Protein AF-A0A812HR55-F1 (afdb_monomer)

Nearest PDB structures (foldseek):
  5le2-assembly2_B  TM=4.412E-01  e=4.323E-10  synthetic construct
  5le8-assembly2_B  TM=3.992E-01  e=1.310E-09  synthetic construct
  6len-assembly2_B  TM=6.993E-01  e=4.000E-06  Homo sapiens
  6lbg-assembly2_A  TM=6.638E-01  e=3.661E-06  Homo sapiens
  6le6-assembly2_B  TM=6.316E-01  e=5.962E-06  Homo sapiens

Mean predicted aligned error: 5.6 Å

Structure (mmCIF, N/CA/C/O backbone):
data_AF-A0A812HR55-F1
#
_entry.id   AF-A0A812HR55-F1
#
loop_
_atom_site.group_PDB
_atom_site.id
_atom_site.type_symbol
_atom_site.label_atom_id
_atom_site.label_alt_id
_atom_site.label_comp_id
_atom_site.label_asym_id
_atom_site.label_entity_id
_atom_site.label_seq_id
_atom_site.pdbx_PDB_ins_code
_atom_site.Cartn_x
_atom_site.Cartn_y
_atom_site.Cartn_z
_atom_site.occupancy
_atom_site.B_iso_or_equiv
_atom_site.auth_seq_id
_atom_site.auth_comp_id
_atom_site.auth_asym_id
_atom_site.auth_atom_id
_atom_site.pdbx_PDB_model_num
ATOM 1 N N . MET A 1 1 ? -0.997 21.802 10.483 1.00 92.00 1 MET A N 1
ATOM 2 C CA . MET A 1 1 ? -1.650 20.502 10.245 1.00 92.00 1 MET A CA 1
ATOM 3 C C . MET A 1 1 ? -2.468 20.637 8.982 1.00 92.00 1 MET A C 1
ATOM 5 O O . MET A 1 1 ? -3.105 21.670 8.818 1.00 92.00 1 MET A O 1
ATOM 9 N N . PHE A 1 2 ? -2.415 19.650 8.101 1.00 94.62 2 PHE A N 1
ATOM 10 C CA . PHE A 1 2 ? -3.331 19.546 6.968 1.00 94.62 2 PHE A CA 1
ATOM 11 C C . PHE A 1 2 ? -4.326 18.432 7.275 1.00 94.62 2 PHE A C 1
ATOM 13 O O . PHE A 1 2 ? -3.880 17.369 7.698 1.00 94.62 2 PHE A O 1
ATOM 20 N N . VAL A 1 3 ? -5.624 18.667 7.108 1.00 94.75 3 VAL A N 1
ATOM 21 C CA . VAL A 1 3 ? -6.670 17.670 7.363 1.00 94.75 3 VAL A CA 1
ATOM 22 C C . VAL A 1 3 ? -7.246 17.203 6.034 1.00 94.75 3 VAL A C 1
ATOM 24 O O . VAL A 1 3 ? -7.941 17.957 5.364 1.00 94.75 3 VAL A O 1
ATOM 27 N N . SER A 1 4 ? -6.941 15.958 5.679 1.00 93.38 4 SER A N 1
ATOM 28 C CA . SER A 1 4 ? -7.562 15.223 4.582 1.00 93.38 4 SER A CA 1
ATOM 29 C C . SER A 1 4 ? -8.756 14.449 5.130 1.00 93.38 4 SER A C 1
ATOM 31 O O . SER A 1 4 ? -8.623 13.725 6.124 1.00 93.38 4 SER A O 1
ATOM 33 N N . HIS A 1 5 ? -9.920 14.608 4.511 1.00 92.38 5 HIS A N 1
ATOM 34 C CA . HIS A 1 5 ? -11.132 13.889 4.883 1.00 92.38 5 HIS A CA 1
ATOM 35 C C . HIS A 1 5 ? -12.009 13.649 3.652 1.00 92.38 5 HIS A C 1
ATOM 37 O O . HIS A 1 5 ? -11.901 14.344 2.642 1.00 92.38 5 HIS A O 1
ATOM 43 N N . GLU A 1 6 ? -12.895 12.664 3.741 1.00 89.75 6 GLU A N 1
ATOM 44 C CA . GLU A 1 6 ? -13.947 12.479 2.748 1.00 89.75 6 GLU A CA 1
ATOM 45 C C . GLU A 1 6 ? -15.176 13.316 3.116 1.00 89.75 6 GLU A C 1
ATOM 47 O O . GLU A 1 6 ? -15.506 13.471 4.293 1.00 89.75 6 GLU A O 1
ATOM 52 N N . TRP A 1 7 ? -15.846 13.871 2.106 1.00 89.38 7 TRP A N 1
ATOM 53 C CA . TRP A 1 7 ? -17.106 14.587 2.282 1.00 89.38 7 TRP A CA 1
ATOM 54 C C . TRP A 1 7 ? -18.230 13.623 2.678 1.00 89.38 7 TRP A C 1
ATOM 56 O O . TRP A 1 7 ? -18.398 12.581 2.055 1.00 89.38 7 TRP A O 1
ATOM 66 N N . LEU A 1 8 ? -19.033 14.004 3.671 1.00 89.25 8 LEU A N 1
ATOM 67 C CA . LEU A 1 8 ? -20.200 13.254 4.144 1.00 89.25 8 LEU A CA 1
ATOM 68 C C . LEU A 1 8 ? -21.442 13.417 3.252 1.00 89.25 8 LEU A C 1
ATOM 70 O O . LEU A 1 8 ? -22.431 12.721 3.465 1.00 89.25 8 LEU A O 1
ATOM 74 N N . SER A 1 9 ? -21.436 14.345 2.295 1.00 87.69 9 SER A N 1
ATOM 75 C CA . SER A 1 9 ? -22.507 14.499 1.304 1.00 87.69 9 SER A CA 1
ATOM 76 C C . SER A 1 9 ? -21.965 15.031 -0.025 1.00 87.69 9 SER A C 1
ATOM 78 O O . SER A 1 9 ? -20.848 15.547 -0.097 1.00 87.69 9 SER A O 1
ATOM 80 N N . ALA A 1 10 ? -22.770 14.960 -1.080 1.00 82.06 10 ALA A N 1
ATOM 81 C CA . ALA A 1 10 ? -22.443 15.440 -2.417 1.00 82.06 10 ALA A CA 1
ATOM 82 C C . ALA A 1 10 ? -22.315 16.970 -2.493 1.00 82.06 10 ALA A C 1
ATOM 84 O O . ALA A 1 10 ? -21.589 17.483 -3.343 1.00 82.06 10 ALA A O 1
ATOM 85 N N . VAL A 1 11 ? -23.021 17.697 -1.621 1.00 83.06 11 VAL A N 1
ATOM 86 C CA . VAL A 1 11 ? -23.127 19.166 -1.675 1.00 83.06 11 VAL A CA 1
ATOM 87 C C . VAL A 1 11 ? -22.385 19.876 -0.548 1.00 83.06 11 VAL A C 1
ATOM 89 O O . VAL A 1 11 ? -22.071 21.057 -0.680 1.00 83.06 11 VAL A O 1
ATOM 92 N N . HIS A 1 12 ? -22.098 19.182 0.553 1.00 87.50 12 HIS A N 1
ATOM 93 C CA . HIS A 1 12 ? -21.419 19.759 1.706 1.00 87.50 12 HIS A CA 1
ATOM 94 C C . HIS A 1 12 ? -20.501 18.730 2.400 1.00 87.50 12 HIS A C 1
ATOM 96 O O . HIS A 1 12 ? -20.922 17.595 2.642 1.00 87.50 12 HIS A O 1
ATOM 102 N N . PRO A 1 13 ? -19.270 19.115 2.782 1.00 87.75 13 PRO A N 1
ATOM 103 C CA . PRO A 1 13 ? -18.291 18.194 3.358 1.00 87.75 13 PRO A CA 1
ATOM 104 C C . PRO A 1 13 ? -18.713 17.594 4.694 1.00 87.75 13 PRO A C 1
ATOM 106 O O . PRO A 1 13 ? -18.462 16.425 4.943 1.00 87.75 13 PRO A O 1
ATOM 109 N N . ASP A 1 14 ? -19.359 18.385 5.546 1.00 91.62 14 ASP A N 1
ATOM 110 C CA . ASP A 1 14 ? -19.787 17.949 6.877 1.00 91.62 14 ASP A CA 1
ATOM 111 C C . ASP A 1 14 ? -21.089 18.661 7.298 1.00 91.62 14 ASP A C 1
ATOM 113 O O . ASP A 1 14 ? -21.045 19.635 8.052 1.00 91.62 14 ASP A O 1
ATOM 117 N N . PRO A 1 15 ? -22.257 18.275 6.739 1.00 90.31 15 PRO A N 1
ATOM 118 C CA . PRO A 1 15 ? -23.509 19.040 6.865 1.00 90.31 15 PRO A CA 1
ATOM 119 C C . PRO A 1 15 ? -23.954 19.294 8.310 1.00 90.31 15 PRO A C 1
ATOM 121 O O . PRO A 1 15 ? -24.614 20.290 8.597 1.00 90.31 15 PRO A O 1
ATOM 124 N N . LYS A 1 16 ? -23.606 18.377 9.218 1.00 91.38 16 LYS A N 1
ATOM 125 C CA . LYS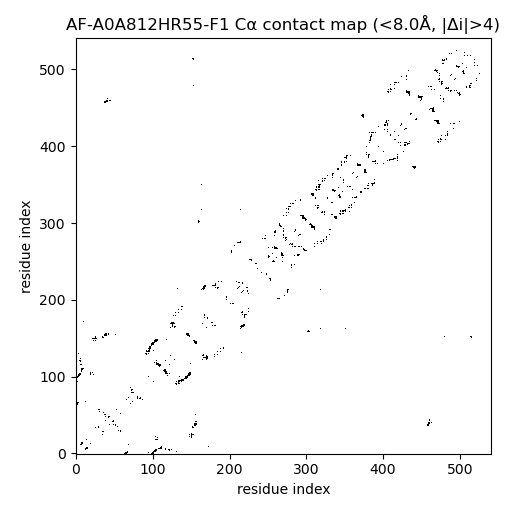 A 1 16 ? -23.985 18.412 10.636 1.00 91.38 16 LYS A CA 1
ATOM 126 C C . LYS A 1 16 ? -22.810 18.756 11.564 1.00 91.38 16 LYS A C 1
ATOM 128 O O . LYS A 1 16 ? -23.000 18.809 12.781 1.00 91.38 16 LYS A O 1
ATOM 133 N N . GLY A 1 17 ? -21.616 19.010 11.021 1.00 91.75 17 GLY A N 1
ATOM 134 C CA . GLY A 1 17 ? -20.413 19.301 11.808 1.00 91.75 17 GLY A CA 1
ATOM 135 C C . GLY A 1 17 ? -19.894 18.102 12.616 1.00 91.75 17 GLY A C 1
ATOM 136 O O . GLY A 1 17 ? -19.288 18.296 13.672 1.00 91.75 17 GLY A O 1
ATOM 137 N N . GLU A 1 18 ? -20.190 16.876 12.186 1.00 92.12 18 GLU A N 1
ATOM 138 C CA . GLU A 1 18 ? -19.862 15.631 12.885 1.00 92.12 18 GLU A CA 1
ATOM 139 C C . GLU A 1 18 ? -18.360 15.325 12.811 1.00 92.12 18 GLU A C 1
ATOM 141 O O . GLU A 1 18 ? -17.728 15.088 13.845 1.00 92.12 18 GLU A O 1
ATOM 146 N N . GLN A 1 19 ? -17.761 15.402 11.617 1.00 92.69 19 GLN A N 1
ATOM 147 C CA . GLN A 1 19 ? -16.315 15.219 11.431 1.00 92.69 19 GLN A CA 1
ATOM 148 C C . GLN A 1 19 ? -15.530 16.313 12.152 1.00 92.69 19 GLN A C 1
ATOM 150 O O . GLN A 1 19 ? -14.570 16.024 12.875 1.00 92.69 19 GLN A O 1
ATOM 155 N N . LEU A 1 20 ? -15.965 17.567 12.007 1.00 93.81 20 LEU A N 1
ATOM 156 C CA . LEU A 1 20 ? -15.319 18.704 12.652 1.00 93.81 20 LEU A CA 1
ATOM 157 C C . LEU A 1 20 ? -15.354 18.575 14.178 1.00 93.81 20 LEU A C 1
ATOM 159 O O . LEU A 1 20 ? -14.352 18.865 14.834 1.00 93.81 20 LEU A O 1
ATOM 163 N N . ARG A 1 21 ? -16.468 18.103 14.752 1.00 94.56 21 ARG A N 1
ATOM 164 C CA . ARG A 1 21 ? -16.572 17.850 16.197 1.00 94.56 21 ARG A CA 1
ATOM 165 C C . ARG A 1 21 ? -15.579 16.783 16.649 1.00 94.56 21 ARG A C 1
ATOM 167 O O . ARG A 1 21 ? -14.840 17.027 17.600 1.00 94.56 21 ARG A O 1
ATOM 174 N N . VAL A 1 22 ? -15.482 15.663 15.926 1.00 93.38 22 VAL A N 1
ATOM 175 C CA . VAL A 1 22 ? -14.488 14.613 16.221 1.00 93.38 22 VAL A CA 1
ATOM 176 C C . VAL A 1 22 ? -13.065 15.169 16.179 1.00 93.38 22 VAL A C 1
ATOM 178 O O . VAL A 1 22 ? -12.276 14.894 17.084 1.00 93.38 22 VAL A O 1
ATOM 181 N N . LEU A 1 23 ? -12.732 15.979 15.169 1.00 95.12 23 LEU A N 1
ATOM 182 C CA . LEU A 1 23 ? -11.418 16.612 15.062 1.00 95.12 23 LEU A CA 1
ATOM 183 C C . LEU A 1 23 ? -11.142 17.547 16.246 1.00 95.12 23 LEU A C 1
ATOM 185 O O . LEU A 1 23 ? -10.062 17.490 16.835 1.00 95.12 23 LEU A O 1
ATOM 189 N N . GLN A 1 24 ? -12.102 18.401 16.605 1.00 95.25 24 GLN A N 1
ATOM 190 C CA . GLN A 1 24 ? -11.966 19.318 17.735 1.00 95.25 24 GLN A CA 1
ATOM 191 C C . GLN A 1 24 ? -11.742 18.562 19.046 1.00 95.25 24 GLN A C 1
ATOM 193 O O . GLN A 1 24 ? -10.834 18.910 19.802 1.00 95.25 24 GLN A O 1
ATOM 198 N N . ASP A 1 25 ? -12.528 17.519 19.303 1.00 95.38 25 ASP A N 1
ATOM 199 C CA . ASP A 1 25 ? -12.413 16.717 20.520 1.00 95.38 25 ASP A CA 1
ATOM 200 C C . ASP A 1 25 ? -11.096 15.936 20.558 1.00 95.38 25 ASP A C 1
ATOM 202 O O . ASP A 1 25 ? -10.419 15.926 21.587 1.00 95.38 25 ASP A O 1
ATOM 206 N N . ALA A 1 26 ? -10.659 15.374 19.425 1.00 94.69 26 ALA A N 1
ATOM 207 C CA . ALA A 1 26 ? -9.347 14.742 19.310 1.00 94.69 26 ALA A CA 1
ATOM 208 C C . ALA A 1 26 ? -8.216 15.729 19.635 1.00 94.69 26 ALA A C 1
ATOM 210 O O . ALA A 1 26 ? -7.341 15.424 20.446 1.00 94.69 26 ALA A O 1
ATOM 211 N N . LEU A 1 27 ? -8.240 16.936 19.058 1.00 94.38 27 LEU A N 1
ATOM 212 C CA . LEU A 1 27 ? -7.224 17.958 19.320 1.00 94.38 27 LEU A CA 1
ATOM 213 C C . LEU A 1 27 ? -7.240 18.426 20.780 1.00 94.38 27 LEU A C 1
ATOM 215 O O . LEU A 1 27 ? -6.173 18.536 21.384 1.00 94.38 27 LEU A O 1
ATOM 219 N N . ARG A 1 28 ? -8.421 18.645 21.377 1.00 94.81 28 ARG A N 1
ATOM 220 C CA . ARG A 1 28 ? -8.549 18.972 22.810 1.00 94.81 28 ARG A CA 1
ATOM 221 C C . ARG A 1 28 ? -7.935 17.877 23.675 1.00 94.81 28 ARG A C 1
ATOM 223 O O . ARG A 1 28 ? -7.116 18.187 24.537 1.00 94.81 28 ARG A O 1
ATOM 230 N N . ASN A 1 29 ? -8.261 16.615 23.398 1.00 94.00 29 ASN A N 1
ATOM 231 C CA . ASN A 1 29 ? -7.748 15.473 24.150 1.00 94.00 29 ASN A CA 1
ATOM 232 C C . ASN A 1 29 ? -6.231 15.299 23.990 1.00 94.00 29 ASN A C 1
ATOM 234 O O . ASN A 1 29 ? -5.554 14.903 24.938 1.00 94.00 29 ASN A O 1
ATOM 238 N N . LEU A 1 30 ? -5.682 15.562 22.801 1.00 93.12 30 LEU A N 1
ATOM 239 C CA . LEU A 1 30 ? -4.238 15.514 22.560 1.00 93.12 30 LEU A CA 1
ATOM 240 C C . LEU A 1 30 ? -3.511 16.643 23.298 1.00 93.12 30 LEU A C 1
ATOM 242 O O . LEU A 1 30 ? -2.477 16.405 23.921 1.00 93.12 30 LEU A O 1
ATOM 246 N N . LEU A 1 31 ? -4.060 17.860 23.267 1.00 91.94 31 LEU A N 1
ATOM 247 C CA . LEU A 1 31 ? -3.474 19.029 23.927 1.00 91.94 31 LEU A CA 1
ATOM 248 C C . LEU A 1 31 ? -3.596 18.968 25.453 1.00 91.94 31 LEU A C 1
ATOM 250 O O . LEU A 1 31 ? -2.682 19.429 26.135 1.00 91.94 31 LEU A O 1
ATOM 254 N N . SER A 1 32 ? -4.664 18.384 26.003 1.00 93.19 32 SER A N 1
ATOM 255 C CA . SER A 1 32 ? -4.800 18.141 27.448 1.00 93.19 32 SER A CA 1
ATOM 256 C C . SER A 1 32 ? -3.937 16.969 27.931 1.00 93.19 32 SER A C 1
ATOM 258 O O . SER A 1 32 ? -3.603 16.889 29.111 1.00 93.19 32 SER A O 1
ATOM 260 N N . GLY A 1 33 ? -3.558 16.062 27.025 1.00 90.19 33 GLY A N 1
ATOM 261 C CA . GLY A 1 33 ? -2.909 14.794 27.355 1.00 90.19 33 GLY A CA 1
ATOM 262 C C . GLY A 1 33 ? -3.879 13.692 27.799 1.00 90.19 33 GLY A C 1
ATOM 263 O O . GLY A 1 33 ? -3.412 12.627 28.211 1.00 90.19 33 GLY A O 1
ATOM 264 N N . SER A 1 34 ? -5.195 13.922 27.694 1.00 89.56 34 SER A N 1
ATOM 265 C CA . SER A 1 34 ? -6.246 12.916 27.918 1.00 89.56 34 SER A CA 1
ATOM 266 C C . SER A 1 34 ? -6.174 11.771 26.903 1.00 89.56 34 SER A C 1
ATOM 268 O O . SER A 1 34 ? -6.508 10.636 27.231 1.00 89.56 34 SER A O 1
ATOM 270 N N . SER A 1 35 ? -5.697 12.050 25.687 1.00 90.19 35 SER A N 1
ATOM 271 C CA . SER A 1 35 ? -5.365 11.044 24.673 1.00 90.19 35 SER A CA 1
ATOM 272 C C . SER A 1 35 ? -3.933 11.235 24.169 1.00 90.19 35 SER A C 1
ATOM 274 O O . SER A 1 35 ? -3.270 12.232 24.468 1.00 90.19 35 SER A O 1
ATOM 276 N N . ARG A 1 36 ? -3.420 10.244 23.433 1.00 90.81 36 ARG A N 1
ATOM 277 C CA . ARG A 1 36 ? -2.076 10.275 22.842 1.00 90.81 36 ARG A CA 1
ATOM 278 C C . ARG A 1 36 ? -2.098 9.580 21.491 1.00 90.81 36 ARG A C 1
ATOM 280 O O . ARG A 1 36 ? -2.720 8.528 21.357 1.00 90.81 36 ARG A O 1
ATOM 287 N N . ILE A 1 37 ? -1.333 10.109 20.541 1.00 92.06 37 ILE A N 1
ATOM 288 C CA . ILE A 1 37 ? -1.069 9.429 19.272 1.00 92.06 37 ILE A CA 1
ATOM 289 C C . ILE A 1 37 ? -0.271 8.159 19.577 1.00 92.06 37 ILE A C 1
ATOM 291 O O . ILE A 1 37 ? 0.776 8.222 20.223 1.00 92.06 37 ILE A O 1
ATOM 295 N N . ARG A 1 38 ? -0.766 7.003 19.130 1.00 91.12 38 ARG A N 1
ATOM 296 C CA . ARG A 1 38 ? -0.087 5.707 19.285 1.00 91.12 38 ARG A CA 1
ATOM 297 C C . ARG A 1 38 ? 0.322 5.171 17.921 1.00 91.12 38 ARG A C 1
ATOM 299 O O . ARG A 1 38 ? -0.377 5.380 16.940 1.00 91.12 38 ARG A O 1
ATOM 306 N N . THR A 1 39 ? 1.431 4.450 17.844 1.00 91.44 39 THR A N 1
ATOM 307 C CA . THR A 1 39 ? 1.819 3.759 16.608 1.00 91.44 39 THR A CA 1
ATOM 308 C C . THR A 1 39 ? 0.819 2.644 16.307 1.00 91.44 39 THR A C 1
ATOM 310 O O . THR A 1 39 ? 0.454 1.879 17.206 1.00 91.44 39 THR A O 1
ATOM 313 N N . SER A 1 40 ? 0.344 2.566 15.061 1.00 88.62 40 SER A N 1
ATOM 314 C CA . SER A 1 40 ? -0.517 1.454 14.637 1.00 88.62 40 SER A CA 1
ATOM 315 C C . SER A 1 40 ? 0.227 0.111 14.749 1.00 88.62 40 SER A C 1
ATOM 317 O O . SER A 1 40 ? 1.447 0.088 14.542 1.00 88.62 40 SER A O 1
ATOM 319 N N . PRO A 1 41 ? -0.462 -1.011 15.050 1.00 89.25 41 PRO A N 1
ATOM 320 C CA . PRO A 1 41 ? 0.185 -2.317 15.178 1.00 89.25 41 PRO A CA 1
ATOM 321 C C . PRO A 1 41 ? 1.049 -2.695 13.972 1.00 89.25 41 PRO A C 1
ATOM 323 O O . PRO A 1 41 ? 2.192 -3.106 14.152 1.00 89.25 41 PRO A O 1
ATOM 326 N N . ILE A 1 42 ? 0.551 -2.463 12.753 1.00 84.56 42 ILE A N 1
ATOM 327 C CA . ILE A 1 42 ? 1.277 -2.762 11.514 1.00 84.56 42 ILE A CA 1
ATOM 328 C C . ILE A 1 42 ? 2.515 -1.878 11.321 1.00 84.56 42 ILE A C 1
ATOM 330 O O . ILE A 1 42 ? 3.570 -2.367 10.924 1.00 84.56 42 ILE A O 1
ATOM 334 N N . THR A 1 43 ? 2.432 -0.586 11.663 1.00 87.00 43 THR A N 1
ATOM 335 C CA . THR A 1 43 ? 3.602 0.305 11.599 1.00 87.00 43 THR A CA 1
ATOM 336 C C . THR A 1 43 ? 4.657 -0.134 12.613 1.00 87.00 43 THR A C 1
ATOM 338 O O . THR A 1 43 ? 5.837 -0.182 12.276 1.00 87.00 43 THR A O 1
ATOM 341 N N . GLU A 1 44 ? 4.248 -0.513 13.831 1.00 90.88 44 GLU A N 1
ATOM 342 C CA . GLU A 1 44 ? 5.178 -1.030 14.842 1.00 90.88 44 GLU A CA 1
ATOM 343 C C . GLU A 1 44 ? 5.779 -2.386 14.442 1.00 90.88 44 GLU A C 1
ATOM 345 O O . GLU A 1 44 ? 6.939 -2.658 14.756 1.00 90.88 44 GLU A O 1
ATOM 350 N N . PHE A 1 45 ? 5.020 -3.223 13.735 1.00 87.81 45 PHE A N 1
ATOM 351 C CA . PHE A 1 45 ? 5.487 -4.517 13.248 1.00 87.81 45 PHE A CA 1
ATOM 352 C C . PHE A 1 45 ? 6.550 -4.359 12.154 1.00 87.81 45 PHE A C 1
ATOM 354 O O . PHE A 1 45 ? 7.611 -4.972 12.246 1.00 87.81 45 PHE A O 1
ATOM 361 N N . CYS A 1 46 ? 6.304 -3.502 11.157 1.00 83.06 46 CYS A N 1
ATOM 362 C CA . CYS A 1 46 ? 7.207 -3.323 10.016 1.00 83.06 46 CYS A CA 1
ATOM 363 C C . CYS A 1 46 ? 8.424 -2.440 10.329 1.00 83.06 46 CYS A C 1
ATOM 365 O O . CYS A 1 46 ? 9.525 -2.728 9.868 1.00 83.06 46 CYS A O 1
ATOM 367 N N . PHE A 1 47 ? 8.234 -1.365 11.100 1.00 85.12 47 PHE A N 1
ATOM 368 C CA . PHE A 1 47 ? 9.246 -0.315 11.293 1.00 85.12 47 PHE A CA 1
ATOM 369 C C . PHE A 1 47 ? 9.709 -0.174 12.748 1.00 85.12 47 PHE A C 1
ATOM 371 O O . PHE A 1 47 ? 10.549 0.669 13.063 1.00 85.12 47 PHE A O 1
ATOM 378 N N . GLY A 1 48 ? 9.170 -0.985 13.661 1.00 87.94 48 GLY A N 1
ATOM 379 C CA . GLY A 1 48 ? 9.422 -0.835 15.087 1.00 87.94 48 GLY A CA 1
ATOM 380 C C . GLY A 1 48 ? 8.724 0.388 15.685 1.00 87.94 48 GLY A C 1
ATOM 381 O O . GLY A 1 48 ? 7.849 1.022 15.094 1.00 87.94 48 GLY A O 1
ATOM 382 N N . ARG A 1 49 ? 9.092 0.734 16.921 1.00 85.50 49 ARG A N 1
ATOM 383 C CA . ARG A 1 49 ? 8.486 1.876 17.612 1.00 85.50 49 ARG A CA 1
ATOM 384 C C . ARG A 1 49 ? 9.013 3.187 17.064 1.00 85.50 49 ARG A C 1
ATOM 386 O O . ARG A 1 49 ? 10.143 3.578 17.334 1.00 85.50 49 ARG A O 1
ATOM 393 N N . VAL A 1 50 ? 8.135 3.879 16.358 1.00 85.88 50 VAL A N 1
ATOM 394 C CA . VAL A 1 50 ? 8.370 5.226 15.850 1.00 85.88 50 VAL A CA 1
ATOM 395 C C . VAL A 1 50 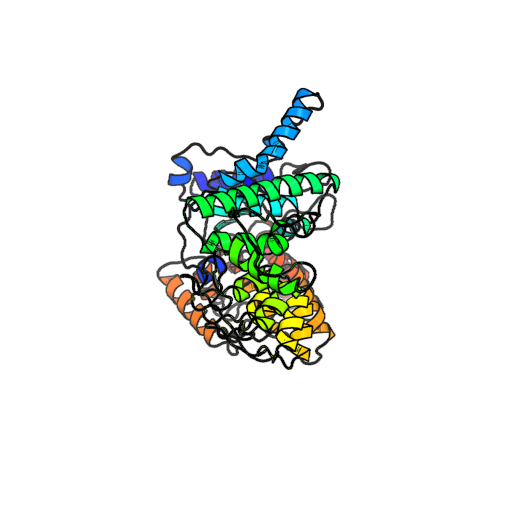? 8.013 6.255 16.924 1.00 85.88 50 VAL A C 1
ATOM 397 O O . VAL A 1 50 ? 7.060 6.066 17.683 1.00 85.88 50 VAL A O 1
ATOM 400 N N . ARG A 1 51 ? 8.765 7.358 16.987 1.00 87.56 51 ARG A N 1
ATOM 401 C CA . ARG A 1 51 ? 8.461 8.490 17.871 1.00 87.56 51 ARG A CA 1
ATOM 402 C C . ARG A 1 51 ? 7.133 9.133 17.467 1.00 87.56 51 ARG A C 1
ATOM 404 O O . ARG A 1 51 ? 6.988 9.621 16.349 1.00 87.56 51 ARG A O 1
ATOM 411 N N . THR A 1 52 ? 6.196 9.188 18.402 1.00 89.44 52 THR A N 1
ATOM 412 C CA . THR A 1 52 ? 4.914 9.885 18.253 1.00 89.44 52 THR A CA 1
ATOM 413 C C . THR A 1 52 ? 4.989 11.291 18.852 1.00 89.44 52 THR A C 1
ATOM 415 O O . THR A 1 52 ? 5.694 11.463 19.851 1.00 89.44 52 THR A O 1
ATOM 418 N N . PRO A 1 53 ? 4.238 12.274 18.322 1.00 88.75 53 PRO A N 1
ATOM 419 C CA . PRO A 1 53 ? 4.168 13.611 18.903 1.00 88.75 53 PRO A CA 1
ATOM 420 C C . PRO A 1 53 ? 3.704 13.575 20.349 1.00 88.75 53 PRO A C 1
ATOM 422 O O . PRO A 1 53 ? 2.746 12.870 20.687 1.00 88.75 53 PRO A O 1
ATOM 425 N N . THR A 1 54 ? 4.354 14.362 21.198 1.00 89.62 54 THR A N 1
ATOM 426 C CA . THR A 1 54 ? 3.910 14.529 22.583 1.00 89.62 54 THR A CA 1
ATOM 427 C C . THR A 1 54 ? 2.934 15.702 22.714 1.00 89.62 54 THR A C 1
ATOM 429 O O . THR A 1 54 ? 3.012 16.664 21.948 1.00 89.62 54 THR A O 1
ATOM 432 N N . PRO A 1 55 ? 2.049 15.697 23.729 1.00 88.44 55 PRO A N 1
ATOM 433 C CA . PRO A 1 55 ? 1.227 16.865 24.046 1.00 88.44 55 PRO A CA 1
ATOM 434 C C . PRO A 1 55 ? 2.045 18.150 24.249 1.00 88.44 55 PRO A C 1
ATOM 436 O O . PRO A 1 55 ? 1.575 19.234 23.929 1.00 88.44 55 PRO A O 1
ATOM 439 N N . GLY A 1 56 ? 3.274 18.040 24.772 1.00 87.19 56 GLY A N 1
ATOM 440 C CA . GLY A 1 56 ? 4.181 19.177 24.942 1.00 87.19 56 GLY A CA 1
ATOM 441 C C . GLY A 1 56 ? 4.622 19.776 23.608 1.00 87.19 56 GLY A C 1
ATOM 442 O O . GLY A 1 56 ? 4.483 20.978 23.415 1.00 87.19 56 GLY A O 1
ATOM 443 N N . GLU A 1 57 ? 5.058 18.937 22.668 1.00 88.25 57 GLU A N 1
ATOM 444 C CA . GLU A 1 57 ? 5.452 19.358 21.313 1.00 88.25 57 GLU A CA 1
ATOM 445 C C . GLU A 1 57 ? 4.287 19.988 20.541 1.00 88.25 57 GLU A C 1
ATOM 447 O O . GLU A 1 57 ? 4.471 20.962 19.814 1.00 88.25 57 GLU A O 1
ATOM 452 N N . LEU A 1 58 ? 3.070 19.461 20.721 1.00 88.19 58 LEU A N 1
ATOM 453 C CA . LEU A 1 58 ? 1.861 20.030 20.119 1.00 88.19 58 LEU A CA 1
ATOM 454 C C . LEU A 1 58 ? 1.492 21.404 20.706 1.00 88.19 58 LEU A C 1
ATOM 456 O O . LEU A 1 58 ? 0.843 22.187 20.021 1.00 88.19 58 LEU A O 1
ATOM 460 N N . ARG A 1 59 ? 1.899 21.705 21.948 1.00 89.31 59 ARG A N 1
ATOM 461 C CA . ARG A 1 59 ? 1.677 23.007 22.607 1.00 89.31 59 ARG A CA 1
ATOM 462 C C . ARG A 1 59 ? 2.808 24.008 22.388 1.00 89.31 59 ARG A C 1
ATOM 464 O O . ARG A 1 59 ? 2.577 25.203 22.527 1.00 89.31 59 ARG A O 1
ATOM 471 N N . GLU A 1 60 ? 4.015 23.535 22.084 1.00 86.38 60 GLU A N 1
ATOM 472 C CA . GLU A 1 60 ? 5.213 24.374 21.956 1.00 86.38 60 GLU A CA 1
ATOM 473 C C . GLU A 1 60 ? 5.068 25.437 20.857 1.00 86.38 60 GLU A C 1
ATOM 475 O O . GLU A 1 60 ? 5.602 26.538 20.973 1.00 86.38 60 GLU A O 1
ATOM 480 N N . LYS A 1 61 ? 4.332 25.119 19.787 1.00 82.75 61 LYS A N 1
ATOM 481 C CA . LYS A 1 61 ? 4.122 26.007 18.642 1.00 82.75 61 LYS A CA 1
ATOM 482 C C . LYS A 1 61 ? 2.642 26.139 18.330 1.00 82.75 61 LYS A C 1
ATOM 484 O O . LYS A 1 61 ? 1.885 25.181 18.455 1.00 82.75 61 LYS A O 1
ATOM 489 N N . SER A 1 62 ? 2.249 27.310 17.834 1.00 87.94 62 SER A N 1
ATOM 490 C CA . SER A 1 62 ? 0.903 27.527 17.306 1.00 87.94 62 SER A CA 1
ATOM 491 C C . SER A 1 62 ? 0.584 26.507 16.209 1.00 87.94 62 SER A C 1
ATOM 493 O O . SER A 1 62 ? 1.260 26.442 15.178 1.00 87.94 62 SER A O 1
ATOM 495 N N . LEU A 1 63 ? -0.464 25.711 16.426 1.00 87.19 63 LEU A N 1
ATOM 496 C CA . LEU A 1 63 ? -0.966 24.757 15.445 1.00 87.19 63 LEU A CA 1
ATOM 497 C C . LEU A 1 63 ? -1.921 25.464 14.481 1.00 87.19 63 LEU A C 1
ATOM 499 O O . LEU A 1 63 ? -3.084 25.696 14.793 1.00 87.19 63 LEU A O 1
ATOM 503 N N . TYR A 1 64 ? -1.440 25.768 13.280 1.00 90.69 64 TYR A N 1
ATOM 504 C CA . TYR A 1 64 ? -2.300 26.209 12.182 1.00 90.69 64 TYR A CA 1
ATOM 505 C C . TYR A 1 64 ? -2.959 24.990 11.540 1.00 90.69 64 TYR A C 1
ATOM 507 O O . TYR A 1 64 ? -2.255 24.087 11.075 1.00 90.69 64 TYR A O 1
ATOM 515 N N . VAL A 1 65 ? -4.290 24.940 11.530 1.00 91.69 65 VAL A N 1
ATOM 516 C CA . VAL A 1 65 ? -5.065 23.841 10.940 1.00 91.69 65 VAL A CA 1
ATOM 517 C C . VAL A 1 65 ? -5.602 24.291 9.590 1.00 91.69 65 VAL A C 1
ATOM 519 O O . VAL A 1 65 ? -6.334 25.271 9.513 1.00 91.69 65 VAL A O 1
ATOM 522 N N . TRP A 1 66 ? -5.224 23.573 8.536 1.00 93.12 66 TRP A N 1
ATOM 523 C CA . TRP A 1 66 ? -5.823 23.708 7.217 1.00 93.12 66 TRP A CA 1
ATOM 524 C C . TRP A 1 66 ? -6.863 22.599 7.052 1.00 93.12 66 TRP A C 1
ATOM 526 O O . TRP A 1 66 ? -6.520 21.417 7.107 1.00 93.12 66 TRP A O 1
ATOM 536 N N . TYR A 1 67 ? -8.118 23.005 6.906 1.00 91.00 67 TYR A N 1
ATOM 537 C CA . TYR A 1 67 ? -9.295 22.160 6.698 1.00 91.00 67 TYR A CA 1
ATOM 538 C C . TYR A 1 67 ? -10.022 22.703 5.466 1.00 91.00 67 TYR A C 1
ATOM 540 O O . TYR A 1 67 ? -10.435 23.865 5.491 1.00 91.00 67 TYR A O 1
ATOM 548 N N . ASP A 1 68 ? -10.127 21.910 4.401 1.00 82.44 68 ASP A N 1
ATOM 549 C CA . ASP A 1 68 ? -10.441 22.350 3.031 1.00 82.44 68 ASP A CA 1
ATOM 550 C C . ASP A 1 68 ? -11.584 23.369 2.924 1.00 82.44 68 ASP A C 1
ATOM 552 O O . ASP A 1 68 ? -11.377 24.500 2.475 1.00 82.44 68 ASP A O 1
ATOM 556 N N . TYR A 1 69 ? -12.761 23.024 3.424 1.00 84.00 69 TYR A N 1
ATOM 557 C CA . TYR A 1 69 ? -13.973 23.815 3.331 1.00 84.00 69 TYR A CA 1
ATOM 558 C C . TYR A 1 69 ? -13.887 25.108 4.137 1.00 84.00 69 TYR A C 1
ATOM 560 O O . TYR A 1 69 ? -14.302 26.167 3.675 1.00 84.00 69 TYR A O 1
ATOM 568 N N . LEU A 1 70 ? -13.289 25.045 5.328 1.00 86.94 70 LEU A N 1
ATOM 569 C CA . LEU A 1 70 ? -13.141 26.194 6.225 1.00 86.94 70 LEU A CA 1
ATOM 570 C C . LEU A 1 70 ? -11.986 27.116 5.811 1.00 86.94 70 LEU A C 1
ATOM 572 O O . LEU A 1 70 ? -11.956 28.282 6.194 1.00 86.94 70 LEU A O 1
ATOM 576 N N . SER A 1 71 ? -11.029 26.590 5.046 1.00 90.12 71 SER A N 1
ATOM 577 C CA . SER A 1 71 ? -9.817 27.306 4.622 1.00 90.12 71 SER A CA 1
ATOM 578 C C . SER A 1 71 ? -9.940 27.892 3.216 1.00 90.12 71 SER A C 1
ATOM 580 O O . SER A 1 71 ? -9.048 28.614 2.770 1.00 90.12 71 SER A O 1
ATOM 582 N N . CYS A 1 72 ? -11.035 27.591 2.515 1.00 89.50 72 CYS A N 1
ATOM 583 C CA . CYS A 1 72 ? -11.352 28.112 1.192 1.00 89.50 72 CYS A CA 1
ATOM 584 C C . CYS A 1 72 ? -12.537 29.094 1.275 1.00 89.50 72 CYS A C 1
ATOM 586 O O . CYS A 1 72 ? -13.529 28.789 1.937 1.00 89.50 72 CYS A O 1
ATOM 588 N N . PRO A 1 73 ? -12.487 30.255 0.593 1.00 90.44 73 PRO A N 1
ATOM 589 C CA . PRO A 1 73 ? -13.623 31.177 0.533 1.00 90.44 73 PRO A CA 1
ATOM 590 C C . PRO A 1 73 ? -14.900 30.508 -0.000 1.00 90.44 73 PRO A C 1
ATOM 592 O O . PRO A 1 73 ? -14.872 29.882 -1.057 1.00 90.44 73 PRO A O 1
ATOM 595 N N . GLN A 1 74 ? -16.026 30.660 0.710 1.00 87.19 74 GLN A N 1
ATOM 596 C CA . GLN A 1 74 ? -17.297 30.007 0.350 1.00 87.19 74 GLN A CA 1
ATOM 597 C C . GLN A 1 74 ? -18.319 30.922 -0.347 1.00 87.19 74 GLN A C 1
ATOM 599 O O . GLN A 1 74 ? -19.255 30.413 -0.964 1.00 87.19 74 GLN A O 1
ATOM 604 N N . GLY A 1 75 ? -18.122 32.246 -0.315 1.00 87.75 75 GLY A N 1
ATOM 605 C CA . GLY A 1 75 ? -19.027 33.236 -0.917 1.00 87.75 75 GLY A CA 1
ATOM 606 C C . GLY A 1 75 ? -19.247 33.055 -2.425 1.00 87.75 75 GLY A C 1
ATOM 607 O O . GLY A 1 75 ? -18.396 32.517 -3.135 1.00 87.75 75 GLY A O 1
ATOM 608 N N . SER A 1 76 ? -20.405 33.488 -2.921 1.00 91.25 76 SER A N 1
ATOM 609 C CA . SER A 1 76 ? -20.777 33.391 -4.341 1.00 91.25 76 SER A CA 1
ATOM 610 C C . SER A 1 76 ? -20.297 34.572 -5.188 1.00 91.25 76 SER A C 1
ATOM 612 O O . SER A 1 76 ? -20.467 34.555 -6.405 1.00 91.25 76 SER A O 1
ATOM 614 N N . ASP A 1 77 ? -19.742 35.612 -4.565 1.00 94.69 77 ASP A N 1
ATOM 615 C CA . ASP A 1 77 ? -19.176 36.751 -5.280 1.00 94.69 77 ASP A CA 1
ATOM 616 C C . ASP A 1 77 ? -17.898 36.365 -6.051 1.00 94.69 77 ASP A C 1
ATOM 618 O O . ASP A 1 77 ? -17.255 35.341 -5.800 1.00 94.69 77 ASP A O 1
ATOM 622 N N . ALA A 1 78 ? -17.533 37.191 -7.034 1.00 92.31 78 ALA A N 1
ATOM 623 C CA . ALA A 1 78 ? -16.409 36.908 -7.924 1.00 92.31 78 ALA A CA 1
ATOM 624 C C . ALA A 1 78 ? -15.063 36.808 -7.182 1.00 92.31 78 ALA A C 1
ATOM 626 O O . ALA A 1 78 ? -14.190 36.035 -7.590 1.00 92.31 78 ALA A O 1
ATOM 627 N N . GLU A 1 79 ? -14.887 37.563 -6.094 1.00 93.12 79 GLU A N 1
ATOM 628 C CA . GLU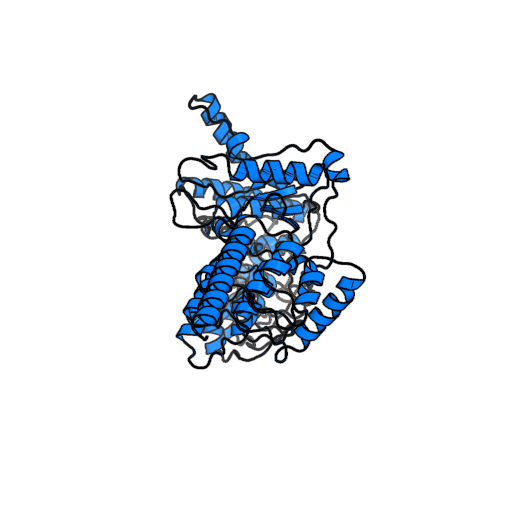 A 1 79 ? -13.665 37.539 -5.294 1.00 93.12 79 GLU A CA 1
ATOM 629 C C . GLU A 1 79 ? -13.543 36.222 -4.527 1.00 93.12 79 GLU A C 1
ATOM 631 O O . GLU A 1 79 ? -12.491 35.582 -4.568 1.00 93.12 79 GLU A O 1
ATOM 636 N N . ALA A 1 80 ? -14.626 35.768 -3.903 1.00 90.81 80 ALA A N 1
ATOM 637 C CA . ALA A 1 80 ? -14.702 34.499 -3.206 1.00 90.81 80 ALA A CA 1
ATOM 638 C C . ALA A 1 80 ? -14.548 33.315 -4.169 1.00 90.81 80 ALA A C 1
ATOM 640 O O . ALA A 1 80 ? -13.784 32.398 -3.876 1.00 90.81 80 ALA A O 1
ATOM 641 N N . VAL A 1 81 ? -15.178 33.337 -5.349 1.00 89.69 81 VAL A N 1
ATOM 642 C CA . VAL A 1 81 ? -14.986 32.296 -6.379 1.00 89.69 81 VAL A CA 1
ATOM 643 C C . VAL A 1 81 ? -13.522 32.231 -6.830 1.00 89.69 81 VAL A C 1
ATOM 645 O O . VAL A 1 81 ? -12.918 31.155 -6.827 1.00 89.69 81 VAL A O 1
ATOM 648 N N . SER A 1 82 ? -12.915 33.378 -7.146 1.00 91.44 82 SER A N 1
ATOM 649 C CA . SER A 1 82 ? -11.499 33.464 -7.528 1.00 91.44 82 SER A CA 1
ATOM 650 C C . SER A 1 82 ? -10.563 33.030 -6.390 1.00 91.44 82 SER A C 1
ATOM 652 O O . SER A 1 82 ? -9.622 32.258 -6.591 1.00 91.44 82 SER A O 1
ATOM 654 N N . GLY A 1 83 ? -10.844 33.468 -5.162 1.00 92.12 83 GLY A N 1
ATOM 655 C CA . GLY A 1 83 ? -10.107 33.103 -3.957 1.00 92.12 83 GLY A CA 1
ATOM 656 C C . GLY A 1 83 ? -10.162 31.605 -3.665 1.00 92.12 83 GLY A C 1
ATOM 657 O O . GLY A 1 83 ? -9.119 30.998 -3.424 1.00 92.12 83 GLY A O 1
ATOM 658 N N . ARG A 1 84 ? -11.347 30.995 -3.768 1.00 90.94 84 ARG A N 1
ATOM 659 C CA . ARG A 1 84 ? -11.561 29.545 -3.643 1.00 90.94 84 ARG A CA 1
ATOM 660 C C . ARG A 1 84 ? -10.751 28.777 -4.670 1.00 90.94 84 ARG A C 1
ATOM 662 O O . ARG A 1 84 ? -10.054 27.830 -4.318 1.00 90.94 84 ARG A O 1
ATOM 669 N N . GLN A 1 85 ? -10.774 29.228 -5.922 1.00 87.38 85 GLN A N 1
ATOM 670 C CA . GLN A 1 85 ? -10.001 28.597 -6.981 1.00 87.38 85 GLN A CA 1
ATOM 671 C C . GLN A 1 85 ? -8.499 28.641 -6.670 1.00 87.38 85 GLN A C 1
ATOM 673 O O . GLN A 1 85 ? -7.848 27.600 -6.712 1.00 87.38 85 GLN A O 1
ATOM 678 N N . ARG A 1 86 ? -7.956 29.793 -6.258 1.00 89.44 86 ARG A N 1
ATOM 679 C CA . ARG A 1 86 ? -6.538 29.907 -5.863 1.00 89.44 86 ARG A CA 1
ATOM 680 C C . ARG A 1 86 ? -6.178 29.027 -4.662 1.00 89.44 86 ARG A C 1
ATOM 682 O O . ARG A 1 86 ? -5.101 28.430 -4.646 1.00 89.44 86 ARG A O 1
ATOM 689 N N . ALA A 1 87 ? -7.060 28.931 -3.670 1.00 89.06 87 ALA A N 1
ATOM 690 C CA . ALA A 1 87 ? -6.845 28.088 -2.496 1.00 89.06 87 ALA A CA 1
ATOM 691 C C . ALA A 1 87 ? -6.790 26.597 -2.878 1.00 89.06 87 ALA A C 1
ATOM 693 O O . ALA A 1 87 ? -5.844 25.904 -2.506 1.00 89.06 87 ALA A O 1
ATOM 694 N N . ILE A 1 88 ? -7.723 26.127 -3.712 1.00 85.31 88 ILE A N 1
ATOM 695 C CA . ILE A 1 88 ? -7.714 24.741 -4.203 1.00 85.31 88 ILE A CA 1
ATOM 696 C C . ILE A 1 88 ? -6.478 24.479 -5.088 1.00 85.31 88 ILE A C 1
ATOM 698 O O . ILE A 1 88 ? -5.841 23.439 -4.953 1.00 85.31 88 ILE A O 1
ATOM 702 N N . ASP A 1 89 ? -6.059 25.432 -5.933 1.00 84.94 89 ASP A N 1
ATOM 703 C CA . ASP A 1 89 ? -4.851 25.288 -6.774 1.00 84.94 89 ASP A CA 1
ATOM 704 C C . ASP A 1 89 ? -3.557 25.164 -5.956 1.00 84.94 89 ASP A C 1
ATOM 706 O O . ASP A 1 89 ? -2.535 24.705 -6.467 1.00 84.94 89 ASP A O 1
ATOM 710 N N . THR A 1 90 ? -3.582 25.568 -4.686 1.00 88.44 90 THR A N 1
ATOM 711 C CA . THR A 1 90 ? -2.415 25.563 -3.798 1.00 88.44 90 THR A CA 1
ATOM 712 C C . THR A 1 90 ? -2.485 24.500 -2.705 1.00 88.44 90 THR A C 1
ATOM 714 O O . THR A 1 90 ? -1.523 24.364 -1.946 1.00 88.44 90 THR A O 1
ATOM 717 N N . ILE A 1 91 ? -3.549 23.684 -2.660 1.00 88.38 91 ILE A N 1
ATOM 718 C CA . ILE A 1 91 ? -3.767 22.649 -1.636 1.00 88.38 91 ILE A CA 1
ATOM 719 C C . ILE A 1 91 ? -2.545 21.738 -1.466 1.00 88.38 91 ILE A C 1
ATOM 721 O O . ILE A 1 91 ? -2.009 21.595 -0.368 1.00 88.38 91 ILE A O 1
ATOM 725 N N . VAL A 1 92 ? -2.000 21.233 -2.574 1.00 84.69 92 VAL A N 1
ATOM 726 C CA . VAL A 1 92 ? -0.835 20.339 -2.585 1.00 84.69 92 VAL A CA 1
ATOM 727 C C . VAL A 1 92 ? 0.432 21.001 -2.032 1.00 84.69 92 VAL A C 1
ATOM 729 O O . VAL A 1 92 ? 1.270 20.329 -1.435 1.00 84.69 92 VAL A O 1
ATOM 732 N N . ALA A 1 93 ? 0.567 22.325 -2.157 1.00 85.12 93 ALA A N 1
ATOM 733 C CA . ALA A 1 93 ? 1.692 23.062 -1.585 1.00 85.12 93 ALA A CA 1
ATOM 734 C C . ALA A 1 93 ? 1.570 23.192 -0.058 1.00 85.12 93 ALA A C 1
ATOM 736 O O . ALA A 1 93 ? 2.580 23.106 0.646 1.00 85.12 93 ALA A O 1
ATOM 737 N N . TYR A 1 94 ? 0.350 23.359 0.466 1.00 89.50 94 TYR A N 1
ATOM 738 C CA . TYR A 1 94 ? 0.100 23.295 1.910 1.00 89.50 94 TYR A CA 1
ATOM 739 C C . TYR A 1 94 ? 0.385 21.895 2.454 1.00 89.50 94 TYR A C 1
ATOM 741 O O . TYR A 1 94 ? 1.065 21.771 3.477 1.00 89.50 94 TYR A O 1
ATOM 749 N N . VAL A 1 95 ? -0.056 20.852 1.743 1.00 90.88 95 VAL A N 1
ATOM 750 C CA . VAL A 1 95 ? 0.220 19.458 2.112 1.00 90.88 95 VAL A CA 1
ATOM 751 C C . VAL A 1 95 ? 1.724 19.185 2.167 1.00 90.88 95 VAL A C 1
ATOM 753 O O . VAL A 1 95 ? 2.221 18.699 3.182 1.00 90.88 95 VAL A O 1
ATOM 756 N N . ALA A 1 96 ? 2.473 19.564 1.130 1.00 85.62 96 ALA A N 1
ATOM 757 C CA . ALA A 1 96 ? 3.919 19.343 1.064 1.00 85.62 96 ALA A CA 1
ATOM 758 C C . ALA A 1 96 ? 4.701 20.039 2.200 1.00 85.62 96 ALA A C 1
ATOM 760 O O . ALA A 1 96 ? 5.808 19.619 2.545 1.00 85.62 96 ALA A O 1
ATOM 761 N N . ARG A 1 97 ? 4.138 21.102 2.792 1.00 87.50 97 ARG A N 1
ATOM 762 C CA . ARG A 1 97 ? 4.753 21.877 3.883 1.00 87.50 97 ARG A CA 1
ATOM 763 C C . ARG A 1 97 ? 4.280 21.467 5.275 1.00 87.50 97 ARG A C 1
ATOM 765 O O . ARG A 1 97 ? 4.903 21.877 6.263 1.00 87.50 97 ARG A O 1
ATOM 772 N N . CYS A 1 98 ? 3.191 20.706 5.380 1.00 90.94 98 CYS A N 1
ATOM 773 C CA . CYS A 1 98 ? 2.601 20.373 6.667 1.00 90.94 98 CYS A CA 1
ATOM 774 C C . CYS A 1 98 ? 3.521 19.446 7.482 1.00 90.94 98 CYS A C 1
ATOM 776 O O . CYS A 1 98 ? 4.149 18.534 6.955 1.00 90.94 98 CYS A O 1
ATOM 778 N N . GLN A 1 99 ? 3.609 19.694 8.791 1.00 90.81 99 GLN A N 1
ATOM 779 C CA . GLN A 1 99 ? 4.312 18.795 9.714 1.00 90.81 99 GLN A CA 1
ATOM 780 C C . GLN A 1 99 ? 3.456 17.575 10.074 1.00 90.81 99 GLN A C 1
ATOM 782 O O . GLN A 1 99 ? 3.974 16.484 10.265 1.00 90.81 99 GLN A O 1
ATOM 787 N N . TYR A 1 100 ? 2.140 17.768 10.150 1.00 91.69 100 TYR A N 1
ATOM 788 C CA . TYR A 1 100 ? 1.175 16.725 10.465 1.00 91.69 100 TYR A CA 1
ATOM 789 C C . TYR A 1 100 ? 0.147 16.668 9.342 1.00 91.69 100 TYR A C 1
ATOM 791 O O . TYR A 1 100 ? -0.619 17.626 9.168 1.00 91.69 100 TYR A O 1
ATOM 799 N N . PHE A 1 101 ? 0.170 15.568 8.595 1.00 93.56 101 PHE A N 1
ATOM 800 C CA . PHE A 1 101 ? -0.854 15.197 7.630 1.00 93.56 101 PHE A CA 1
ATOM 801 C C . PHE A 1 101 ? -1.884 14.338 8.359 1.00 93.56 101 PHE A C 1
ATOM 803 O O . PHE A 1 101 ? -1.597 13.217 8.774 1.00 93.56 101 PHE A O 1
ATOM 810 N N . VAL A 1 102 ? -3.057 14.902 8.601 1.00 93.94 102 VAL A N 1
ATOM 811 C CA . VAL A 1 102 ? -4.129 14.263 9.355 1.00 93.94 102 VAL A CA 1
ATOM 812 C C . VAL A 1 102 ? -5.091 13.624 8.372 1.00 93.94 102 VAL A C 1
ATOM 814 O O . VAL A 1 102 ? -5.639 14.317 7.525 1.00 93.94 102 VAL A O 1
ATOM 817 N N . VAL A 1 103 ? -5.310 12.323 8.508 1.00 92.56 103 VAL A N 1
ATOM 818 C CA . VAL A 1 103 ? -6.391 11.602 7.833 1.00 92.56 103 VAL A CA 1
ATOM 819 C C . VAL A 1 103 ? -7.539 11.503 8.831 1.00 92.56 103 VAL A C 1
ATOM 821 O O . VAL A 1 103 ? -7.432 10.790 9.829 1.00 92.56 103 VAL A O 1
ATOM 824 N N . LEU A 1 104 ? -8.603 12.269 8.611 1.00 93.12 104 LEU A N 1
ATOM 825 C CA . LEU A 1 104 ? -9.784 12.283 9.469 1.00 93.12 104 LEU A CA 1
ATOM 826 C C . LEU A 1 104 ? -10.840 11.349 8.874 1.00 93.12 104 LEU A C 1
ATOM 828 O O . LEU A 1 104 ? -11.476 11.677 7.874 1.00 93.12 104 LEU A O 1
ATOM 832 N N . CYS A 1 105 ? -11.014 10.183 9.490 1.00 88.50 105 CYS A N 1
ATOM 833 C CA . CYS A 1 105 ? -11.907 9.132 9.001 1.00 88.50 105 CYS A CA 1
ATOM 834 C C . CYS A 1 105 ? -12.699 8.482 10.150 1.00 88.50 105 CYS A C 1
ATOM 836 O O . CYS A 1 105 ? -12.528 7.294 10.436 1.00 88.50 105 CYS A O 1
ATOM 838 N N . PRO A 1 106 ? -13.539 9.251 10.864 1.00 86.69 106 PRO A N 1
ATOM 839 C CA . PRO A 1 106 ? -14.449 8.661 11.830 1.00 86.69 106 PRO A CA 1
ATOM 840 C C . PRO A 1 106 ? -15.471 7.767 11.127 1.00 86.69 106 PRO A C 1
ATOM 842 O O . PRO A 1 106 ? -15.911 8.093 10.027 1.00 86.69 106 PRO A O 1
ATOM 845 N N . ALA A 1 107 ? -15.872 6.678 11.789 1.00 78.50 107 ALA A N 1
ATOM 846 C CA . ALA A 1 107 ? -16.878 5.737 11.296 1.00 78.50 107 ALA A CA 1
ATOM 847 C C . ALA A 1 107 ? -18.282 6.376 11.282 1.00 78.50 107 ALA A C 1
ATOM 849 O O . ALA A 1 107 ? -19.116 6.103 12.144 1.00 78.50 107 ALA A O 1
ATOM 850 N N . LEU A 1 108 ? -18.513 7.268 10.321 1.00 83.94 108 LEU A N 1
ATOM 851 C CA . LEU A 1 108 ? -19.755 8.007 10.108 1.00 83.94 108 LEU A CA 1
ATOM 852 C C . LEU A 1 108 ? -20.408 7.557 8.802 1.00 83.94 108 LEU A C 1
ATOM 854 O O . LEU A 1 108 ? -19.721 7.234 7.834 1.00 83.94 108 LEU A O 1
ATOM 858 N N . ALA A 1 109 ? -21.738 7.557 8.768 1.00 83.19 109 ALA A N 1
ATOM 859 C CA . ALA A 1 109 ? -22.484 7.281 7.547 1.00 83.19 109 ALA A CA 1
ATOM 860 C C . ALA A 1 109 ? -22.415 8.481 6.592 1.00 83.19 109 ALA A C 1
ATOM 862 O O . ALA A 1 109 ? -22.589 9.629 7.006 1.00 83.19 109 ALA A O 1
ATOM 863 N N . HIS A 1 110 ? -22.203 8.210 5.308 1.00 86.25 110 HIS A N 1
ATOM 864 C CA . HIS A 1 110 ? -22.395 9.206 4.263 1.00 86.25 110 HIS A CA 1
ATOM 865 C C . HIS A 1 110 ? -23.904 9.481 4.106 1.00 86.25 110 HIS A C 1
ATOM 867 O O . HIS A 1 110 ? -24.703 8.552 4.043 1.00 86.25 110 HIS A O 1
ATOM 873 N N . HIS A 1 111 ? -24.328 10.746 4.031 1.00 85.06 111 HIS A N 1
ATOM 874 C CA . HIS A 1 111 ? -25.759 11.105 4.029 1.00 85.06 111 HIS A CA 1
ATOM 875 C C . HIS A 1 111 ? -26.471 10.701 2.729 1.00 85.06 111 HIS A C 1
ATOM 877 O O . HIS A 1 111 ? -27.645 10.351 2.764 1.00 85.06 111 HIS A O 1
ATOM 883 N N . ASP A 1 112 ? -25.755 10.693 1.599 1.00 83.81 112 ASP A N 1
ATOM 884 C CA . ASP A 1 112 ? -26.341 10.353 0.285 1.00 83.81 112 ASP A CA 1
ATOM 885 C C . ASP A 1 112 ? -26.019 8.935 -0.218 1.00 83.81 112 ASP A C 1
ATOM 887 O O . ASP A 1 112 ? -26.528 8.512 -1.255 1.00 83.81 112 ASP A O 1
ATOM 891 N N . ARG A 1 113 ? -25.128 8.205 0.460 1.00 80.19 113 ARG A N 1
ATOM 892 C CA . ARG A 1 113 ? -24.649 6.884 0.025 1.00 80.19 113 ARG A CA 1
ATOM 893 C C . ARG A 1 113 ? -24.843 5.922 1.180 1.00 80.19 113 ARG A C 1
ATOM 895 O O . ARG A 1 113 ? -24.536 6.271 2.311 1.00 80.19 113 ARG A O 1
ATOM 902 N N . ASN A 1 114 ? -25.273 4.694 0.907 1.00 74.88 114 ASN A N 1
ATOM 903 C CA . ASN A 1 114 ? -25.361 3.660 1.940 1.00 74.88 114 ASN A CA 1
ATOM 904 C C . ASN A 1 114 ? -23.968 3.076 2.259 1.00 74.88 114 ASN A C 1
ATOM 906 O O . ASN A 1 114 ? -23.710 1.894 2.044 1.00 74.88 114 ASN A O 1
ATOM 910 N N . GLN A 1 115 ? -23.037 3.943 2.659 1.00 77.31 115 GLN A N 1
ATOM 911 C CA . GLN A 1 115 ? -21.630 3.638 2.899 1.00 77.31 115 GLN A CA 1
ATOM 912 C C . GLN A 1 115 ? -21.153 4.370 4.156 1.00 77.31 115 GLN A C 1
ATOM 914 O O . GLN A 1 115 ? -21.556 5.502 4.431 1.00 77.31 115 GLN A O 1
ATOM 919 N N . ILE A 1 116 ? -20.284 3.712 4.918 1.00 79.44 116 ILE A N 1
ATOM 920 C CA . ILE A 1 116 ? -19.609 4.294 6.080 1.00 79.44 116 ILE A CA 1
ATOM 921 C C . ILE A 1 116 ? -18.241 4.794 5.625 1.00 79.44 116 ILE A C 1
ATOM 923 O O . ILE A 1 116 ? -17.534 4.080 4.917 1.00 79.44 116 ILE A O 1
ATOM 927 N N . ILE A 1 117 ? -17.874 5.995 6.059 1.00 81.19 117 ILE A N 1
ATOM 928 C CA . ILE A 1 117 ? -16.555 6.570 5.814 1.00 81.19 117 ILE A CA 1
ATOM 929 C C . ILE A 1 117 ? -15.525 5.903 6.731 1.00 81.19 117 ILE A C 1
ATOM 931 O O . ILE A 1 117 ? -15.735 5.742 7.934 1.00 81.19 117 ILE A O 1
ATOM 935 N N . ASP A 1 118 ? -14.396 5.525 6.150 1.00 79.25 118 ASP A N 1
ATOM 936 C CA . ASP A 1 118 ? -13.262 4.866 6.785 1.00 79.25 118 ASP A CA 1
ATOM 937 C C . ASP A 1 118 ? -11.972 5.105 5.978 1.00 79.25 118 ASP A C 1
ATOM 939 O O . ASP A 1 118 ? -11.954 5.801 4.965 1.00 79.25 118 ASP A O 1
ATOM 943 N N . THR A 1 119 ? -10.846 4.549 6.425 1.00 79.25 119 THR A N 1
ATOM 944 C CA . THR A 1 119 ? -9.567 4.749 5.719 1.00 79.25 119 THR A CA 1
ATOM 945 C C . THR A 1 119 ? -9.602 4.214 4.279 1.00 79.25 119 THR A C 1
ATOM 947 O O . THR A 1 119 ? -8.933 4.767 3.405 1.00 79.25 119 THR A O 1
ATOM 950 N N . GLU A 1 120 ? -10.369 3.155 4.011 1.00 79.56 120 GLU A N 1
ATOM 951 C CA . GLU A 1 120 ? -10.435 2.520 2.694 1.00 79.56 120 GLU A CA 1
ATOM 952 C C . GLU A 1 120 ? -11.213 3.375 1.686 1.00 79.56 120 GLU A C 1
ATOM 954 O O . GLU A 1 120 ? -10.715 3.637 0.590 1.00 79.56 120 GLU A O 1
ATOM 959 N N . SER A 1 121 ? -12.384 3.876 2.075 1.00 84.31 121 SER A N 1
ATOM 960 C CA . SER A 1 121 ? -13.190 4.813 1.276 1.00 84.31 121 SER A CA 1
ATOM 961 C C . SER A 1 121 ? -12.426 6.103 0.958 1.00 84.31 121 SER A C 1
ATOM 963 O O . SER A 1 121 ? -12.337 6.478 -0.215 1.00 84.31 121 SER A O 1
ATOM 965 N N . LEU A 1 122 ? -11.712 6.691 1.929 1.00 84.75 122 LEU A N 1
ATOM 966 C CA . LEU A 1 122 ? -10.806 7.822 1.665 1.00 84.75 122 LEU A CA 1
ATOM 967 C C . LEU A 1 122 ? -9.727 7.465 0.632 1.00 84.75 122 LEU A C 1
ATOM 969 O O . LEU A 1 122 ? -9.396 8.272 -0.239 1.00 84.75 122 LEU A O 1
ATOM 973 N N . ASN A 1 123 ? -9.171 6.252 0.697 1.00 84.44 123 ASN A N 1
ATOM 974 C CA . ASN A 1 123 ? -8.180 5.785 -0.272 1.00 84.44 123 ASN A CA 1
ATOM 975 C C . ASN A 1 123 ? -8.772 5.541 -1.666 1.00 84.44 123 ASN A C 1
ATOM 977 O O . ASN A 1 123 ? -7.995 5.375 -2.600 1.00 84.44 123 ASN A O 1
ATOM 981 N N . ARG A 1 124 ? -10.095 5.546 -1.866 1.00 87.44 124 ARG A N 1
ATOM 982 C CA . ARG A 1 124 ? -10.716 5.478 -3.204 1.00 87.44 124 ARG A CA 1
ATOM 983 C C . ARG A 1 124 ? -10.845 6.845 -3.857 1.00 87.44 124 ARG A C 1
ATOM 985 O O . ARG A 1 124 ? -10.877 6.921 -5.079 1.00 87.44 124 ARG A O 1
ATOM 992 N N . ARG A 1 125 ? -10.852 7.933 -3.086 1.00 90.62 125 ARG A N 1
ATOM 993 C CA . ARG A 1 125 ? -11.082 9.292 -3.597 1.00 90.62 125 ARG A CA 1
ATOM 994 C C . ARG A 1 125 ? -9.839 9.876 -4.271 1.00 90.62 125 ARG A C 1
ATOM 996 O O . ARG A 1 125 ? -8.758 9.931 -3.683 1.00 90.62 125 ARG A O 1
ATOM 1003 N N . ALA A 1 126 ? -10.004 10.384 -5.492 1.00 92.44 126 ALA A N 1
ATOM 1004 C CA . ALA A 1 126 ? -8.909 10.940 -6.292 1.00 92.44 126 ALA A CA 1
ATOM 1005 C C . ALA A 1 126 ? -8.194 12.122 -5.609 1.00 92.44 126 ALA A C 1
ATOM 1007 O O . ALA A 1 126 ? -6.965 12.180 -5.607 1.00 92.44 126 ALA A O 1
ATOM 1008 N N . TRP A 1 127 ? -8.942 13.040 -4.984 1.00 91.25 127 TRP A N 1
ATOM 1009 C CA . TRP A 1 127 ? -8.365 14.177 -4.254 1.00 91.25 127 TRP A CA 1
ATOM 1010 C C . TRP A 1 127 ? -7.571 13.739 -3.018 1.00 91.25 127 TRP A C 1
ATOM 1012 O O . TRP A 1 127 ? -6.433 14.172 -2.852 1.00 91.25 127 TRP A O 1
ATOM 1022 N N . CYS A 1 128 ? -8.087 12.801 -2.219 1.00 91.25 128 CYS A N 1
ATOM 1023 C CA . CYS A 1 128 ? -7.362 12.260 -1.065 1.00 91.25 128 CYS A CA 1
ATOM 1024 C C . CYS A 1 128 ? -6.070 11.535 -1.488 1.00 91.25 128 CYS A C 1
ATOM 1026 O O . CYS A 1 128 ? -5.037 11.645 -0.824 1.00 91.25 128 CYS A O 1
ATOM 1028 N N . ARG A 1 129 ? -6.086 10.824 -2.627 1.00 92.44 129 ARG A N 1
ATOM 1029 C CA . ARG A 1 129 ? -4.868 10.263 -3.243 1.00 92.44 129 ARG A CA 1
ATOM 1030 C C . ARG A 1 129 ? -3.896 11.355 -3.693 1.00 92.44 129 ARG A C 1
ATOM 1032 O O . ARG A 1 129 ? -2.700 11.228 -3.446 1.00 92.44 129 ARG A O 1
ATOM 1039 N N . ALA A 1 130 ? -4.382 12.434 -4.312 1.00 92.44 130 ALA A N 1
ATOM 1040 C CA . ALA A 1 130 ? -3.547 13.557 -4.748 1.00 92.44 130 ALA A CA 1
ATOM 1041 C C . ALA A 1 130 ? -2.864 14.269 -3.571 1.00 92.44 130 ALA A C 1
ATOM 1043 O O . ALA A 1 130 ? -1.672 14.566 -3.640 1.00 92.44 130 ALA A O 1
ATOM 1044 N N . GLU A 1 131 ? -3.591 14.502 -2.479 1.00 92.88 131 GLU A N 1
ATOM 1045 C CA . GLU A 1 131 ? -3.052 15.072 -1.241 1.00 92.88 131 GLU A CA 1
ATOM 1046 C C . GLU A 1 131 ? -1.977 14.164 -0.641 1.00 92.88 131 GLU A C 1
ATOM 1048 O O . GLU A 1 131 ? -0.874 14.605 -0.325 1.00 92.88 131 GLU A O 1
ATOM 1053 N N . ARG A 1 132 ? -2.245 12.864 -0.555 1.00 89.69 132 ARG A N 1
ATOM 1054 C CA . ARG A 1 132 ? -1.261 11.895 -0.069 1.00 89.69 132 ARG A CA 1
ATOM 1055 C C . ARG A 1 132 ? -0.004 11.854 -0.937 1.00 89.69 132 ARG A C 1
ATOM 1057 O O . ARG A 1 132 ? 1.103 11.905 -0.404 1.00 89.69 132 ARG A O 1
ATOM 1064 N N . LEU A 1 133 ? -0.162 11.849 -2.261 1.00 91.44 133 LEU A N 1
ATOM 1065 C CA . LEU A 1 133 ? 0.961 11.928 -3.191 1.00 91.44 133 LEU A CA 1
ATOM 1066 C C . LEU A 1 133 ? 1.748 13.235 -2.999 1.00 91.44 133 LEU A C 1
ATOM 1068 O O . LEU A 1 133 ? 2.977 13.220 -3.018 1.00 91.44 133 LEU A O 1
ATOM 1072 N N . ALA A 1 134 ? 1.069 14.357 -2.744 1.00 92.00 134 ALA A N 1
ATOM 1073 C CA . ALA A 1 134 ? 1.723 15.624 -2.416 1.00 92.00 134 ALA A CA 1
ATOM 1074 C C . ALA A 1 134 ? 2.554 15.540 -1.132 1.00 92.00 134 ALA A C 1
ATOM 1076 O O . ALA A 1 134 ? 3.633 16.132 -1.045 1.00 92.00 134 ALA A O 1
ATOM 1077 N N . ARG A 1 135 ? 2.081 14.782 -0.137 1.00 90.19 135 ARG A N 1
ATOM 1078 C CA . ARG A 1 135 ? 2.825 14.537 1.100 1.00 90.19 135 ARG A CA 1
ATOM 1079 C C . ARG A 1 135 ? 4.078 13.703 0.837 1.00 90.19 135 ARG A C 1
ATOM 1081 O O . ARG A 1 135 ? 5.130 14.057 1.370 1.00 90.19 135 ARG A O 1
ATOM 1088 N N . GLU A 1 136 ? 3.971 12.646 0.032 1.00 87.50 136 GLU A N 1
ATOM 1089 C CA . GLU A 1 136 ? 5.088 11.762 -0.340 1.00 87.50 136 GLU A CA 1
ATOM 1090 C C . GLU A 1 136 ? 6.148 12.477 -1.189 1.00 87.50 136 GLU A C 1
ATOM 1092 O O . GLU A 1 136 ? 7.348 12.323 -0.960 1.00 87.50 136 GLU A O 1
ATOM 1097 N N . LEU A 1 137 ? 5.714 13.290 -2.154 1.00 89.81 137 LEU A N 1
ATOM 1098 C CA . LEU A 1 137 ? 6.605 14.059 -3.026 1.00 89.81 137 LEU A CA 1
ATOM 1099 C C . LEU A 1 137 ? 7.100 15.360 -2.378 1.00 89.81 137 LEU A C 1
ATOM 1101 O O . LEU A 1 137 ? 7.969 16.025 -2.940 1.00 89.81 137 LEU A O 1
ATOM 1105 N N . GLY A 1 138 ? 6.601 15.719 -1.194 1.00 87.75 138 GLY A N 1
ATOM 1106 C CA . GLY A 1 138 ? 7.035 16.901 -0.456 1.00 87.75 138 GLY A CA 1
ATOM 1107 C C . GLY A 1 138 ? 8.536 16.895 -0.139 1.00 87.75 138 GLY A C 1
ATOM 1108 O O . GLY A 1 138 ? 9.189 15.854 -0.053 1.00 87.75 138 GLY A O 1
ATOM 1109 N N . GLU A 1 139 ? 9.119 18.079 0.036 1.00 77.62 139 GLU A N 1
ATOM 1110 C CA . GLU A 1 139 ? 10.543 18.236 0.380 1.00 77.62 139 GLU A CA 1
ATOM 1111 C C . GLU A 1 139 ? 10.844 17.798 1.823 1.00 77.62 139 GLU A C 1
ATOM 1113 O O . GLU A 1 139 ? 11.955 17.363 2.128 1.00 77.62 139 GLU A O 1
ATOM 1118 N N . ARG A 1 140 ? 9.845 17.879 2.713 1.00 76.88 140 ARG A N 1
ATOM 1119 C CA . ARG A 1 140 ? 9.972 17.515 4.129 1.00 76.88 140 ARG A CA 1
ATOM 1120 C C . ARG A 1 140 ? 9.935 16.003 4.339 1.00 76.88 140 ARG A C 1
ATOM 1122 O O . ARG A 1 140 ? 8.885 15.370 4.198 1.00 76.88 140 ARG A O 1
ATOM 1129 N N . GLY A 1 141 ? 11.064 15.448 4.775 1.00 71.81 141 GLY A N 1
ATOM 1130 C CA . GLY A 1 141 ? 11.179 14.050 5.202 1.00 71.81 141 GLY A CA 1
ATOM 1131 C C . GLY A 1 141 ? 10.708 13.772 6.637 1.00 71.81 141 GLY A C 1
ATOM 1132 O O . GLY A 1 141 ? 10.560 12.614 7.001 1.00 71.81 141 GLY A O 1
ATOM 1133 N N . ASP A 1 142 ? 10.454 14.804 7.449 1.00 79.50 142 ASP A N 1
ATOM 1134 C CA . ASP A 1 142 ? 10.166 14.691 8.890 1.00 79.50 142 ASP A CA 1
ATOM 1135 C C . ASP A 1 142 ? 8.673 14.737 9.258 1.00 79.50 142 ASP A C 1
ATOM 1137 O O . ASP A 1 142 ? 8.306 14.467 10.400 1.00 79.50 142 ASP A O 1
ATOM 1141 N N . GLY A 1 143 ? 7.797 15.095 8.317 1.00 83.75 143 GLY A N 1
ATOM 1142 C CA . GLY A 1 143 ? 6.363 15.174 8.586 1.00 83.75 143 GLY A CA 1
ATOM 1143 C C . GLY A 1 143 ? 5.732 13.805 8.880 1.00 83.75 143 GLY A C 1
ATOM 1144 O O . GLY A 1 143 ? 6.176 12.762 8.397 1.00 83.75 143 GLY A O 1
ATOM 1145 N N . GLN A 1 144 ? 4.637 13.807 9.623 1.00 89.06 144 GLN A N 1
ATOM 1146 C CA . GLN A 1 144 ? 4.003 12.596 10.132 1.00 89.06 144 GLN A CA 1
ATOM 1147 C C . GLN A 1 144 ? 2.561 12.474 9.654 1.00 89.06 144 GLN A C 1
ATOM 1149 O O . GLN A 1 144 ? 1.846 13.474 9.574 1.00 89.06 144 GLN A O 1
ATOM 1154 N N . THR A 1 145 ? 2.132 11.242 9.373 1.00 91.12 145 THR A N 1
ATOM 1155 C CA . THR A 1 145 ? 0.743 10.934 9.022 1.00 91.12 145 THR A CA 1
ATOM 1156 C C . THR A 1 145 ? 0.004 10.411 10.246 1.00 91.12 145 THR A C 1
ATOM 1158 O O . THR A 1 145 ? 0.371 9.378 10.810 1.00 91.12 145 THR A O 1
ATOM 1161 N N . VAL A 1 146 ? -1.032 11.137 10.659 1.00 92.44 146 VAL A N 1
ATOM 1162 C CA . VAL A 1 146 ? -1.853 10.820 11.831 1.00 92.44 146 VAL A CA 1
ATOM 1163 C C . VAL A 1 146 ? -3.265 10.505 11.364 1.00 92.44 146 VAL A C 1
ATOM 1165 O O . VAL A 1 146 ? -3.931 11.359 10.792 1.00 92.44 146 VAL A O 1
ATOM 1168 N N . VAL A 1 147 ? -3.732 9.292 11.622 1.00 91.06 147 VAL A N 1
ATOM 1169 C CA . VAL A 1 147 ? -5.114 8.888 11.362 1.00 91.06 147 VAL A CA 1
ATOM 1170 C C . VAL A 1 147 ? -5.942 9.142 12.619 1.00 91.06 147 VAL A C 1
ATOM 1172 O O . VAL A 1 147 ? -5.531 8.755 13.716 1.00 91.06 147 VAL A O 1
ATOM 1175 N N . ILE A 1 148 ? -7.082 9.816 12.474 1.00 92.31 148 ILE A N 1
ATOM 1176 C CA . ILE A 1 148 ? -8.042 10.083 13.551 1.00 92.31 148 ILE A CA 1
ATOM 1177 C C . ILE A 1 148 ? -9.341 9.350 13.218 1.00 92.31 148 ILE A C 1
ATOM 1179 O O . ILE A 1 148 ? -10.102 9.780 12.352 1.00 92.31 148 ILE A O 1
ATOM 1183 N N . GLU A 1 149 ? -9.587 8.256 13.936 1.00 86.62 149 GLU A N 1
ATOM 1184 C CA . GLU A 1 149 ? -10.798 7.429 13.807 1.00 86.62 149 GLU A CA 1
ATOM 1185 C C . GLU A 1 149 ? -11.851 7.816 14.855 1.00 86.62 149 GLU A C 1
ATOM 1187 O O . GLU A 1 149 ? -13.047 7.608 14.672 1.00 86.62 149 GLU A O 1
ATOM 1192 N N . SER A 1 150 ? -11.418 8.398 15.977 1.00 88.31 150 SER A N 1
ATOM 1193 C CA . SER A 1 150 ? -12.306 8.961 16.993 1.00 88.31 150 SER A CA 1
ATOM 1194 C C . SER A 1 150 ? -11.587 10.007 17.850 1.00 88.31 150 SER A C 1
ATOM 1196 O O . SER A 1 150 ? -10.365 10.176 17.779 1.00 88.31 150 SER A O 1
ATOM 1198 N N . ALA A 1 151 ? -12.337 10.676 18.729 1.00 89.56 151 ALA A N 1
ATOM 1199 C CA . ALA A 1 151 ? -11.793 11.634 19.690 1.00 89.56 151 ALA A CA 1
ATOM 1200 C C . ALA A 1 151 ? -10.746 11.029 20.652 1.00 89.56 151 ALA A C 1
ATOM 1202 O O . ALA A 1 151 ? -9.915 11.761 21.192 1.00 89.56 151 ALA A O 1
ATOM 1203 N N . GLY A 1 152 ? -10.757 9.709 20.869 1.00 88.00 152 GLY A N 1
ATOM 1204 C CA . GLY A 1 152 ? -9.800 8.998 21.731 1.00 88.00 152 GLY A CA 1
ATOM 1205 C C . GLY A 1 152 ? -8.820 8.088 20.984 1.00 88.00 152 GLY A C 1
ATOM 1206 O O . GLY A 1 152 ? -7.882 7.570 21.590 1.00 88.00 152 GLY A O 1
ATOM 1207 N N . HIS A 1 153 ? -9.019 7.878 19.679 1.00 87.75 153 HIS A N 1
ATOM 1208 C CA . HIS A 1 153 ? -8.262 6.907 18.897 1.00 87.75 153 HIS A CA 1
ATOM 1209 C C . HIS A 1 153 ? -7.501 7.591 17.758 1.00 87.75 153 HIS A C 1
ATOM 1211 O O . HIS A 1 153 ? -8.020 7.775 16.657 1.00 87.75 153 HIS A O 1
ATOM 1217 N N . GLN A 1 154 ? -6.248 7.969 18.037 1.00 92.06 154 GLN A N 1
ATOM 1218 C CA . GLN A 1 154 ? -5.334 8.548 17.049 1.00 92.06 154 GLN A CA 1
ATOM 1219 C C . GLN A 1 154 ? -4.129 7.638 16.812 1.00 92.06 154 GLN A C 1
ATOM 1221 O O . GLN A 1 154 ? -3.493 7.157 17.759 1.00 92.06 154 GLN A O 1
ATOM 1226 N N . SER A 1 155 ? -3.809 7.423 15.540 1.00 90.12 155 SER A N 1
ATOM 1227 C CA . SER A 1 155 ? -2.836 6.433 15.086 1.00 90.12 155 SER A CA 1
ATOM 1228 C C . SER A 1 155 ? -1.753 7.092 14.237 1.00 90.12 155 SER A C 1
ATOM 1230 O O . SER A 1 155 ? -2.058 7.722 13.229 1.00 90.12 155 SER A O 1
ATOM 1232 N N . LEU A 1 156 ? -0.481 6.926 14.599 1.00 91.25 156 LEU A N 1
ATOM 1233 C CA . LEU A 1 156 ? 0.629 7.221 13.693 1.00 91.25 156 LEU A CA 1
ATOM 1234 C C . LEU A 1 156 ? 0.767 6.060 12.702 1.00 91.25 156 LEU A C 1
ATOM 1236 O O . LEU A 1 156 ? 0.877 4.895 13.112 1.00 91.25 156 LEU A O 1
ATOM 1240 N N . VAL A 1 157 ? 0.773 6.388 11.412 1.00 85.56 157 VAL A N 1
ATOM 1241 C CA . VAL A 1 157 ? 0.861 5.409 10.324 1.00 85.56 157 VAL A CA 1
ATOM 1242 C C . VAL A 1 157 ? 2.012 5.770 9.394 1.00 85.56 157 VAL A C 1
ATOM 1244 O O . VAL A 1 157 ? 2.148 6.922 8.984 1.00 85.56 157 VAL A O 1
ATOM 1247 N N . ILE A 1 158 ? 2.823 4.770 9.041 1.00 80.62 158 ILE A N 1
ATOM 1248 C CA . ILE A 1 158 ? 3.769 4.859 7.925 1.00 80.62 158 ILE A CA 1
ATOM 1249 C C . ILE A 1 158 ? 3.146 4.112 6.739 1.00 80.62 158 ILE A C 1
ATOM 1251 O O . ILE A 1 158 ? 3.004 2.888 6.797 1.00 80.62 158 ILE A O 1
ATOM 1255 N N . PRO A 1 159 ? 2.718 4.822 5.684 1.00 65.69 159 PRO A N 1
ATOM 1256 C CA . PRO A 1 159 ? 2.005 4.206 4.576 1.00 65.69 159 PRO A CA 1
ATOM 1257 C C . PRO A 1 159 ? 2.954 3.446 3.640 1.00 65.69 159 PRO A C 1
ATOM 1259 O O . PRO A 1 159 ? 3.491 4.010 2.698 1.00 65.69 159 PRO A O 1
ATOM 1262 N N . ALA A 1 160 ? 3.134 2.145 3.879 1.00 59.59 160 ALA A N 1
ATOM 1263 C CA . ALA A 1 160 ? 4.024 1.293 3.080 1.00 59.59 160 ALA A CA 1
ATOM 1264 C C . ALA A 1 160 ? 3.443 0.833 1.722 1.00 59.59 160 ALA A C 1
ATOM 1266 O O . ALA A 1 160 ? 4.181 0.295 0.902 1.00 59.59 160 ALA A O 1
ATOM 1267 N N . ARG A 1 161 ? 2.125 0.983 1.495 1.00 61.16 161 ARG A N 1
ATOM 1268 C CA . ARG A 1 161 ? 1.421 0.474 0.292 1.00 61.16 161 ARG A CA 1
ATOM 1269 C C . ARG A 1 161 ? 0.758 1.540 -0.576 1.00 61.16 161 ARG A C 1
ATOM 1271 O O . ARG A 1 161 ? 0.359 1.247 -1.696 1.00 61.16 161 ARG A O 1
ATOM 1278 N N . LEU A 1 162 ? 0.629 2.765 -0.071 1.00 57.72 162 LEU A N 1
ATOM 1279 C CA . LEU A 1 162 ? -0.184 3.794 -0.725 1.00 57.72 162 LEU A CA 1
ATOM 1280 C C . LEU A 1 162 ? 0.496 4.401 -1.959 1.00 57.72 162 LEU A C 1
ATOM 1282 O O . LEU A 1 162 ? -0.155 5.086 -2.741 1.00 57.72 162 LEU A O 1
ATOM 1286 N N . HIS A 1 163 ? 1.772 4.081 -2.191 1.00 66.81 163 HIS A N 1
ATOM 1287 C CA . HIS A 1 163 ? 2.515 4.522 -3.369 1.00 66.81 163 HIS A CA 1
ATOM 1288 C C . HIS A 1 163 ? 2.025 3.901 -4.682 1.00 66.81 163 HIS A C 1
ATOM 1290 O O . HIS A 1 163 ? 2.505 4.310 -5.735 1.00 66.81 163 HIS A O 1
ATOM 1296 N N . LEU A 1 164 ? 1.126 2.911 -4.643 1.00 77.50 164 LEU A N 1
ATOM 1297 C CA . LEU A 1 164 ? 0.514 2.309 -5.833 1.00 77.50 164 LEU A CA 1
ATOM 1298 C C . LEU A 1 164 ? -0.778 3.020 -6.275 1.00 77.50 164 LEU A C 1
ATOM 1300 O O . LEU A 1 164 ? -1.217 2.838 -7.410 1.00 77.50 164 LEU A O 1
ATOM 1304 N N . ASP A 1 165 ? -1.382 3.842 -5.413 1.00 86.31 165 ASP A N 1
ATOM 1305 C CA . ASP A 1 165 ? -2.707 4.419 -5.645 1.00 86.31 165 ASP A CA 1
ATOM 1306 C C . ASP A 1 165 ? -2.617 5.773 -6.355 1.00 86.31 165 ASP A C 1
ATOM 1308 O O . ASP A 1 165 ? -2.730 6.843 -5.748 1.00 86.31 165 ASP A O 1
ATOM 1312 N N . ALA A 1 166 ? -2.441 5.731 -7.676 1.00 92.19 166 ALA A N 1
ATOM 1313 C CA . ALA A 1 166 ? -2.399 6.939 -8.491 1.00 92.19 166 ALA A CA 1
ATOM 1314 C C . ALA A 1 166 ? -3.693 7.774 -8.339 1.00 92.19 166 ALA A C 1
ATOM 1316 O O . ALA A 1 166 ? -4.799 7.211 -8.363 1.00 92.19 166 ALA A O 1
ATOM 1317 N N . PRO A 1 167 ? -3.594 9.117 -8.253 1.00 93.75 167 PRO A N 1
ATOM 1318 C CA . PRO A 1 167 ? -4.761 9.985 -8.113 1.00 93.75 167 PRO A CA 1
ATOM 1319 C C . PRO A 1 167 ? -5.812 9.820 -9.212 1.00 93.75 167 PRO A C 1
ATOM 1321 O O . PRO A 1 167 ? -7.002 9.820 -8.915 1.00 93.75 167 PRO A O 1
ATOM 1324 N N . GLY A 1 168 ? -5.400 9.630 -10.470 1.00 93.38 168 GLY A N 1
ATOM 1325 C CA . GLY A 1 168 ? -6.335 9.484 -11.592 1.00 93.38 168 GLY A CA 1
ATOM 1326 C C . GLY A 1 168 ? -7.115 8.172 -11.612 1.00 93.38 168 GLY A C 1
ATOM 1327 O O . GLY A 1 168 ? -8.152 8.103 -12.268 1.00 93.38 168 GLY A O 1
ATOM 1328 N N . ALA A 1 169 ? -6.656 7.155 -10.881 1.00 91.69 169 ALA A N 1
ATOM 1329 C CA . ALA A 1 169 ? -7.379 5.901 -10.691 1.00 91.69 169 ALA A CA 1
ATOM 1330 C C . ALA A 1 169 ? -8.406 5.973 -9.544 1.00 91.69 169 ALA A C 1
ATOM 1332 O O . ALA A 1 169 ? -9.047 4.969 -9.242 1.00 91.69 169 ALA A O 1
ATOM 1333 N N . GLY A 1 170 ? -8.508 7.113 -8.853 1.00 91.50 170 GLY A N 1
ATOM 1334 C CA . GLY A 1 170 ? -9.499 7.332 -7.806 1.00 91.50 170 GLY A CA 1
ATOM 1335 C C . GLY A 1 170 ? -10.828 7.869 -8.341 1.00 91.50 170 GLY A C 1
ATOM 1336 O O . GLY A 1 170 ? -10.913 8.410 -9.443 1.00 91.50 170 GLY A O 1
ATOM 1337 N N . GLU A 1 171 ? -11.860 7.767 -7.512 1.00 91.19 171 GLU A N 1
ATOM 1338 C CA . GLU A 1 171 ? -13.194 8.302 -7.760 1.00 91.19 171 GLU A CA 1
ATOM 1339 C C . GLU A 1 171 ? -13.216 9.827 -7.605 1.00 91.19 171 GLU A C 1
ATOM 1341 O O . GLU A 1 171 ? -12.737 10.388 -6.606 1.00 91.19 171 GLU A O 1
ATOM 1346 N N . LEU A 1 172 ? -13.821 10.499 -8.583 1.00 89.12 172 LEU A N 1
ATOM 1347 C CA . LEU A 1 172 ? -14.073 11.934 -8.575 1.00 89.12 172 LEU A CA 1
ATOM 1348 C C . LEU A 1 172 ? -15.558 12.204 -8.356 1.00 89.12 172 LEU A C 1
ATOM 1350 O O . LEU A 1 172 ? -16.408 11.572 -8.973 1.00 89.12 172 LEU A O 1
ATOM 1354 N N . THR A 1 173 ? -15.873 13.193 -7.516 1.00 84.19 173 THR A N 1
ATOM 1355 C CA . THR A 1 173 ? -17.242 13.731 -7.457 1.00 84.19 173 THR A CA 1
ATOM 1356 C C . THR A 1 173 ? -17.576 14.462 -8.752 1.00 84.19 173 THR A C 1
ATOM 1358 O O . THR A 1 173 ? -18.678 14.334 -9.274 1.00 84.19 173 THR A O 1
ATOM 1361 N N . PHE A 1 174 ? -16.605 15.215 -9.280 1.00 86.00 174 PHE A N 1
ATOM 1362 C CA . PHE A 1 174 ? -16.742 15.985 -10.506 1.00 86.00 174 PHE A CA 1
ATOM 1363 C C . PHE A 1 174 ? -15.576 15.671 -11.445 1.00 86.00 174 PHE A C 1
ATOM 1365 O O . PHE A 1 174 ? -14.428 16.008 -11.163 1.00 86.00 174 PHE A O 1
ATOM 1372 N N . GLU A 1 175 ? -15.865 15.063 -12.596 1.00 89.75 175 GLU A N 1
ATOM 1373 C CA . GLU A 1 175 ? -14.842 14.694 -13.592 1.00 89.75 175 GLU A CA 1
ATOM 1374 C C . GLU A 1 175 ? -14.048 15.897 -14.131 1.00 89.75 175 GLU A C 1
ATOM 1376 O O . GLU A 1 175 ? -12.892 15.763 -14.532 1.00 89.75 175 GLU A O 1
ATOM 1381 N N . GLN A 1 176 ? -14.618 17.103 -14.060 1.00 89.88 176 GLN A N 1
ATOM 1382 C CA . GLN A 1 176 ? -13.943 18.355 -14.420 1.00 89.88 176 GLN A CA 1
ATOM 1383 C C . GLN A 1 176 ? -12.693 18.662 -13.573 1.00 89.88 176 GLN A C 1
ATOM 1385 O O . GLN A 1 176 ? -11.862 19.471 -13.986 1.00 89.88 176 GLN A O 1
ATOM 1390 N N . ASP A 1 177 ? -12.524 18.009 -12.419 1.00 90.25 177 ASP A N 1
ATOM 1391 C CA . ASP A 1 177 ? -11.329 18.154 -11.583 1.00 90.25 177 ASP A CA 1
ATOM 1392 C C . ASP A 1 177 ? -10.141 17.335 -12.109 1.00 90.25 177 ASP A C 1
ATOM 1394 O O . ASP A 1 177 ? -8.990 17.628 -11.772 1.00 90.25 177 ASP A O 1
ATOM 1398 N N . ARG A 1 178 ? -10.367 16.339 -12.977 1.00 93.56 178 ARG A N 1
ATOM 1399 C CA . ARG A 1 178 ? -9.307 15.454 -13.490 1.00 93.56 178 ARG A CA 1
ATOM 1400 C C . ARG A 1 178 ? -8.159 16.218 -14.168 1.00 93.56 178 ARG A C 1
ATOM 1402 O O . ARG A 1 178 ? -7.006 15.987 -13.793 1.00 93.56 178 ARG A O 1
ATOM 1409 N N . PRO A 1 179 ? -8.398 17.182 -15.086 1.00 93.88 179 PRO A N 1
ATOM 1410 C CA . PRO A 1 179 ? -7.325 17.984 -15.684 1.00 93.88 179 PRO A CA 1
ATOM 1411 C C . PRO A 1 179 ? -6.559 18.830 -14.661 1.00 93.88 179 PRO A C 1
ATOM 1413 O O . PRO A 1 179 ? -5.374 19.122 -14.851 1.00 93.88 179 PRO A O 1
ATOM 1416 N N . ARG A 1 180 ? -7.225 19.226 -13.572 1.00 91.69 180 ARG A N 1
ATOM 1417 C CA . ARG A 1 180 ? -6.620 19.995 -12.487 1.00 91.69 180 ARG A CA 1
ATOM 1418 C C . ARG A 1 180 ? -5.679 19.125 -11.666 1.00 91.69 180 ARG A C 1
ATOM 1420 O O . ARG A 1 180 ? -4.517 19.493 -11.503 1.00 91.69 180 ARG A O 1
ATOM 1427 N N . ILE A 1 181 ? -6.138 17.946 -11.245 1.00 93.31 181 ILE A N 1
ATOM 1428 C CA . ILE A 1 181 ? -5.298 16.950 -10.569 1.00 93.31 181 ILE A CA 1
ATOM 1429 C C . ILE A 1 181 ? -4.107 16.582 -11.458 1.00 93.31 181 ILE A C 1
ATOM 1431 O O . ILE A 1 181 ? -2.975 16.627 -10.982 1.00 93.31 181 ILE A O 1
ATOM 1435 N N . ARG A 1 182 ? -4.322 16.339 -12.762 1.00 94.88 182 ARG A N 1
ATOM 1436 C CA . ARG A 1 182 ? -3.238 16.125 -13.741 1.00 94.88 182 ARG A CA 1
ATOM 1437 C C . ARG A 1 182 ? -2.162 17.202 -13.643 1.00 94.88 182 ARG A C 1
ATOM 1439 O O . ARG A 1 182 ? -0.982 16.883 -13.500 1.00 94.88 182 ARG A O 1
ATOM 1446 N N . ARG A 1 183 ? -2.557 18.477 -13.733 1.00 93.62 183 ARG A N 1
ATOM 1447 C CA . ARG A 1 183 ? -1.618 19.607 -13.693 1.00 93.62 183 ARG A CA 1
ATOM 1448 C C . ARG A 1 183 ? -0.832 19.635 -12.382 1.00 93.62 183 ARG A C 1
ATOM 1450 O O . ARG A 1 183 ? 0.384 19.814 -12.420 1.00 93.62 183 ARG A O 1
ATOM 1457 N N . LEU A 1 184 ? -1.510 19.455 -11.249 1.00 92.56 184 LEU A N 1
ATOM 1458 C CA . LEU A 1 184 ? -0.875 19.455 -9.929 1.00 92.56 184 LEU A CA 1
ATOM 1459 C C . LEU A 1 184 ? 0.124 18.301 -9.793 1.00 92.56 184 LEU A C 1
ATOM 1461 O O . LEU A 1 184 ? 1.258 18.524 -9.375 1.00 92.56 184 LEU A O 1
ATOM 1465 N N . VAL A 1 185 ? -0.255 17.089 -10.204 1.00 94.19 185 VAL A N 1
ATOM 1466 C CA . VAL A 1 185 ? 0.616 15.907 -10.133 1.00 94.19 185 VAL A CA 1
ATOM 1467 C C . VAL A 1 185 ? 1.867 16.079 -10.987 1.00 94.19 185 VAL A C 1
ATOM 1469 O O . VAL A 1 185 ? 2.967 15.875 -10.476 1.00 94.19 185 VAL A O 1
ATOM 1472 N N . LEU A 1 186 ? 1.732 16.527 -12.239 1.00 94.75 186 LEU A N 1
ATOM 1473 C CA . LEU A 1 186 ? 2.889 16.788 -13.105 1.00 94.75 186 LEU A CA 1
ATOM 1474 C C . LEU A 1 186 ? 3.855 17.796 -12.472 1.00 94.75 186 LEU A C 1
ATOM 1476 O O . LEU A 1 186 ? 5.062 17.571 -12.468 1.00 94.75 186 LEU A O 1
ATOM 1480 N N . GLN A 1 187 ? 3.336 18.876 -11.880 1.00 92.69 187 GLN A N 1
ATOM 1481 C CA . GLN A 1 187 ? 4.169 19.869 -11.196 1.00 92.69 187 GLN A CA 1
ATOM 1482 C C . GLN A 1 187 ? 4.900 19.290 -9.979 1.00 92.69 187 GLN A C 1
ATOM 1484 O O . GLN A 1 187 ? 6.062 19.629 -9.754 1.00 92.69 187 GLN A O 1
ATOM 1489 N N . MET A 1 188 ? 4.241 18.434 -9.193 1.00 93.12 188 MET A N 1
ATOM 1490 C CA . MET A 1 188 ? 4.856 17.789 -8.028 1.00 93.12 188 MET A CA 1
ATOM 1491 C C . MET A 1 188 ? 5.960 16.815 -8.437 1.00 93.12 188 MET A C 1
ATOM 1493 O O . MET A 1 188 ? 7.061 16.886 -7.891 1.00 93.12 188 MET A O 1
ATOM 1497 N N . VAL A 1 189 ? 5.688 15.947 -9.418 1.00 95.25 189 VAL A N 1
ATOM 1498 C CA . VAL A 1 189 ? 6.670 14.979 -9.930 1.00 95.25 189 VAL A CA 1
ATOM 1499 C C . VAL A 1 189 ? 7.864 15.717 -10.531 1.00 95.25 189 VAL A C 1
ATOM 1501 O O . VAL A 1 189 ? 8.995 15.431 -10.148 1.00 95.25 189 VAL A O 1
ATOM 1504 N N . TRP A 1 190 ? 7.624 16.722 -11.380 1.00 95.19 190 TRP A N 1
ATOM 1505 C CA . TRP A 1 190 ? 8.677 17.546 -11.982 1.00 95.19 190 TRP A CA 1
ATOM 1506 C C . TRP A 1 190 ? 9.593 18.170 -10.926 1.00 95.19 190 TRP A C 1
ATOM 1508 O O . TRP A 1 190 ? 10.807 17.976 -10.956 1.00 95.19 190 TRP A O 1
ATOM 1518 N N . LYS A 1 191 ? 9.016 18.878 -9.945 1.00 93.44 191 LYS A N 1
ATOM 1519 C CA . LYS A 1 191 ? 9.794 19.514 -8.870 1.00 93.44 191 LYS A CA 1
ATOM 1520 C C . LYS A 1 191 ? 10.593 18.499 -8.062 1.00 93.44 191 LYS A C 1
ATOM 1522 O O . LYS A 1 191 ? 11.740 18.767 -7.720 1.00 93.44 191 LYS A O 1
ATOM 1527 N N . LYS A 1 192 ? 10.008 17.337 -7.764 1.00 94.38 192 LYS A N 1
ATOM 1528 C CA . LYS A 1 192 ? 10.676 16.307 -6.965 1.00 94.38 192 LYS A CA 1
ATOM 1529 C C . LYS A 1 192 ? 11.807 15.613 -7.728 1.00 94.38 192 LYS A C 1
ATOM 1531 O O . LYS A 1 192 ? 12.828 15.303 -7.121 1.00 94.38 192 LYS A O 1
ATOM 1536 N N . LEU A 1 193 ? 11.660 15.413 -9.039 1.00 96.06 193 LEU A N 1
ATOM 1537 C CA . LEU A 1 193 ? 12.735 14.909 -9.897 1.00 96.06 193 LEU A CA 1
ATOM 1538 C C . LEU A 1 193 ? 13.918 15.882 -9.928 1.00 96.06 193 LEU A C 1
ATOM 1540 O O . LEU A 1 193 ? 15.042 15.462 -9.661 1.00 96.06 193 LEU A O 1
ATOM 1544 N N . LEU A 1 194 ? 13.663 17.176 -10.152 1.00 95.19 194 LEU A N 1
ATOM 1545 C CA . LEU A 1 194 ? 14.710 18.205 -10.106 1.00 95.19 194 LEU A CA 1
ATOM 1546 C C . LEU A 1 194 ? 15.388 18.272 -8.735 1.00 95.19 194 LEU A C 1
ATOM 1548 O O . LEU A 1 194 ? 16.611 18.280 -8.660 1.00 95.19 194 LEU A O 1
ATOM 1552 N N . TYR A 1 195 ? 14.610 18.213 -7.653 1.00 94.38 195 TYR A N 1
ATOM 1553 C CA . TYR A 1 195 ? 15.139 18.161 -6.291 1.00 94.38 195 TYR A CA 1
ATOM 1554 C C . TYR A 1 195 ? 16.113 16.991 -6.075 1.00 94.38 195 TYR A C 1
ATOM 1556 O O . TYR A 1 195 ? 17.147 17.155 -5.427 1.00 94.38 195 TYR A O 1
ATOM 1564 N N . PHE A 1 196 ? 15.806 15.799 -6.597 1.00 95.44 196 PHE A N 1
ATOM 1565 C CA . PHE A 1 196 ? 16.723 14.663 -6.490 1.00 95.44 196 PHE A CA 1
ATOM 1566 C C . PHE A 1 196 ? 17.997 14.869 -7.316 1.00 95.44 196 PHE A C 1
ATOM 1568 O O . PHE A 1 196 ? 19.082 14.568 -6.817 1.00 95.44 196 PHE A O 1
ATOM 1575 N N . LEU A 1 197 ? 17.882 15.423 -8.528 1.00 95.31 197 LEU A N 1
ATOM 1576 C CA . LEU A 1 197 ? 19.035 15.748 -9.374 1.00 95.31 197 LEU A CA 1
ATOM 1577 C C . LEU A 1 197 ? 19.951 16.791 -8.721 1.00 95.31 197 LEU A C 1
ATOM 1579 O O . LEU A 1 197 ? 21.155 16.564 -8.634 1.00 95.31 197 LEU A O 1
ATOM 1583 N N . GLU A 1 198 ? 19.392 17.879 -8.184 1.00 95.25 198 GLU A N 1
ATOM 1584 C CA . GLU A 1 198 ? 20.137 18.936 -7.481 1.00 95.25 198 GLU A CA 1
ATOM 1585 C C . GLU A 1 198 ? 20.925 18.400 -6.277 1.00 95.25 198 GLU A C 1
ATOM 1587 O O . GLU A 1 198 ? 22.011 18.889 -5.964 1.00 95.25 198 GLU A O 1
ATOM 1592 N N . ARG A 1 199 ? 20.399 17.370 -5.603 1.00 95.00 199 ARG A N 1
ATOM 1593 C CA . ARG A 1 199 ? 21.058 16.717 -4.462 1.00 95.00 199 ARG A CA 1
ATOM 1594 C C . ARG A 1 199 ? 21.984 15.563 -4.854 1.00 95.00 199 ARG A C 1
ATOM 1596 O O . ARG A 1 199 ? 22.632 15.002 -3.972 1.00 95.00 199 ARG A O 1
ATOM 1603 N N . GLY A 1 200 ? 22.022 15.182 -6.130 1.00 94.88 200 GLY A N 1
ATOM 1604 C CA . GLY A 1 200 ? 22.748 14.003 -6.603 1.00 94.88 200 GLY A CA 1
ATOM 1605 C C . GLY A 1 200 ? 22.169 12.667 -6.113 1.00 94.88 200 GLY A C 1
ATOM 1606 O O . GLY A 1 200 ? 22.862 11.651 -6.160 1.00 94.88 200 GLY A O 1
ATOM 1607 N N . ASP A 1 201 ? 20.915 12.632 -5.646 1.00 94.81 201 ASP A N 1
ATOM 1608 C CA . ASP A 1 201 ? 20.233 11.395 -5.241 1.00 94.81 201 ASP A CA 1
ATOM 1609 C C . ASP A 1 201 ? 19.683 10.659 -6.472 1.00 94.81 201 ASP A C 1
ATOM 1611 O O . ASP A 1 201 ? 18.480 10.633 -6.755 1.00 94.81 201 ASP A O 1
ATOM 1615 N N . LEU A 1 202 ? 20.602 10.064 -7.235 1.00 95.56 202 LEU A N 1
ATOM 1616 C CA . LEU A 1 202 ? 20.275 9.382 -8.485 1.00 95.56 202 LEU A CA 1
ATOM 1617 C C . LEU A 1 202 ? 19.378 8.157 -8.276 1.00 95.56 202 LEU A C 1
ATOM 1619 O O . LEU A 1 202 ? 18.570 7.856 -9.148 1.00 95.56 202 LEU A O 1
ATOM 1623 N N . HIS A 1 203 ? 19.481 7.454 -7.143 1.00 95.44 203 HIS A N 1
ATOM 1624 C CA . HIS A 1 203 ? 18.624 6.294 -6.872 1.00 95.44 203 HIS A CA 1
ATOM 1625 C C . HIS A 1 203 ? 17.156 6.716 -6.740 1.00 95.44 203 HIS A C 1
ATOM 1627 O O . HIS A 1 203 ? 16.287 6.168 -7.425 1.00 95.44 203 HIS A O 1
ATOM 1633 N N . SER A 1 204 ? 16.871 7.720 -5.905 1.00 94.56 204 SER A N 1
ATOM 1634 C CA . SER A 1 204 ? 15.503 8.217 -5.731 1.00 94.56 204 SER A CA 1
ATOM 1635 C C . SER A 1 204 ? 14.973 8.900 -6.991 1.00 94.56 204 SER A C 1
ATOM 1637 O O . SER A 1 204 ? 13.797 8.722 -7.321 1.00 94.56 204 SER A O 1
ATOM 1639 N N . TYR A 1 205 ? 15.836 9.612 -7.727 1.00 96.56 205 TYR A N 1
ATOM 1640 C CA . TYR A 1 205 ? 15.511 10.164 -9.044 1.00 96.56 205 TYR A CA 1
ATOM 1641 C C . TYR A 1 205 ? 15.064 9.070 -10.020 1.00 96.56 205 TYR A C 1
ATOM 1643 O O . TYR A 1 205 ? 13.934 9.122 -10.500 1.00 96.56 205 TYR A O 1
ATOM 1651 N N . ARG A 1 206 ? 15.895 8.041 -10.254 1.00 96.88 206 ARG A N 1
ATOM 1652 C CA . ARG A 1 206 ? 1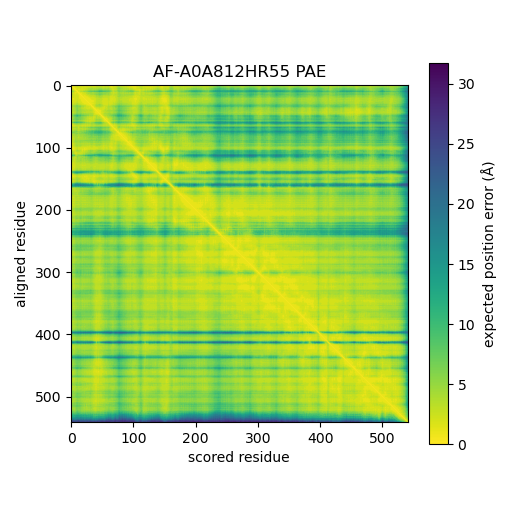5.581 6.916 -11.155 1.00 96.88 206 ARG A CA 1
ATOM 1653 C C . ARG A 1 206 ? 14.298 6.216 -10.735 1.00 96.88 206 ARG A C 1
ATOM 1655 O O . ARG A 1 206 ? 13.445 5.918 -11.565 1.00 96.88 206 ARG A O 1
ATOM 1662 N N . PHE A 1 207 ? 14.126 5.967 -9.439 1.00 95.50 207 PHE A N 1
ATOM 1663 C CA . PHE A 1 207 ? 12.927 5.302 -8.945 1.00 95.50 207 PHE A CA 1
ATOM 1664 C C . PHE A 1 207 ? 11.659 6.132 -9.208 1.00 95.50 207 PHE A C 1
ATOM 1666 O O . PHE A 1 207 ? 10.667 5.586 -9.694 1.00 95.50 207 PHE A O 1
ATOM 1673 N N . LEU A 1 208 ? 11.684 7.446 -8.942 1.00 95.38 208 LEU A N 1
ATOM 1674 C CA . LEU A 1 208 ? 10.550 8.329 -9.227 1.00 95.38 208 LEU A CA 1
ATOM 1675 C C . LEU A 1 208 ? 10.295 8.470 -10.734 1.00 95.38 208 LEU A C 1
ATOM 1677 O O . LEU A 1 208 ? 9.142 8.388 -11.155 1.00 95.38 208 LEU A O 1
ATOM 1681 N N . LEU A 1 209 ? 11.355 8.641 -11.527 1.00 96.88 209 LEU A N 1
ATOM 1682 C CA . LEU A 1 209 ? 11.288 8.794 -12.981 1.00 96.88 209 LEU A CA 1
ATOM 1683 C C . LEU A 1 209 ? 10.575 7.602 -13.613 1.00 96.88 209 LEU A C 1
ATOM 1685 O O . LEU A 1 209 ? 9.707 7.778 -14.461 1.00 96.88 209 LEU A O 1
ATOM 1689 N N . ASN A 1 210 ? 10.901 6.391 -13.166 1.00 96.12 210 ASN A N 1
ATOM 1690 C CA . ASN A 1 210 ? 10.328 5.188 -13.750 1.00 96.12 210 ASN A CA 1
ATOM 1691 C C . ASN A 1 210 ? 8.949 4.859 -13.184 1.00 96.12 210 ASN A C 1
ATOM 1693 O O . ASN A 1 210 ? 8.091 4.424 -13.938 1.00 96.12 210 ASN A O 1
ATOM 1697 N N . LYS A 1 211 ? 8.662 5.134 -11.905 1.00 93.81 211 LYS A N 1
ATOM 1698 C CA . LYS A 1 211 ? 7.325 4.847 -11.351 1.00 93.81 211 LYS A CA 1
ATOM 1699 C C . LYS A 1 211 ? 6.252 5.871 -11.735 1.00 93.81 211 LYS A C 1
ATOM 1701 O O . LYS A 1 211 ? 5.076 5.632 -11.466 1.00 93.81 211 LYS A O 1
ATOM 1706 N N . GLN A 1 212 ? 6.625 7.029 -12.294 1.00 94.75 212 GLN A N 1
ATOM 1707 C CA . GLN A 1 212 ? 5.722 8.179 -12.442 1.00 94.75 212 GLN A CA 1
ATOM 1708 C C . GLN A 1 212 ? 4.424 7.848 -13.188 1.00 94.75 212 GLN A C 1
ATOM 1710 O O . GLN A 1 212 ? 3.360 8.331 -12.805 1.00 94.75 212 GLN A O 1
ATOM 1715 N N . TYR A 1 213 ? 4.480 7.003 -14.218 1.00 92.44 213 TYR A N 1
ATOM 1716 C CA . TYR A 1 213 ? 3.284 6.654 -14.971 1.00 92.44 213 TYR A CA 1
ATOM 1717 C C . TYR A 1 213 ? 2.343 5.796 -14.124 1.00 92.44 213 TYR A C 1
ATOM 1719 O O . TYR A 1 213 ? 1.244 6.235 -13.790 1.00 92.44 213 TYR A O 1
ATOM 1727 N N . ALA A 1 214 ? 2.812 4.619 -13.701 1.00 89.00 214 ALA A N 1
ATOM 1728 C CA . ALA A 1 214 ? 2.011 3.639 -12.972 1.00 89.00 214 ALA A CA 1
ATOM 1729 C C . ALA A 1 214 ? 1.486 4.164 -11.623 1.00 89.00 214 ALA A C 1
ATOM 1731 O O . ALA A 1 214 ? 0.364 3.851 -11.236 1.00 89.00 214 ALA A O 1
ATOM 1732 N N . CYS A 1 215 ? 2.273 4.987 -10.925 1.00 90.25 215 CYS A N 1
ATOM 1733 C CA . CYS A 1 215 ? 1.989 5.387 -9.545 1.00 90.25 215 CYS A CA 1
ATOM 1734 C C . CYS A 1 215 ? 1.547 6.845 -9.373 1.00 90.25 215 CYS A C 1
ATOM 1736 O O . CYS A 1 215 ? 1.076 7.210 -8.298 1.00 90.25 215 CYS A O 1
ATOM 1738 N N . CYS A 1 216 ? 1.721 7.709 -10.378 1.00 93.69 216 CYS A N 1
ATOM 1739 C CA . CYS A 1 216 ? 1.365 9.128 -10.257 1.00 93.69 216 CYS A CA 1
ATOM 1740 C C . CYS A 1 216 ? 0.386 9.578 -11.347 1.00 93.69 216 CYS A C 1
ATOM 1742 O O . CYS A 1 216 ? -0.573 10.284 -11.045 1.00 93.69 216 CYS A O 1
ATOM 1744 N N . LEU A 1 217 ? 0.601 9.176 -12.600 1.00 94.75 217 LEU A N 1
ATOM 1745 C CA . LEU A 1 217 ? -0.128 9.711 -13.756 1.00 94.75 217 LEU A CA 1
ATOM 1746 C C . LEU A 1 217 ? -1.237 8.790 -14.282 1.00 94.75 217 LEU A C 1
ATOM 1748 O O . LEU A 1 217 ? -2.034 9.220 -15.119 1.00 94.75 217 LEU A O 1
ATOM 1752 N N . LEU A 1 218 ? -1.323 7.550 -13.795 1.00 93.81 218 LEU A N 1
ATOM 1753 C CA . LEU A 1 218 ? -2.340 6.589 -14.212 1.00 93.81 218 LEU A CA 1
ATOM 1754 C C . LEU A 1 218 ? -3.754 7.177 -14.051 1.00 93.81 218 LEU A C 1
ATOM 1756 O O . LEU A 1 218 ? -4.125 7.673 -12.986 1.00 93.81 218 LEU A O 1
ATOM 1760 N N . GLY A 1 219 ? -4.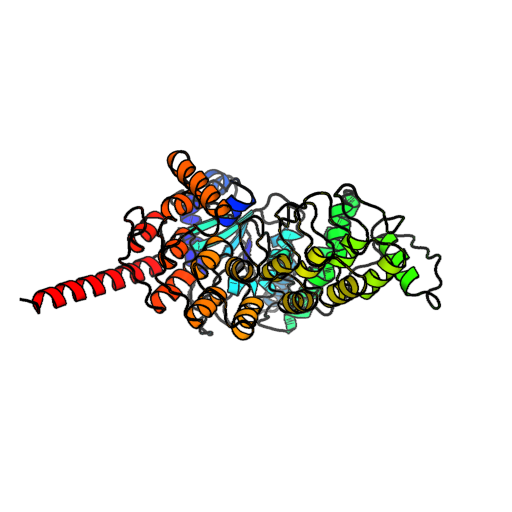536 7.133 -15.134 1.00 93.12 219 GLY A N 1
ATOM 1761 C CA . GLY A 1 219 ? -5.897 7.680 -15.198 1.00 93.12 219 GLY A CA 1
ATOM 1762 C C . GLY A 1 219 ? -5.988 9.204 -15.374 1.00 93.12 219 GLY A C 1
ATOM 1763 O O . GLY A 1 219 ? -7.092 9.746 -15.345 1.00 93.12 219 GLY A O 1
ATOM 1764 N N . LEU A 1 220 ? -4.868 9.917 -15.555 1.00 93.69 220 LEU A N 1
ATOM 1765 C CA . LEU A 1 220 ? -4.858 11.378 -15.720 1.00 93.69 220 LEU A CA 1
ATOM 1766 C C . LEU A 1 220 ? -4.705 11.857 -17.169 1.00 93.69 220 LEU A C 1
ATOM 1768 O O . LEU A 1 220 ? -4.678 13.064 -17.361 1.00 93.69 220 LEU A O 1
ATOM 1772 N N . ASP A 1 221 ? -4.635 10.973 -18.173 1.00 91.12 221 ASP A N 1
ATOM 1773 C CA . ASP A 1 221 ? -4.373 11.340 -19.581 1.00 91.12 221 ASP A CA 1
ATOM 1774 C C . ASP A 1 221 ? -3.161 12.289 -19.699 1.00 91.12 221 ASP A C 1
ATOM 1776 O O . ASP A 1 221 ? -3.253 13.467 -20.068 1.00 91.12 221 ASP A O 1
ATOM 1780 N N . ALA A 1 222 ? -2.016 11.792 -19.229 1.00 92.19 222 ALA A N 1
ATOM 1781 C CA . ALA A 1 222 ? -0.745 12.497 -19.200 1.00 92.19 222 ALA A CA 1
ATOM 1782 C C . ALA A 1 222 ? 0.389 11.550 -19.591 1.00 92.19 222 ALA A C 1
ATOM 1784 O O . ALA A 1 222 ? 0.371 10.367 -19.249 1.00 92.19 222 ALA A O 1
ATOM 1785 N N . LYS A 1 223 ? 1.392 12.094 -20.283 1.00 92.06 223 LYS A N 1
ATOM 1786 C CA . LYS A 1 223 ? 2.636 11.382 -20.588 1.00 92.06 223 LYS A CA 1
ATOM 1787 C C . LYS A 1 223 ? 3.640 11.559 -19.454 1.00 92.06 223 LYS A C 1
ATOM 1789 O O . LYS A 1 223 ? 3.600 12.566 -18.744 1.00 92.06 223 LYS A O 1
ATOM 1794 N N . SER A 1 224 ? 4.537 10.588 -19.320 1.00 92.69 224 SER A N 1
ATOM 1795 C CA . SER A 1 224 ? 5.705 10.693 -18.450 1.00 92.69 224 SER A CA 1
ATOM 1796 C C . SER A 1 224 ? 6.556 11.907 -18.819 1.00 92.69 224 SER A C 1
ATOM 1798 O O . SER A 1 224 ? 6.667 12.283 -19.985 1.00 92.69 224 SER A O 1
ATOM 1800 N N . LEU A 1 225 ? 7.152 12.518 -17.802 1.00 93.31 225 LEU A N 1
ATOM 1801 C CA . LEU A 1 225 ? 8.187 13.527 -17.945 1.00 93.31 225 LEU A CA 1
ATOM 1802 C C . LEU A 1 225 ? 9.478 12.849 -18.414 1.00 93.31 225 LEU A C 1
ATOM 1804 O O . LEU A 1 225 ? 9.899 11.849 -17.829 1.00 93.31 225 LEU A O 1
ATOM 1808 N N . GLU A 1 226 ? 10.088 13.420 -19.447 1.00 90.31 226 GLU A N 1
ATOM 1809 C CA . GLU A 1 226 ? 11.311 12.959 -20.112 1.00 90.31 226 GLU A CA 1
ATOM 1810 C C . GLU A 1 226 ? 12.201 14.168 -20.441 1.00 90.31 226 GLU A C 1
ATOM 1812 O O . GLU A 1 226 ? 11.732 15.311 -20.401 1.00 90.31 226 GLU A O 1
ATOM 1817 N N . GLY A 1 227 ? 13.462 13.927 -20.811 1.00 89.00 227 GLY A N 1
ATOM 1818 C CA . GLY A 1 227 ? 14.376 14.971 -21.281 1.00 89.00 227 GLY A CA 1
ATOM 1819 C C . GLY A 1 227 ? 14.892 15.861 -20.156 1.00 89.00 227 GLY A C 1
ATOM 1820 O O . GLY A 1 227 ? 15.157 17.043 -20.374 1.00 89.00 227 GLY A O 1
ATOM 1821 N N . LEU A 1 228 ? 14.979 15.318 -18.939 1.00 91.06 228 LEU A N 1
ATOM 1822 C CA . LEU A 1 228 ? 15.494 16.048 -17.777 1.00 91.06 228 LEU A CA 1
ATOM 1823 C C . LEU A 1 228 ? 17.023 16.078 -17.761 1.00 91.06 228 LEU A C 1
ATOM 1825 O O . LEU A 1 228 ? 17.613 16.989 -17.178 1.00 91.06 228 LEU A O 1
ATOM 1829 N N . ILE A 1 229 ? 17.654 15.093 -18.401 1.00 91.00 229 ILE A N 1
ATOM 1830 C CA . ILE A 1 229 ? 19.101 15.038 -18.585 1.00 91.00 229 ILE A CA 1
ATOM 1831 C C . ILE A 1 229 ? 19.430 15.632 -19.966 1.00 91.00 229 ILE A C 1
ATOM 1833 O O . ILE A 1 229 ? 18.907 15.149 -20.972 1.00 91.00 229 ILE A O 1
ATOM 1837 N N . PRO A 1 230 ? 20.254 16.693 -20.048 1.00 89.94 230 PRO A N 1
ATOM 1838 C CA . PRO A 1 230 ? 20.587 17.332 -21.319 1.00 89.94 230 PRO A CA 1
ATOM 1839 C C . PRO A 1 230 ? 21.531 16.471 -22.173 1.00 89.94 230 PRO A C 1
ATOM 1841 O O . PRO A 1 230 ? 22.100 15.494 -21.703 1.00 89.94 230 PRO A O 1
ATOM 1844 N N . ASP A 1 231 ? 21.730 16.883 -23.428 1.00 90.94 231 ASP A N 1
ATOM 1845 C CA . ASP A 1 231 ? 22.773 16.372 -24.333 1.00 90.94 231 ASP A CA 1
ATOM 1846 C C . ASP A 1 231 ? 22.644 14.909 -24.805 1.00 90.94 231 ASP A C 1
ATOM 1848 O O . ASP A 1 231 ? 23.634 14.297 -25.216 1.00 90.94 231 ASP A O 1
ATOM 1852 N N . PHE A 1 232 ? 21.421 14.368 -24.876 1.00 92.38 232 PHE A N 1
ATOM 1853 C CA . PHE A 1 232 ? 21.190 13.047 -25.470 1.00 92.38 232 PHE A CA 1
ATOM 1854 C C . PHE A 1 232 ? 21.585 13.008 -26.956 1.00 92.38 232 PHE A C 1
ATOM 1856 O O . PHE A 1 232 ? 21.001 13.704 -27.792 1.00 92.38 232 PHE A O 1
ATOM 1863 N N . ARG A 1 233 ? 22.552 12.151 -27.301 1.00 90.00 233 ARG A N 1
ATOM 1864 C CA . ARG A 1 233 ? 22.998 11.907 -28.681 1.00 90.00 233 ARG A CA 1
ATOM 1865 C C . ARG A 1 233 ? 22.947 10.409 -28.986 1.00 90.00 233 ARG A C 1
ATOM 1867 O O . ARG A 1 233 ? 23.855 9.695 -28.558 1.00 90.00 233 ARG A O 1
ATOM 1874 N N . PRO A 1 234 ? 21.912 9.929 -29.693 1.00 89.75 234 PRO A N 1
ATOM 1875 C CA . PRO A 1 234 ? 21.799 8.514 -30.005 1.00 89.75 234 PRO A CA 1
ATOM 1876 C C . PRO A 1 234 ? 22.827 8.083 -31.053 1.00 89.75 234 PRO A C 1
ATOM 1878 O O . PRO A 1 234 ? 23.194 8.859 -31.939 1.00 89.75 234 PRO A O 1
ATOM 1881 N N . GLN A 1 235 ? 23.267 6.834 -30.951 1.00 89.50 235 GLN A N 1
ATOM 1882 C CA . GLN A 1 235 ? 24.091 6.159 -31.956 1.00 89.50 235 GLN A CA 1
ATOM 1883 C C . GLN A 1 235 ? 23.223 5.316 -32.896 1.00 89.50 235 GLN A C 1
ATOM 1885 O O . GLN A 1 235 ? 23.531 5.194 -34.081 1.00 89.50 235 GLN A O 1
ATOM 1890 N N . SER A 1 236 ? 22.131 4.755 -32.373 1.00 90.12 236 SER A N 1
ATOM 1891 C CA . SER A 1 236 ? 21.187 3.933 -33.128 1.00 90.12 236 SER A CA 1
ATOM 1892 C C . SER A 1 236 ? 20.300 4.756 -34.067 1.00 90.12 236 SER A C 1
ATOM 1894 O O . SER A 1 236 ? 19.815 5.834 -33.715 1.00 90.12 236 SER A O 1
ATOM 1896 N N . ASP A 1 237 ? 20.016 4.207 -35.251 1.00 86.44 237 ASP A N 1
ATOM 1897 C CA . ASP A 1 237 ? 19.074 4.801 -36.203 1.00 86.44 237 ASP A CA 1
ATOM 1898 C C . ASP A 1 237 ? 17.621 4.603 -35.703 1.00 86.44 237 ASP A C 1
ATOM 1900 O O . ASP A 1 237 ? 17.209 3.454 -35.473 1.00 86.44 237 ASP A O 1
ATOM 1904 N N . PRO A 1 238 ? 16.825 5.685 -35.543 1.00 85.94 238 PRO A N 1
ATOM 1905 C CA . PRO A 1 238 ? 15.434 5.615 -35.084 1.00 85.94 238 PRO A CA 1
ATOM 1906 C C . PRO A 1 238 ? 14.515 4.771 -35.975 1.00 85.94 238 PRO A C 1
ATOM 1908 O O . PRO A 1 238 ? 13.548 4.199 -35.471 1.00 85.94 238 PRO A O 1
ATOM 1911 N N . PHE A 1 239 ? 14.777 4.710 -37.281 1.00 88.19 239 PHE A N 1
ATOM 1912 C CA . PHE A 1 239 ? 13.915 4.045 -38.259 1.00 88.19 239 PHE A CA 1
ATOM 1913 C C . PHE A 1 239 ? 14.267 2.568 -38.436 1.00 88.19 239 PHE A C 1
ATOM 1915 O O . PHE A 1 239 ? 13.386 1.760 -38.722 1.00 88.19 239 PHE A O 1
ATOM 1922 N N . LEU A 1 240 ? 15.540 2.210 -38.251 1.00 88.19 240 LEU A N 1
ATOM 1923 C CA . LEU A 1 240 ? 16.013 0.829 -38.398 1.00 88.19 240 LEU A CA 1
ATOM 1924 C C . LEU A 1 240 ? 15.991 0.052 -37.077 1.00 88.19 240 LEU A C 1
ATOM 1926 O O . LEU A 1 240 ? 15.793 -1.161 -37.076 1.00 88.19 240 LEU A O 1
ATOM 1930 N N . SER A 1 241 ? 16.188 0.740 -35.951 1.00 88.75 241 SER A N 1
ATOM 1931 C CA . SER A 1 241 ? 16.369 0.118 -34.634 1.00 88.75 241 SER A CA 1
ATOM 1932 C C . SER A 1 241 ? 15.666 0.899 -33.512 1.00 88.75 241 SER A C 1
ATOM 1934 O O . SER A 1 241 ? 16.315 1.358 -32.568 1.00 88.75 241 SER A O 1
ATOM 1936 N N . PRO A 1 242 ? 14.325 1.036 -33.560 1.00 89.81 242 PRO A N 1
ATOM 1937 C CA . PRO A 1 242 ? 13.576 1.808 -32.565 1.00 89.81 242 PRO A CA 1
ATOM 1938 C C . PRO A 1 242 ? 13.754 1.274 -31.133 1.00 89.81 242 PRO A C 1
ATOM 1940 O O . PRO A 1 242 ? 13.786 2.055 -30.186 1.00 89.81 242 PRO A O 1
ATOM 1943 N N . GLY A 1 243 ? 13.930 -0.044 -30.967 1.00 90.75 243 GLY A N 1
ATOM 1944 C CA . GLY A 1 243 ? 14.206 -0.662 -29.665 1.00 90.75 243 GLY A CA 1
ATOM 1945 C C . GLY A 1 243 ? 15.566 -0.264 -29.085 1.00 90.75 243 GLY A C 1
ATOM 1946 O O . GLY A 1 243 ? 15.642 0.110 -27.918 1.00 90.75 243 GLY A O 1
ATOM 1947 N N . SER A 1 244 ? 16.629 -0.276 -29.896 1.00 92.12 244 SER A N 1
ATOM 1948 C CA . SER A 1 244 ? 17.968 0.148 -29.459 1.00 92.12 244 SER A CA 1
ATOM 1949 C C . SER A 1 244 ? 17.998 1.632 -29.100 1.00 92.12 244 SER A C 1
ATOM 1951 O O . SER A 1 244 ? 18.549 2.000 -28.067 1.00 92.12 244 SER A O 1
ATOM 1953 N N . LEU A 1 245 ? 17.309 2.479 -29.874 1.00 93.94 245 LEU A N 1
ATOM 1954 C CA . LEU A 1 245 ? 17.145 3.895 -29.538 1.00 93.94 245 LEU A CA 1
ATOM 1955 C C . LEU A 1 245 ? 16.396 4.099 -28.210 1.00 93.94 245 LEU A C 1
ATOM 1957 O O . LEU A 1 245 ? 16.763 4.977 -27.426 1.00 93.94 245 LEU A O 1
ATOM 1961 N N . ALA A 1 246 ? 15.347 3.313 -27.951 1.00 94.69 246 ALA A N 1
ATOM 1962 C CA . ALA A 1 246 ? 14.620 3.367 -26.684 1.00 94.69 246 ALA A CA 1
ATOM 1963 C C . ALA A 1 246 ? 15.521 2.974 -25.502 1.00 94.69 246 ALA A C 1
ATOM 1965 O O . ALA A 1 246 ? 15.494 3.644 -24.470 1.00 94.69 246 ALA A O 1
ATOM 1966 N N . VAL A 1 247 ? 16.367 1.950 -25.672 1.00 97.06 247 VAL A N 1
ATOM 1967 C CA . VAL A 1 247 ? 17.370 1.546 -24.673 1.00 97.06 247 VAL A CA 1
ATOM 1968 C C . VAL A 1 247 ? 18.403 2.651 -24.445 1.00 97.06 247 VAL A C 1
ATOM 1970 O O . VAL A 1 247 ? 18.622 3.026 -23.297 1.00 97.06 247 VAL A O 1
ATOM 1973 N N . GLU A 1 248 ? 18.996 3.221 -25.498 1.00 96.19 248 GLU A N 1
ATOM 1974 C CA . GLU A 1 248 ? 19.972 4.317 -25.377 1.00 96.19 248 GLU A CA 1
ATOM 1975 C C . GLU A 1 248 ? 19.383 5.525 -24.643 1.00 96.19 248 GLU A C 1
ATOM 1977 O O . GLU A 1 248 ? 20.004 6.062 -23.724 1.00 96.19 248 GLU A O 1
ATOM 1982 N N . ARG A 1 249 ? 18.157 5.921 -25.005 1.00 95.62 249 ARG A N 1
ATOM 1983 C CA . ARG A 1 249 ? 17.442 7.018 -24.343 1.00 95.62 249 ARG A CA 1
ATOM 1984 C C . ARG A 1 249 ? 17.181 6.706 -22.879 1.00 95.62 249 ARG A C 1
ATOM 1986 O O . ARG A 1 249 ? 17.417 7.550 -22.022 1.00 95.62 249 ARG A O 1
ATOM 1993 N N . PHE A 1 250 ? 16.712 5.497 -22.587 1.00 97.06 250 PHE A N 1
ATOM 1994 C CA . PHE A 1 250 ? 16.438 5.074 -21.223 1.00 97.06 250 PHE A CA 1
ATOM 1995 C C . PHE A 1 250 ? 17.699 5.086 -20.356 1.00 97.06 250 PHE A C 1
ATOM 1997 O O . PHE A 1 250 ? 17.670 5.614 -19.243 1.00 97.06 250 PHE A O 1
ATOM 2004 N N . LEU A 1 251 ? 18.802 4.525 -20.858 1.00 97.25 251 LEU A N 1
ATOM 2005 C CA . LEU A 1 251 ? 20.083 4.523 -20.156 1.00 97.25 251 LEU A CA 1
ATOM 2006 C C . LEU A 1 251 ? 20.563 5.957 -19.916 1.00 97.25 251 LEU A C 1
ATOM 2008 O O . LEU A 1 251 ? 20.930 6.280 -18.789 1.00 97.25 251 LEU A O 1
ATOM 2012 N N . HIS A 1 252 ? 20.456 6.832 -20.919 1.00 96.56 252 HIS A N 1
ATOM 2013 C CA . HIS A 1 252 ? 20.812 8.243 -20.799 1.00 96.56 252 HIS A CA 1
ATOM 2014 C C . HIS A 1 252 ? 19.994 8.981 -19.728 1.00 96.56 252 HIS A C 1
ATOM 2016 O O . HIS A 1 252 ? 20.570 9.554 -18.804 1.00 96.56 252 HIS A O 1
ATOM 2022 N N . GLU A 1 253 ? 18.660 8.917 -19.794 1.00 95.94 253 GLU A N 1
ATOM 2023 C CA . GLU A 1 253 ? 17.773 9.585 -18.828 1.00 95.94 253 GLU A CA 1
ATOM 2024 C C . GLU A 1 253 ? 17.972 9.073 -17.397 1.00 95.94 253 GLU A C 1
ATOM 2026 O O . GLU A 1 253 ? 17.772 9.818 -16.439 1.00 95.94 253 GLU A O 1
ATOM 2031 N N . ASN A 1 254 ? 18.383 7.811 -17.241 1.00 96.62 254 ASN A N 1
ATOM 2032 C CA . ASN A 1 254 ? 18.696 7.209 -15.948 1.00 96.62 254 ASN A CA 1
ATOM 2033 C C . ASN A 1 254 ? 20.183 7.336 -15.563 1.00 96.62 254 ASN A C 1
ATOM 2035 O O . ASN A 1 254 ? 20.565 6.891 -14.479 1.00 96.62 254 ASN A O 1
ATOM 2039 N N . GLY A 1 255 ? 21.042 7.927 -16.395 1.00 95.19 255 GLY A N 1
ATOM 2040 C CA . GLY A 1 255 ? 22.479 8.047 -16.131 1.00 95.19 255 GLY A CA 1
ATOM 2041 C C . GLY A 1 255 ? 23.186 6.696 -15.958 1.00 95.19 255 GLY A C 1
ATOM 2042 O O . GLY A 1 255 ? 23.964 6.531 -15.015 1.00 95.19 255 GLY A O 1
ATOM 2043 N N . PHE A 1 256 ? 22.856 5.719 -16.801 1.00 96.62 256 PHE A N 1
ATOM 2044 C CA . PHE A 1 256 ? 23.560 4.445 -16.945 1.00 96.62 256 PHE A CA 1
ATOM 2045 C C . PHE A 1 256 ? 24.347 4.422 -18.259 1.00 96.62 256 PHE A C 1
ATOM 2047 O O . PHE A 1 256 ? 23.950 5.038 -19.245 1.00 96.62 256 PHE A O 1
ATOM 2054 N N . CYS A 1 257 ? 25.452 3.687 -18.273 1.00 94.06 257 CYS A N 1
ATOM 2055 C CA . CYS A 1 257 ? 26.296 3.486 -19.445 1.00 94.06 257 CYS A CA 1
ATOM 2056 C C . CYS A 1 257 ? 25.955 2.180 -20.172 1.00 94.06 257 CYS A C 1
ATOM 2058 O O . CYS A 1 257 ? 26.018 2.126 -21.398 1.00 94.06 257 CYS A O 1
ATOM 2060 N N . THR A 1 258 ? 25.609 1.121 -19.433 1.00 96.50 258 THR A N 1
ATOM 2061 C CA . THR A 1 258 ? 25.329 -0.213 -19.993 1.00 96.50 258 THR A CA 1
ATOM 2062 C C . THR A 1 258 ? 24.084 -0.840 -19.374 1.00 96.50 258 THR A C 1
ATOM 2064 O O . THR A 1 258 ? 23.665 -0.461 -18.280 1.00 96.50 258 THR A O 1
ATOM 2067 N N . VAL A 1 259 ? 23.502 -1.847 -20.036 1.00 97.31 259 VAL A N 1
ATOM 2068 C CA . VAL A 1 259 ? 22.316 -2.553 -19.514 1.00 97.31 259 VAL A CA 1
ATOM 2069 C C . VAL A 1 259 ? 22.625 -3.445 -18.301 1.00 97.31 259 VAL A C 1
ATOM 2071 O O . VAL A 1 259 ? 21.699 -3.863 -17.606 1.00 97.31 259 VAL A O 1
ATOM 2074 N N . GLN A 1 260 ? 23.905 -3.737 -18.033 1.00 96.94 260 GLN A N 1
ATOM 2075 C CA . GLN A 1 260 ? 24.361 -4.531 -16.884 1.00 96.94 260 GLN A CA 1
ATOM 2076 C C . GLN A 1 260 ? 24.769 -3.677 -15.677 1.00 96.94 260 GLN A C 1
ATOM 2078 O O . GLN A 1 260 ? 25.094 -4.235 -14.623 1.00 96.94 260 GLN A O 1
ATOM 2083 N N . ASP A 1 261 ? 24.762 -2.349 -15.812 1.00 97.69 261 ASP A N 1
ATOM 2084 C CA . ASP A 1 261 ? 25.140 -1.453 -14.727 1.00 97.69 261 ASP A CA 1
ATOM 2085 C C . ASP A 1 261 ? 24.283 -1.701 -13.486 1.00 97.69 261 ASP A C 1
ATOM 2087 O O . ASP A 1 261 ? 23.110 -2.073 -13.558 1.00 97.69 261 ASP A O 1
ATOM 2091 N N . ARG A 1 262 ? 24.871 -1.461 -12.315 1.00 96.75 262 ARG A N 1
ATOM 2092 C CA . ARG A 1 262 ? 24.162 -1.533 -11.044 1.00 96.75 262 ARG A CA 1
ATOM 2093 C C . ARG A 1 262 ? 24.516 -0.337 -10.192 1.00 96.75 262 ARG A C 1
ATOM 2095 O O . ARG A 1 262 ? 25.690 -0.041 -9.980 1.00 96.75 262 ARG A O 1
ATOM 2102 N N . ASP A 1 263 ? 23.497 0.341 -9.691 1.00 96.38 263 ASP A N 1
ATOM 2103 C CA . ASP A 1 263 ? 23.712 1.484 -8.820 1.00 96.38 263 ASP A CA 1
ATOM 2104 C C . ASP A 1 263 ? 24.104 1.079 -7.389 1.00 96.38 263 ASP A C 1
ATOM 2106 O O . ASP A 1 263 ? 24.140 -0.095 -7.009 1.00 96.38 263 ASP A O 1
ATOM 2110 N N . THR A 1 264 ? 24.394 2.081 -6.562 1.00 95.25 264 THR A N 1
ATOM 2111 C CA . THR A 1 264 ? 24.798 1.894 -5.163 1.00 95.25 264 THR A CA 1
ATOM 2112 C C . THR A 1 264 ? 23.684 1.323 -4.280 1.00 95.25 264 THR A C 1
ATOM 2114 O O . THR A 1 264 ? 23.977 0.739 -3.233 1.00 95.25 264 THR A O 1
ATOM 2117 N N . ALA A 1 265 ? 22.421 1.446 -4.695 1.00 95.00 265 ALA A N 1
ATOM 2118 C CA . ALA A 1 265 ? 21.272 0.815 -4.055 1.00 95.00 265 ALA A CA 1
ATOM 2119 C C . ALA A 1 265 ? 21.055 -0.627 -4.540 1.00 95.00 265 ALA A C 1
ATOM 2121 O O . ALA A 1 265 ? 20.204 -1.341 -4.011 1.00 95.00 265 ALA A O 1
ATOM 2122 N N . GLY A 1 266 ? 21.843 -1.098 -5.504 1.00 96.31 266 GLY A N 1
ATOM 2123 C CA . GLY A 1 266 ? 21.783 -2.468 -5.973 1.00 96.31 266 GLY A CA 1
ATOM 2124 C C . GLY A 1 266 ? 20.731 -2.724 -7.045 1.00 96.31 266 GLY A C 1
ATOM 2125 O O . GLY A 1 266 ? 20.293 -3.869 -7.153 1.00 96.31 266 GLY A O 1
ATOM 2126 N N . TRP A 1 267 ? 20.325 -1.710 -7.809 1.00 97.94 267 TRP A N 1
ATOM 2127 C CA . TRP A 1 267 ? 19.334 -1.801 -8.887 1.00 97.94 267 TRP A CA 1
ATOM 2128 C C . TRP A 1 267 ? 19.998 -1.677 -10.258 1.00 97.94 267 TRP A C 1
ATOM 2130 O O . TRP A 1 267 ? 20.929 -0.888 -10.423 1.00 97.94 267 TRP A O 1
ATOM 2140 N N . THR A 1 268 ? 19.509 -2.436 -11.237 1.00 98.06 268 THR A N 1
ATOM 2141 C CA . THR A 1 268 ? 19.971 -2.382 -12.635 1.00 98.06 268 THR A CA 1
ATOM 2142 C C . THR A 1 268 ? 18.990 -1.620 -13.525 1.00 98.06 268 THR A C 1
ATOM 2144 O O . THR A 1 268 ? 17.839 -1.415 -13.117 1.00 98.06 268 THR A O 1
ATOM 2147 N N . PRO A 1 269 ? 19.387 -1.225 -14.752 1.00 98.44 269 PRO A N 1
ATOM 2148 C CA . PRO A 1 269 ? 18.476 -0.665 -15.746 1.00 98.44 269 PRO A CA 1
ATOM 2149 C C . PRO A 1 269 ? 17.191 -1.481 -15.918 1.00 98.44 269 PRO A C 1
ATOM 2151 O O . PRO A 1 269 ? 16.104 -0.909 -15.962 1.00 98.44 269 PRO A O 1
ATOM 2154 N N . LEU A 1 270 ? 17.293 -2.815 -15.928 1.00 98.44 270 LEU A N 1
ATOM 2155 C CA . LEU A 1 270 ? 16.127 -3.688 -16.048 1.00 98.44 270 LEU A CA 1
ATOM 2156 C C . LEU A 1 270 ? 15.194 -3.585 -14.833 1.00 98.44 270 LEU A C 1
ATOM 2158 O O . LEU A 1 270 ? 13.980 -3.535 -15.017 1.00 98.44 270 LEU A O 1
ATOM 2162 N N . CYS A 1 271 ? 15.724 -3.497 -13.604 1.00 97.69 271 CYS A N 1
ATOM 2163 C CA . CYS A 1 271 ? 14.890 -3.270 -12.417 1.00 97.69 271 CYS A CA 1
ATOM 2164 C C . CYS A 1 271 ? 14.061 -1.985 -12.553 1.00 97.69 271 CYS A C 1
ATOM 2166 O O . CYS A 1 271 ? 12.873 -1.991 -12.241 1.00 97.69 271 CYS A O 1
ATOM 2168 N N . TYR A 1 272 ? 14.667 -0.902 -13.046 1.00 97.56 272 TYR A N 1
ATOM 2169 C CA . TYR A 1 272 ? 13.983 0.375 -13.251 1.00 97.56 272 TYR A CA 1
ATOM 2170 C C . TYR A 1 272 ? 12.972 0.339 -14.404 1.00 97.56 272 TYR A C 1
ATOM 2172 O O . TYR A 1 272 ? 11.858 0.829 -14.239 1.00 97.56 272 TYR A O 1
ATOM 2180 N N . ALA A 1 273 ? 13.305 -0.287 -15.533 1.00 97.62 273 ALA A N 1
ATOM 2181 C CA . ALA A 1 273 ? 12.380 -0.427 -16.660 1.00 97.62 273 ALA A CA 1
ATOM 2182 C C . ALA A 1 273 ? 11.152 -1.277 -16.303 1.00 97.62 273 ALA A C 1
ATOM 2184 O O . ALA A 1 273 ? 10.047 -1.027 -16.770 1.00 97.62 273 ALA A O 1
ATOM 2185 N N . VAL A 1 274 ? 11.307 -2.262 -15.418 1.00 97.75 274 VAL A N 1
ATOM 2186 C CA . VAL A 1 274 ? 10.160 -3.031 -14.927 1.00 97.75 274 VAL A CA 1
ATOM 2187 C C . VAL A 1 274 ? 9.231 -2.184 -14.053 1.00 97.75 274 VAL A C 1
ATOM 2189 O O . VAL A 1 274 ? 8.013 -2.349 -14.132 1.00 97.75 274 VAL A O 1
ATOM 2192 N N . VAL A 1 275 ? 9.773 -1.247 -13.265 1.00 95.62 275 VAL A N 1
ATOM 2193 C CA . VAL A 1 275 ? 8.962 -0.288 -12.493 1.00 95.62 275 VAL A CA 1
ATOM 2194 C C . VAL A 1 275 ? 8.135 0.621 -13.408 1.00 95.62 275 VAL A C 1
ATOM 2196 O O . VAL A 1 275 ? 7.014 0.967 -13.041 1.00 95.62 275 VAL A O 1
ATOM 2199 N N . SER A 1 276 ? 8.639 0.983 -14.595 1.00 93.69 276 SER A N 1
ATOM 2200 C CA . SER A 1 276 ? 7.865 1.792 -15.550 1.00 93.69 276 SER A CA 1
ATOM 2201 C C . SER A 1 276 ? 6.726 1.035 -16.222 1.00 93.69 276 SER A C 1
ATOM 2203 O O . SER A 1 276 ? 5.785 1.660 -16.709 1.00 93.69 276 SER A O 1
ATOM 2205 N N . GLY A 1 277 ? 6.783 -0.299 -16.221 1.00 93.88 277 GLY A N 1
ATOM 2206 C CA . GLY A 1 277 ? 5.777 -1.146 -16.857 1.00 93.88 277 GLY A CA 1
ATOM 2207 C C . GLY A 1 277 ? 5.804 -1.101 -18.386 1.00 93.88 277 GLY A C 1
ATOM 2208 O O . GLY A 1 277 ? 4.902 -1.645 -19.022 1.00 93.88 277 GLY A O 1
ATOM 2209 N N . ASP A 1 278 ? 6.827 -0.489 -18.993 1.00 94.94 278 ASP A N 1
ATOM 2210 C CA . ASP A 1 278 ? 7.005 -0.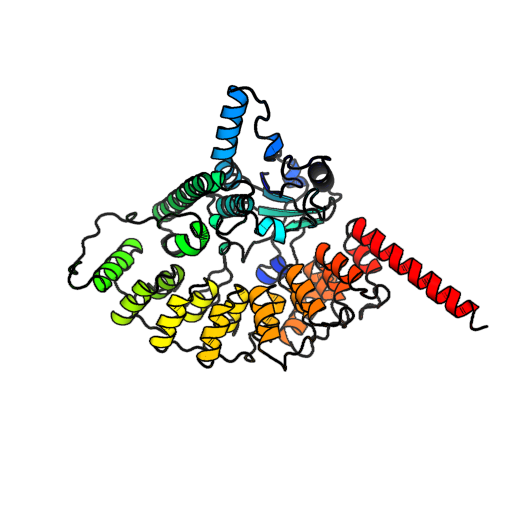498 -20.444 1.00 94.94 278 ASP A CA 1
ATOM 2211 C C . ASP A 1 278 ? 7.543 -1.864 -20.893 1.00 94.94 278 ASP A C 1
ATOM 2213 O O . ASP A 1 278 ? 8.744 -2.148 -20.878 1.00 94.94 278 ASP A O 1
ATOM 2217 N N . ALA A 1 279 ? 6.620 -2.737 -21.291 1.00 97.31 279 ALA A N 1
ATOM 2218 C CA . ALA A 1 279 ? 6.932 -4.078 -21.766 1.00 97.31 279 ALA A CA 1
ATOM 2219 C C . ALA A 1 279 ? 7.840 -4.082 -23.013 1.00 97.31 279 ALA A C 1
ATOM 2221 O O . ALA A 1 279 ? 8.654 -4.997 -23.161 1.00 97.31 279 ALA A O 1
ATOM 2222 N N . SER A 1 280 ? 7.742 -3.064 -23.877 1.00 97.06 280 SER A N 1
ATOM 2223 C CA . SER A 1 280 ? 8.554 -2.964 -25.099 1.00 97.06 280 SER A CA 1
ATOM 2224 C C . SER A 1 280 ? 10.001 -2.626 -24.760 1.00 97.06 280 SER A C 1
ATOM 2226 O O . SER A 1 280 ? 10.924 -3.271 -25.260 1.00 97.06 280 SER A O 1
ATOM 2228 N N . LEU A 1 281 ? 10.205 -1.669 -23.853 1.00 97.56 281 LEU A N 1
ATOM 2229 C CA . LEU A 1 281 ? 11.529 -1.334 -23.333 1.00 97.56 281 LEU A CA 1
ATOM 2230 C C . LEU A 1 281 ? 12.154 -2.512 -22.572 1.00 97.56 281 LEU A C 1
ATOM 2232 O O . LEU A 1 281 ? 13.335 -2.802 -22.754 1.00 97.56 281 LEU A O 1
ATOM 2236 N N . VAL A 1 282 ? 11.374 -3.220 -21.749 1.00 98.44 282 VAL A N 1
ATOM 2237 C CA . VAL A 1 282 ? 11.855 -4.415 -21.035 1.00 98.44 282 VAL A CA 1
ATOM 2238 C C . VAL A 1 282 ? 12.305 -5.500 -22.016 1.00 98.44 282 VAL A C 1
ATOM 2240 O O . VAL A 1 282 ? 13.378 -6.074 -21.829 1.00 98.44 282 VAL A O 1
ATOM 2243 N N . ALA A 1 283 ? 11.535 -5.754 -23.080 1.00 98.25 283 ALA A N 1
ATOM 2244 C CA . ALA A 1 283 ? 11.938 -6.685 -24.133 1.00 98.25 283 ALA A CA 1
ATOM 2245 C C . ALA A 1 283 ? 13.254 -6.244 -24.793 1.00 98.25 283 ALA A C 1
ATOM 2247 O O . ALA A 1 283 ? 14.192 -7.039 -24.861 1.00 98.25 283 ALA A O 1
ATOM 2248 N N . ALA A 1 284 ? 13.353 -4.968 -25.180 1.00 97.62 284 ALA A N 1
ATOM 2249 C CA . ALA A 1 284 ? 14.541 -4.410 -25.820 1.00 97.62 284 ALA A CA 1
ATOM 2250 C C . ALA A 1 284 ? 15.790 -4.480 -24.923 1.00 97.62 284 ALA A C 1
ATOM 2252 O O . ALA A 1 284 ? 16.870 -4.816 -25.406 1.00 97.62 284 ALA A O 1
ATOM 2253 N N . LEU A 1 285 ? 15.668 -4.223 -23.616 1.00 98.19 285 LEU A N 1
ATOM 2254 C CA . LEU A 1 285 ? 16.780 -4.361 -22.668 1.00 98.19 285 LEU A CA 1
ATOM 2255 C C . LEU A 1 285 ? 17.274 -5.808 -22.574 1.00 98.19 285 LEU A C 1
ATOM 2257 O O . LEU A 1 285 ? 18.482 -6.043 -22.567 1.00 98.19 285 LEU A O 1
ATOM 2261 N N . ILE A 1 286 ? 16.358 -6.780 -22.524 1.00 98.19 286 ILE A N 1
ATOM 2262 C CA . ILE A 1 286 ? 16.714 -8.207 -22.486 1.00 98.19 286 ILE A CA 1
ATOM 2263 C C . ILE A 1 286 ? 17.358 -8.637 -23.812 1.00 98.19 286 ILE A C 1
ATOM 2265 O O . ILE A 1 286 ? 18.355 -9.357 -23.793 1.00 98.19 286 ILE A O 1
ATOM 2269 N N . ASP A 1 287 ? 16.851 -8.154 -24.951 1.00 95.62 287 ASP A N 1
ATOM 2270 C CA . ASP A 1 287 ? 17.464 -8.364 -26.273 1.00 95.62 287 ASP A CA 1
ATOM 2271 C C . ASP A 1 287 ? 18.881 -7.781 -26.369 1.00 95.62 287 ASP A C 1
ATOM 2273 O O . ASP A 1 287 ? 19.735 -8.348 -27.045 1.00 95.62 287 ASP A O 1
ATOM 2277 N N . ASN A 1 288 ? 19.159 -6.703 -25.631 1.00 95.19 288 ASN A N 1
ATOM 2278 C CA . ASN A 1 288 ? 20.488 -6.097 -25.506 1.00 95.19 288 ASN A CA 1
ATOM 2279 C C . ASN A 1 288 ? 21.348 -6.723 -24.384 1.00 95.19 288 ASN A C 1
ATOM 2281 O O . ASN A 1 288 ? 22.387 -6.177 -24.013 1.00 95.19 288 ASN A O 1
ATOM 2285 N N . GLY A 1 289 ? 20.952 -7.881 -23.845 1.00 95.62 289 GLY A N 1
ATOM 2286 C CA . GLY A 1 289 ? 21.763 -8.659 -22.905 1.00 95.62 289 GLY A CA 1
ATOM 2287 C C . GLY A 1 289 ? 21.514 -8.371 -21.422 1.00 95.62 289 GLY A C 1
ATOM 2288 O O . GLY A 1 289 ? 22.344 -8.746 -20.587 1.00 95.62 289 GLY A O 1
ATOM 2289 N N . ALA A 1 290 ? 20.403 -7.722 -21.060 1.00 97.75 290 ALA A N 1
ATOM 2290 C CA . ALA A 1 290 ? 19.960 -7.674 -19.667 1.00 97.75 290 ALA A CA 1
ATOM 2291 C C . ALA A 1 290 ? 19.462 -9.057 -19.201 1.00 97.75 290 ALA A C 1
ATOM 2293 O O . ALA A 1 290 ? 18.802 -9.791 -19.938 1.00 97.75 290 ALA A O 1
ATOM 2294 N N . ASN A 1 291 ? 19.753 -9.421 -17.951 1.00 97.50 291 ASN A N 1
ATOM 2295 C CA . ASN A 1 291 ? 19.366 -10.717 -17.396 1.00 97.50 291 ASN A CA 1
ATOM 2296 C C . ASN A 1 291 ? 17.878 -10.732 -16.996 1.00 97.50 291 ASN A C 1
ATOM 2298 O O . ASN A 1 291 ? 17.496 -10.071 -16.036 1.00 97.50 291 ASN A O 1
ATOM 2302 N N . SER A 1 292 ? 17.041 -11.548 -17.645 1.00 97.50 292 SER A N 1
ATOM 2303 C CA . SER A 1 292 ? 15.609 -11.683 -17.304 1.00 97.50 292 SER A CA 1
ATOM 2304 C C . SER A 1 292 ? 15.337 -12.225 -15.890 1.00 97.50 292 SER A C 1
ATOM 2306 O O . SER A 1 292 ? 14.216 -12.116 -15.396 1.00 97.50 292 SER A O 1
ATOM 2308 N N . ASN A 1 293 ? 16.356 -12.777 -15.224 1.00 97.75 293 ASN A N 1
ATOM 2309 C CA . ASN A 1 293 ? 16.322 -13.278 -13.847 1.00 97.75 293 ASN A CA 1
ATOM 2310 C C . ASN A 1 293 ? 17.033 -12.358 -12.844 1.00 97.75 293 ASN A C 1
ATOM 2312 O O . ASN A 1 293 ? 17.437 -12.800 -11.766 1.00 97.75 293 ASN A O 1
ATOM 2316 N N . ASP A 1 294 ? 17.235 -11.091 -13.201 1.00 97.88 294 ASP A N 1
ATOM 2317 C CA . ASP A 1 294 ? 17.866 -10.128 -12.308 1.00 97.88 294 ASP A CA 1
ATOM 2318 C C . ASP A 1 294 ? 17.017 -9.844 -11.051 1.00 97.88 294 ASP A C 1
ATOM 2320 O O . ASP A 1 294 ? 15.818 -10.133 -10.981 1.00 97.88 294 ASP A O 1
ATOM 2324 N N . TYR A 1 295 ? 17.654 -9.289 -10.026 1.00 97.56 295 TYR A N 1
ATOM 2325 C CA . TYR A 1 295 ? 17.067 -8.999 -8.725 1.00 97.56 295 TYR A CA 1
ATOM 2326 C C . TYR A 1 295 ? 17.764 -7.815 -8.049 1.00 97.56 295 TYR A C 1
ATOM 2328 O O . TYR A 1 295 ? 18.925 -7.52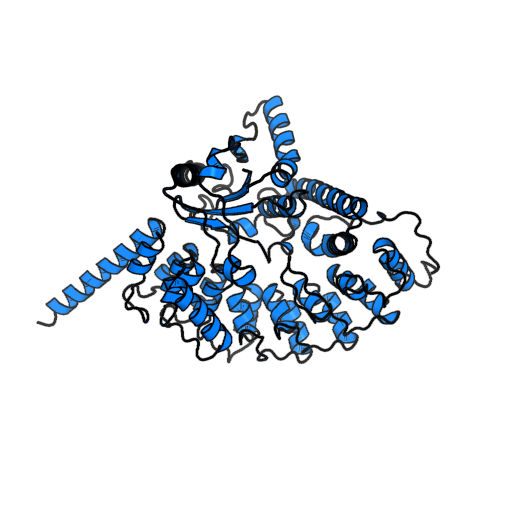0 -8.330 1.00 97.56 295 TYR A O 1
ATOM 2336 N N . ILE A 1 296 ? 17.105 -7.167 -7.087 1.00 96.88 296 ILE A N 1
ATOM 2337 C CA . ILE A 1 296 ? 17.717 -6.079 -6.302 1.00 96.88 296 ILE A CA 1
ATOM 2338 C C . ILE A 1 296 ? 18.621 -6.632 -5.193 1.00 96.88 296 ILE A C 1
ATOM 2340 O O . ILE A 1 296 ? 18.256 -7.563 -4.470 1.00 96.88 296 ILE A O 1
ATOM 2344 N N . THR A 1 297 ? 19.825 -6.080 -5.027 1.00 96.75 297 THR A N 1
ATOM 2345 C CA . THR A 1 297 ? 20.806 -6.617 -4.056 1.00 96.75 297 THR A CA 1
ATOM 2346 C C . THR A 1 297 ? 20.729 -5.969 -2.675 1.00 96.75 297 THR A C 1
ATOM 2348 O O . THR A 1 297 ? 21.189 -6.568 -1.696 1.00 96.75 297 THR A O 1
ATOM 2351 N N . ARG A 1 298 ? 20.121 -4.784 -2.557 1.00 95.38 298 ARG A N 1
ATOM 2352 C CA . ARG A 1 298 ? 19.834 -4.121 -1.276 1.00 95.38 298 ARG A CA 1
ATOM 2353 C C . ARG A 1 298 ? 18.332 -3.908 -1.123 1.00 95.38 298 ARG A C 1
ATOM 2355 O O . ARG A 1 298 ? 17.604 -3.859 -2.109 1.00 95.38 298 ARG A O 1
ATOM 2362 N N . SER A 1 299 ? 17.882 -3.843 0.125 1.00 91.38 299 SER A N 1
ATOM 2363 C CA . SER A 1 299 ? 16.490 -3.545 0.441 1.00 91.38 299 SER A CA 1
ATOM 2364 C C . SER A 1 299 ? 16.194 -2.075 0.172 1.00 91.38 299 SER A C 1
ATOM 2366 O O . SER A 1 299 ? 17.059 -1.224 0.381 1.00 91.38 299 SER A O 1
ATOM 2368 N N . LYS A 1 300 ? 14.962 -1.786 -0.242 1.00 88.38 300 LYS A N 1
ATOM 2369 C CA . LYS A 1 300 ? 14.432 -0.425 -0.301 1.00 88.38 300 LYS A CA 1
ATOM 2370 C C . LYS A 1 300 ? 13.394 -0.270 0.803 1.00 88.38 300 LYS A C 1
ATOM 2372 O O . LYS A 1 300 ? 12.247 -0.685 0.650 1.00 88.38 300 LYS A O 1
ATOM 2377 N N . GLU A 1 301 ? 13.841 0.251 1.942 1.00 82.44 301 GLU A N 1
ATOM 2378 C CA . GLU A 1 301 ? 13.075 0.262 3.193 1.00 82.44 301 GLU A CA 1
ATOM 2379 C C . GLU A 1 301 ? 11.799 1.103 3.092 1.00 82.44 301 GLU A C 1
ATOM 2381 O O . GLU A 1 301 ? 10.786 0.722 3.672 1.00 82.44 301 GLU A O 1
ATOM 2386 N N . GLU A 1 302 ? 11.805 2.179 2.292 1.00 78.12 302 GLU A N 1
ATOM 2387 C CA . GLU A 1 302 ? 10.656 3.091 2.184 1.00 78.12 302 GLU A CA 1
ATOM 2388 C C . GLU A 1 302 ? 9.389 2.408 1.647 1.00 78.12 302 GLU A C 1
ATOM 2390 O O . GLU A 1 302 ? 8.282 2.818 1.980 1.00 78.12 302 GLU A O 1
ATOM 2395 N N . ILE A 1 303 ? 9.554 1.363 0.831 1.00 81.00 303 ILE A N 1
ATOM 2396 C CA . ILE A 1 303 ? 8.461 0.572 0.240 1.00 81.00 303 ILE A CA 1
ATOM 2397 C C . ILE A 1 303 ? 8.540 -0.910 0.632 1.00 81.00 303 ILE A C 1
ATOM 2399 O O . ILE A 1 303 ? 7.874 -1.748 0.030 1.00 81.00 303 ILE A O 1
ATOM 2403 N N . VAL A 1 304 ? 9.373 -1.238 1.628 1.00 86.38 304 VAL A N 1
ATOM 2404 C CA . VAL A 1 304 ? 9.548 -2.592 2.180 1.00 86.38 304 VAL A CA 1
ATOM 2405 C C . VAL A 1 304 ? 9.956 -3.628 1.117 1.00 86.38 304 VAL A C 1
ATOM 2407 O O . VAL A 1 304 ? 9.596 -4.799 1.193 1.00 86.38 304 VAL A O 1
ATOM 2410 N N . PHE A 1 305 ? 10.742 -3.222 0.114 1.00 92.00 305 PHE A N 1
ATOM 2411 C CA . PHE A 1 305 ? 11.271 -4.170 -0.871 1.00 92.00 305 PHE A CA 1
ATOM 2412 C C . PHE A 1 305 ? 12.472 -4.927 -0.285 1.00 92.00 305 PHE A C 1
ATOM 2414 O O . PHE A 1 305 ? 13.464 -4.292 0.101 1.00 92.00 305 PHE A O 1
ATOM 2421 N N . PRO A 1 306 ? 12.423 -6.269 -0.213 1.00 94.12 306 PRO A N 1
ATOM 2422 C CA . PRO A 1 306 ? 13.500 -7.075 0.340 1.00 94.12 306 PRO A CA 1
ATOM 2423 C C . PRO A 1 306 ? 14.687 -7.211 -0.609 1.00 94.12 306 PRO A C 1
ATOM 2425 O O . PRO A 1 306 ? 14.590 -7.055 -1.824 1.00 94.12 306 PRO A O 1
ATOM 2428 N N . LYS A 1 307 ? 15.826 -7.630 -0.056 1.00 96.06 307 LYS A N 1
ATOM 2429 C CA . LYS A 1 307 ? 16.948 -8.099 -0.878 1.00 96.06 307 LYS A CA 1
ATOM 2430 C C . LYS A 1 307 ? 16.513 -9.322 -1.683 1.00 96.06 307 LYS A C 1
ATOM 2432 O O . LYS A 1 307 ? 15.706 -10.121 -1.214 1.00 96.06 307 LYS A O 1
ATOM 2437 N N . LYS A 1 308 ? 17.126 -9.529 -2.847 1.00 97.19 308 LYS A N 1
ATOM 2438 C CA . LYS A 1 308 ? 16.830 -10.642 -3.765 1.00 97.19 308 LYS A CA 1
ATOM 2439 C C . LYS A 1 308 ? 15.419 -10.617 -4.362 1.00 97.19 308 LYS A C 1
ATOM 2441 O O . LYS A 1 308 ? 14.999 -11.618 -4.932 1.00 97.19 308 LYS A O 1
ATOM 2446 N N . MET A 1 309 ? 14.698 -9.500 -4.269 1.00 97.44 309 MET A N 1
ATOM 2447 C CA . MET A 1 309 ? 13.442 -9.340 -4.998 1.00 97.44 309 MET A CA 1
ATOM 2448 C C . MET A 1 309 ? 13.727 -9.342 -6.502 1.00 97.44 309 MET A C 1
ATOM 2450 O O . MET A 1 309 ? 14.493 -8.509 -6.987 1.00 97.44 309 MET A O 1
ATOM 2454 N N . SER A 1 310 ? 13.156 -10.316 -7.212 1.00 98.00 310 SER A N 1
ATOM 2455 C CA . SER A 1 310 ? 13.364 -10.506 -8.651 1.00 98.00 310 SER A CA 1
ATOM 2456 C C . SER A 1 310 ? 12.660 -9.432 -9.479 1.00 98.00 310 SER A C 1
ATOM 2458 O O . SER A 1 310 ? 11.661 -8.861 -9.039 1.00 98.00 310 SER A O 1
ATOM 2460 N N . VAL A 1 311 ? 13.118 -9.209 -10.712 1.00 98.12 311 VAL A N 1
ATOM 2461 C CA . VAL A 1 311 ? 12.414 -8.346 -11.673 1.00 98.12 311 VAL A CA 1
ATOM 2462 C C . VAL A 1 311 ? 10.976 -8.815 -11.924 1.00 98.12 311 VAL A C 1
ATOM 2464 O O . VAL A 1 311 ? 10.076 -7.991 -12.016 1.00 98.12 311 VAL A O 1
ATOM 2467 N N . LEU A 1 312 ? 10.710 -10.125 -11.917 1.00 98.50 312 LEU A N 1
ATOM 2468 C CA . LEU A 1 312 ? 9.349 -10.656 -12.034 1.00 98.50 312 LEU A CA 1
ATOM 2469 C C . LEU A 1 312 ? 8.472 -10.280 -10.826 1.00 98.50 312 LEU A C 1
ATOM 2471 O O . LEU A 1 312 ? 7.316 -9.899 -10.997 1.00 98.50 312 LEU A O 1
ATOM 2475 N N . SER A 1 313 ? 9.033 -10.322 -9.613 1.00 98.12 313 SER A N 1
ATOM 2476 C CA . SER A 1 313 ? 8.353 -9.879 -8.388 1.00 98.12 313 SER A CA 1
ATOM 2477 C C . SER A 1 313 ? 8.053 -8.377 -8.408 1.00 98.12 313 SER A C 1
ATOM 2479 O O . SER A 1 313 ? 6.980 -7.965 -7.971 1.00 98.12 313 SER A O 1
ATOM 2481 N N . ILE A 1 314 ? 8.968 -7.556 -8.942 1.00 97.12 314 ILE A N 1
ATOM 2482 C CA . ILE A 1 314 ? 8.747 -6.110 -9.119 1.00 97.12 314 ILE A CA 1
ATOM 2483 C C . ILE A 1 314 ? 7.600 -5.876 -10.110 1.00 97.12 314 ILE A C 1
ATOM 2485 O O . ILE A 1 314 ? 6.683 -5.119 -9.800 1.00 97.12 314 ILE A O 1
ATOM 2489 N N . ALA A 1 315 ? 7.597 -6.565 -11.257 1.00 97.75 315 ALA A N 1
ATOM 2490 C CA . ALA A 1 315 ? 6.534 -6.442 -12.258 1.00 97.75 315 ALA A CA 1
ATOM 2491 C C . ALA A 1 315 ? 5.153 -6.804 -11.682 1.00 97.75 315 ALA A C 1
ATOM 2493 O O . ALA A 1 315 ? 4.173 -6.097 -11.921 1.00 97.75 315 ALA A O 1
ATOM 2494 N N . ALA A 1 316 ? 5.095 -7.878 -10.885 1.00 97.56 316 ALA A N 1
ATOM 2495 C CA . ALA A 1 316 ? 3.888 -8.306 -10.188 1.00 97.56 316 ALA A CA 1
ATOM 2496 C C . ALA A 1 316 ? 3.366 -7.230 -9.224 1.00 97.56 316 ALA A C 1
ATOM 2498 O O . ALA A 1 316 ? 2.184 -6.892 -9.296 1.00 97.56 316 ALA A O 1
ATOM 2499 N N . HIS A 1 317 ? 4.250 -6.655 -8.396 1.00 95.38 317 HIS A N 1
ATOM 2500 C CA . HIS A 1 317 ? 3.918 -5.604 -7.423 1.00 95.38 317 HIS A CA 1
ATOM 2501 C C . HIS A 1 317 ? 3.400 -4.312 -8.072 1.00 95.38 317 HIS A C 1
ATOM 2503 O O . HIS A 1 317 ? 2.464 -3.698 -7.568 1.00 95.38 317 HIS A O 1
ATOM 2509 N N . PHE A 1 318 ? 3.988 -3.890 -9.196 1.00 94.00 318 PHE A N 1
ATOM 2510 C CA . PHE A 1 318 ? 3.587 -2.666 -9.913 1.00 94.00 318 PHE A CA 1
ATOM 2511 C C . PHE A 1 318 ? 2.406 -2.855 -10.874 1.00 94.00 318 PHE A C 1
ATOM 2513 O O . PHE A 1 318 ? 2.040 -1.926 -11.590 1.00 94.00 318 PHE A O 1
ATOM 2520 N N . ARG A 1 319 ? 1.774 -4.032 -10.871 1.00 95.06 319 ARG A N 1
ATOM 2521 C CA . ARG A 1 319 ? 0.627 -4.358 -11.730 1.00 95.06 319 ARG A CA 1
ATOM 2522 C C . ARG A 1 319 ? 0.925 -4.346 -13.238 1.00 95.06 319 ARG A C 1
ATOM 2524 O O . ARG A 1 319 ? 0.019 -4.210 -14.060 1.00 95.06 319 ARG A O 1
ATOM 2531 N N . SER A 1 320 ? 2.187 -4.548 -13.616 1.00 94.94 320 SER A N 1
ATOM 2532 C CA . SER A 1 320 ? 2.666 -4.475 -15.004 1.00 94.94 320 SER A CA 1
ATOM 2533 C C . SER A 1 320 ? 2.510 -5.814 -15.735 1.00 94.94 320 SER A C 1
ATOM 2535 O O . SER A 1 320 ? 3.483 -6.517 -16.013 1.00 94.94 320 SER A O 1
ATOM 2537 N N . ASN A 1 321 ? 1.270 -6.193 -16.048 1.00 97.81 321 ASN A N 1
ATOM 2538 C CA . ASN A 1 321 ? 0.951 -7.526 -16.579 1.00 97.81 321 ASN A CA 1
ATOM 2539 C C . ASN A 1 321 ? 1.565 -7.820 -17.960 1.00 97.81 321 ASN A C 1
ATOM 2541 O O . ASN A 1 321 ? 1.984 -8.949 -18.213 1.00 97.81 321 ASN A O 1
ATOM 2545 N N . GLU A 1 322 ? 1.701 -6.819 -18.834 1.00 98.25 322 GLU A N 1
ATOM 2546 C CA . GLU A 1 322 ? 2.403 -6.996 -20.116 1.00 98.25 322 GLU A CA 1
ATOM 2547 C C . GLU A 1 322 ? 3.906 -7.242 -19.913 1.00 98.25 322 GLU A C 1
ATOM 2549 O O . GLU A 1 322 ? 4.489 -8.118 -20.553 1.00 98.25 322 GLU A O 1
ATOM 2554 N N . THR A 1 323 ? 4.529 -6.558 -18.949 1.00 98.38 323 THR A N 1
ATOM 2555 C CA . THR A 1 323 ? 5.920 -6.815 -18.553 1.00 98.38 323 THR A CA 1
ATOM 2556 C C . THR A 1 323 ? 6.096 -8.231 -18.007 1.00 98.38 323 THR A C 1
ATOM 2558 O O . THR A 1 323 ? 7.076 -8.894 -18.340 1.00 98.38 323 THR A O 1
ATOM 2561 N N . ILE A 1 324 ? 5.137 -8.735 -17.220 1.00 98.75 324 ILE A N 1
ATOM 2562 C CA . ILE A 1 324 ? 5.143 -10.125 -16.737 1.00 98.75 324 ILE A CA 1
ATOM 2563 C C . ILE A 1 324 ? 5.131 -11.099 -17.918 1.00 98.75 324 ILE A C 1
ATOM 2565 O O . ILE A 1 324 ? 5.968 -11.998 -17.960 1.00 98.75 324 ILE A O 1
ATOM 2569 N N . LYS A 1 325 ? 4.252 -10.902 -18.910 1.00 98.69 325 LYS A N 1
ATOM 2570 C CA . LYS A 1 325 ? 4.211 -11.753 -20.115 1.00 98.69 325 LYS A CA 1
ATOM 2571 C C . LYS A 1 325 ? 5.551 -11.764 -20.852 1.00 98.69 325 LYS A C 1
ATOM 2573 O O . LYS A 1 325 ? 6.030 -12.839 -21.210 1.00 98.69 325 LYS A O 1
ATOM 2578 N N . VAL A 1 326 ? 6.175 -10.597 -21.034 1.00 98.56 326 VAL A N 1
ATOM 2579 C CA . VAL A 1 326 ? 7.503 -10.489 -21.663 1.00 98.56 326 VAL A CA 1
ATOM 2580 C C . VAL A 1 326 ? 8.559 -11.240 -20.852 1.00 98.56 326 VAL A C 1
ATOM 2582 O O . VAL A 1 326 ? 9.281 -12.062 -21.414 1.00 98.56 326 VAL A O 1
ATOM 2585 N N . LEU A 1 327 ? 8.634 -11.021 -19.537 1.00 98.56 327 LEU A N 1
ATOM 2586 C CA . LEU A 1 327 ? 9.603 -11.697 -18.668 1.00 98.56 327 LEU A CA 1
ATOM 2587 C C . LEU A 1 327 ? 9.438 -13.224 -18.709 1.00 98.56 327 LEU A C 1
ATOM 2589 O O . LEU A 1 327 ? 10.426 -13.945 -18.856 1.00 98.56 327 LEU A O 1
ATOM 2593 N N . LEU A 1 328 ? 8.200 -13.721 -18.652 1.00 98.44 328 LEU A N 1
ATOM 2594 C CA . LEU A 1 328 ? 7.897 -15.151 -18.757 1.00 98.44 328 LEU A CA 1
ATOM 2595 C C . LEU A 1 328 ? 8.289 -15.718 -20.131 1.00 98.44 328 LEU A C 1
ATOM 2597 O O . LEU A 1 328 ? 8.940 -16.761 -20.199 1.00 98.44 328 LEU A O 1
ATOM 2601 N N . ALA A 1 329 ? 7.992 -15.005 -21.224 1.00 98.12 329 ALA A N 1
ATOM 2602 C CA . ALA A 1 329 ? 8.425 -15.386 -22.572 1.00 98.12 329 ALA A CA 1
ATOM 2603 C C . ALA A 1 329 ? 9.960 -15.424 -22.703 1.00 98.12 329 ALA A C 1
ATOM 2605 O O . ALA A 1 329 ? 10.507 -16.233 -23.454 1.00 98.12 329 ALA A O 1
ATOM 2606 N N . ARG A 1 330 ? 10.670 -14.595 -21.925 1.00 97.75 330 ARG A N 1
ATOM 2607 C CA . ARG A 1 330 ? 12.138 -14.587 -21.803 1.00 97.75 330 ARG A CA 1
ATOM 2608 C C . ARG A 1 330 ? 12.662 -15.453 -20.652 1.00 97.75 330 ARG A C 1
ATOM 2610 O O . ARG A 1 330 ? 13.773 -15.230 -20.166 1.00 97.75 330 ARG A O 1
ATOM 2617 N N . ARG A 1 331 ? 11.892 -16.476 -20.258 1.00 96.12 331 ARG A N 1
ATOM 2618 C CA . ARG A 1 331 ? 12.272 -17.529 -19.299 1.00 96.12 331 ARG A CA 1
ATOM 2619 C C . ARG A 1 331 ? 12.688 -16.993 -17.922 1.00 96.12 331 ARG A C 1
ATOM 2621 O O . ARG A 1 331 ? 13.612 -17.524 -17.302 1.00 96.12 331 ARG A O 1
ATOM 2628 N N . ALA A 1 332 ? 12.015 -15.949 -17.441 1.00 97.50 332 ALA A N 1
ATOM 2629 C CA . ALA A 1 332 ? 12.116 -15.555 -16.042 1.00 97.50 332 ALA A CA 1
ATOM 2630 C C . ALA A 1 332 ? 11.603 -16.685 -15.131 1.00 97.50 332 ALA A C 1
ATOM 2632 O O . ALA A 1 332 ? 10.565 -17.299 -15.383 1.00 97.50 332 ALA A O 1
ATOM 2633 N N . CYS A 1 333 ? 12.338 -16.961 -14.062 1.00 97.44 333 CYS A N 1
ATOM 2634 C CA . CYS A 1 333 ? 12.038 -17.994 -13.088 1.00 97.44 333 CYS A CA 1
ATOM 2635 C C . CYS A 1 333 ? 10.872 -17.548 -12.193 1.00 97.44 333 CYS A C 1
ATOM 2637 O O . CYS A 1 333 ? 10.975 -16.573 -11.450 1.00 97.44 333 CYS A O 1
ATOM 2639 N N . VAL A 1 334 ? 9.771 -18.299 -12.229 1.00 97.44 334 VAL A N 1
ATOM 2640 C CA . VAL A 1 334 ? 8.505 -17.934 -11.564 1.00 97.44 334 VAL A CA 1
ATOM 2641 C C . VAL A 1 334 ? 8.572 -18.058 -10.041 1.00 97.44 334 VAL A C 1
ATOM 2643 O O . VAL A 1 334 ? 8.075 -17.202 -9.312 1.00 97.44 334 VAL A O 1
ATOM 2646 N N . ASN A 1 335 ? 9.246 -19.099 -9.550 1.00 96.00 335 ASN A N 1
ATOM 2647 C CA . ASN A 1 335 ? 9.271 -19.465 -8.131 1.00 96.00 335 ASN A CA 1
ATOM 2648 C C . ASN A 1 335 ? 10.509 -18.923 -7.386 1.00 96.00 335 ASN A C 1
ATOM 2650 O O . ASN A 1 335 ? 10.937 -19.488 -6.378 1.00 96.00 335 ASN A O 1
ATOM 2654 N N . VAL A 1 336 ? 11.117 -17.836 -7.878 1.00 96.75 336 VAL A N 1
ATOM 2655 C CA . VAL A 1 336 ? 12.248 -17.184 -7.194 1.00 96.75 336 VAL A CA 1
ATOM 2656 C C . VAL A 1 336 ? 11.775 -16.594 -5.872 1.00 96.75 336 VAL A C 1
ATOM 2658 O O . VAL A 1 336 ? 10.748 -15.921 -5.806 1.00 96.75 336 VAL A O 1
ATOM 2661 N N . ARG A 1 337 ? 12.558 -16.842 -4.819 1.00 97.31 337 ARG A N 1
ATOM 2662 C CA . ARG A 1 337 ? 12.284 -16.381 -3.458 1.00 97.31 337 ARG A CA 1
ATOM 2663 C C . ARG A 1 337 ? 13.254 -15.280 -3.064 1.00 97.31 337 ARG A C 1
ATOM 2665 O O . ARG A 1 337 ? 14.472 -15.464 -3.138 1.00 97.31 337 ARG A O 1
ATOM 2672 N N . ASP A 1 338 ? 12.706 -14.170 -2.595 1.00 97.62 338 ASP A N 1
ATOM 2673 C CA . ASP A 1 338 ? 13.493 -13.074 -2.038 1.00 97.62 338 ASP A CA 1
ATOM 2674 C C . ASP A 1 338 ? 13.974 -13.371 -0.599 1.00 97.62 338 ASP A C 1
ATOM 2676 O O . ASP A 1 338 ? 13.881 -14.500 -0.096 1.00 97.62 338 ASP A O 1
ATOM 2680 N N . SER A 1 339 ? 14.548 -12.377 0.088 1.00 96.75 339 SER A N 1
ATOM 2681 C CA . SER A 1 339 ? 15.032 -12.556 1.463 1.00 96.75 339 SER A CA 1
ATOM 2682 C C . SER A 1 339 ? 13.924 -12.791 2.493 1.00 96.75 339 SER A C 1
ATOM 2684 O O . SER A 1 339 ? 14.219 -13.361 3.542 1.00 96.75 339 SER A O 1
ATOM 2686 N N . PHE A 1 340 ? 12.678 -12.410 2.199 1.00 93.75 340 PHE A N 1
ATOM 2687 C CA . PHE A 1 340 ? 11.497 -12.759 2.999 1.00 93.75 340 PHE A CA 1
ATOM 2688 C C . PHE A 1 340 ? 10.867 -14.073 2.562 1.00 93.75 340 PHE A C 1
ATOM 2690 O O . PHE A 1 340 ? 9.836 -14.467 3.092 1.00 93.75 340 PHE A O 1
ATOM 2697 N N . LYS A 1 341 ? 11.524 -14.794 1.649 1.00 96.69 341 LYS A N 1
ATOM 2698 C CA . LYS A 1 341 ? 11.048 -16.051 1.081 1.00 96.69 341 LYS A CA 1
ATOM 2699 C C . LYS A 1 341 ? 9.773 -15.909 0.245 1.00 96.69 341 LYS A C 1
ATOM 2701 O O . LYS A 1 341 ? 9.171 -16.928 -0.095 1.00 96.69 341 LYS A O 1
ATOM 2706 N N . THR A 1 342 ? 9.430 -14.679 -0.112 1.00 96.50 342 THR A N 1
ATOM 2707 C CA . THR A 1 342 ? 8.255 -14.277 -0.877 1.00 96.50 342 THR A CA 1
ATOM 2708 C C . THR A 1 342 ? 8.535 -14.458 -2.376 1.00 96.50 342 THR A C 1
ATOM 2710 O O . THR A 1 342 ? 9.665 -14.267 -2.836 1.00 96.50 342 THR A O 1
ATOM 2713 N N . THR A 1 343 ? 7.525 -14.885 -3.138 1.00 97.56 343 THR A N 1
ATOM 2714 C CA . THR A 1 343 ? 7.599 -15.101 -4.602 1.00 97.56 343 THR A CA 1
ATOM 2715 C C . THR A 1 343 ? 6.800 -14.042 -5.359 1.00 97.56 343 THR A C 1
ATOM 2717 O O . THR A 1 343 ? 6.064 -13.263 -4.753 1.00 97.56 343 THR A O 1
ATOM 2720 N N . ALA A 1 344 ? 6.893 -14.020 -6.691 1.00 97.94 344 ALA A N 1
ATOM 2721 C CA . ALA A 1 344 ? 6.102 -13.104 -7.516 1.00 97.94 344 ALA A CA 1
ATOM 2722 C C . ALA A 1 344 ? 4.579 -13.246 -7.296 1.00 97.94 344 ALA A C 1
ATOM 2724 O O . ALA A 1 344 ? 3.877 -12.240 -7.334 1.00 97.94 344 ALA A O 1
ATOM 2725 N N . LEU A 1 345 ? 4.075 -14.452 -6.990 1.00 97.12 345 LEU A N 1
ATOM 2726 C CA . LEU A 1 345 ? 2.659 -14.684 -6.664 1.00 97.12 345 LEU A CA 1
ATOM 2727 C C . LEU A 1 345 ? 2.228 -13.933 -5.398 1.00 97.12 345 LEU A C 1
ATOM 2729 O O . LEU A 1 345 ? 1.217 -13.239 -5.394 1.00 97.12 345 LEU A O 1
ATOM 2733 N N . HIS A 1 346 ? 3.035 -13.996 -4.342 1.00 96.75 346 HIS A N 1
ATOM 2734 C CA . HIS A 1 346 ? 2.765 -13.271 -3.103 1.00 96.75 346 HIS A CA 1
ATOM 2735 C C . HIS A 1 346 ? 2.795 -11.746 -3.304 1.00 96.75 346 HIS A C 1
ATOM 2737 O O . HIS A 1 346 ? 1.974 -11.029 -2.732 1.00 96.75 346 HIS A O 1
ATOM 2743 N N . TRP A 1 347 ? 3.712 -11.234 -4.136 1.00 96.44 347 TRP A N 1
ATOM 2744 C CA . TRP A 1 347 ? 3.769 -9.809 -4.492 1.00 96.44 347 TRP A CA 1
ATOM 2745 C C . TRP A 1 347 ? 2.586 -9.375 -5.373 1.00 96.44 347 TRP A C 1
ATOM 2747 O O . TRP A 1 347 ? 2.074 -8.264 -5.212 1.00 96.44 347 TRP A O 1
ATOM 2757 N N . ALA A 1 348 ? 2.090 -10.258 -6.246 1.00 96.81 348 ALA A N 1
ATOM 2758 C CA . ALA A 1 348 ? 0.841 -10.040 -6.974 1.00 96.81 348 ALA A CA 1
ATOM 2759 C C . ALA A 1 348 ? -0.346 -9.926 -6.004 1.00 96.81 348 ALA A C 1
ATOM 2761 O O . ALA A 1 348 ? -1.100 -8.962 -6.084 1.00 96.81 348 ALA A O 1
ATOM 2762 N N . CYS A 1 349 ? -0.459 -10.825 -5.019 1.00 95.19 349 CYS A N 1
ATOM 2763 C CA . CYS A 1 349 ? -1.478 -10.712 -3.973 1.00 95.19 349 CYS A CA 1
ATOM 2764 C C . CYS A 1 349 ? -1.306 -9.437 -3.144 1.00 95.19 349 CYS A C 1
ATOM 2766 O O . CYS A 1 349 ? -2.274 -8.719 -2.946 1.00 95.19 349 CYS A O 1
ATOM 2768 N N . THR A 1 350 ? -0.089 -9.098 -2.714 1.00 92.06 350 THR A N 1
ATOM 2769 C CA . THR A 1 350 ? 0.199 -7.878 -1.929 1.00 92.06 350 THR A CA 1
ATOM 2770 C C . THR A 1 350 ? -0.262 -6.596 -2.627 1.00 92.06 350 THR A C 1
ATOM 2772 O O . THR A 1 350 ? -0.649 -5.632 -1.968 1.00 92.06 350 THR A O 1
ATOM 2775 N N . SER A 1 351 ? -0.240 -6.591 -3.958 1.00 91.88 351 SER A N 1
ATOM 2776 C CA . SER A 1 351 ? -0.675 -5.470 -4.789 1.00 91.88 351 SER A CA 1
ATOM 2777 C C . SER A 1 351 ? -2.094 -5.632 -5.340 1.00 91.88 351 SER A C 1
ATOM 2779 O O . SER A 1 351 ? -2.499 -4.802 -6.139 1.00 91.88 351 SER A O 1
ATOM 2781 N N . ASP A 1 352 ? -2.863 -6.645 -4.940 1.00 93.56 352 ASP A N 1
ATOM 2782 C CA . ASP A 1 352 ? -4.180 -6.987 -5.508 1.00 93.56 352 ASP A CA 1
ATOM 2783 C C . ASP A 1 352 ? -4.194 -7.107 -7.047 1.00 93.56 352 ASP A C 1
ATOM 2785 O O . ASP A 1 352 ? -5.110 -6.662 -7.736 1.00 93.56 352 ASP A O 1
ATOM 2789 N N . ASN A 1 353 ? -3.133 -7.688 -7.612 1.00 95.50 353 ASN A N 1
ATOM 2790 C CA . ASN A 1 353 ? -2.996 -7.919 -9.044 1.00 95.50 353 ASN A CA 1
ATOM 2791 C C . ASN A 1 353 ? -3.500 -9.316 -9.443 1.00 95.50 353 ASN A C 1
ATOM 2793 O O . ASN A 1 353 ? -2.716 -10.244 -9.676 1.00 95.50 353 ASN A O 1
ATOM 2797 N N . CYS A 1 354 ? -4.820 -9.453 -9.563 1.00 95.69 354 CYS A N 1
ATOM 2798 C CA . CYS A 1 354 ? -5.475 -10.722 -9.891 1.00 95.69 354 CYS A CA 1
ATOM 2799 C C . CYS A 1 354 ? -5.046 -11.310 -11.254 1.00 95.69 354 CYS A C 1
ATOM 2801 O O . CYS A 1 354 ? -5.074 -12.528 -11.458 1.00 95.69 354 CYS A O 1
ATOM 2803 N N . GLU A 1 355 ? -4.626 -10.465 -12.198 1.00 97.25 355 GLU A N 1
ATOM 2804 C CA . GLU A 1 355 ? -4.175 -10.903 -13.519 1.00 97.25 355 GLU A CA 1
ATOM 2805 C C . GLU A 1 355 ? -2.742 -11.445 -13.482 1.00 97.25 355 GLU A C 1
ATOM 2807 O O . GLU A 1 355 ? -2.470 -12.467 -14.113 1.00 97.25 355 GLU A O 1
ATOM 2812 N N . ALA A 1 356 ? -1.841 -10.867 -12.680 1.00 97.88 356 ALA A N 1
ATOM 2813 C CA . ALA A 1 356 ? -0.533 -11.483 -12.449 1.00 97.88 356 ALA A CA 1
ATOM 2814 C C . ALA A 1 356 ? -0.648 -12.840 -11.760 1.00 97.88 356 ALA A C 1
ATOM 2816 O O . ALA A 1 356 ? 0.070 -13.756 -12.148 1.00 97.88 356 ALA A O 1
ATOM 2817 N N . VAL A 1 357 ? -1.557 -13.000 -10.790 1.00 96.88 357 VAL A N 1
ATOM 2818 C CA . VAL A 1 357 ? -1.795 -14.311 -10.158 1.00 96.88 357 VAL A CA 1
ATOM 2819 C C . VAL A 1 357 ? -2.151 -15.356 -11.217 1.00 96.88 357 VAL A C 1
ATOM 2821 O O . VAL A 1 357 ? -1.539 -16.424 -11.254 1.00 96.88 357 VAL A O 1
ATOM 2824 N N . ARG A 1 358 ? -3.048 -15.013 -12.150 1.00 96.31 358 ARG A N 1
ATOM 2825 C CA . ARG A 1 358 ? -3.411 -15.884 -13.278 1.00 96.31 358 ARG A CA 1
ATOM 2826 C C . ARG A 1 358 ? -2.213 -16.193 -14.181 1.00 96.31 358 ARG A C 1
ATOM 2828 O O . ARG A 1 358 ? -1.952 -17.358 -14.468 1.00 96.31 358 ARG A O 1
ATOM 2835 N N . LEU A 1 359 ? -1.488 -15.168 -14.637 1.00 97.88 359 LEU A N 1
ATOM 2836 C CA . LEU A 1 359 ? -0.342 -15.328 -15.542 1.00 97.88 359 LEU A CA 1
ATOM 2837 C C . LEU A 1 359 ? 0.765 -16.191 -14.922 1.00 97.88 359 LEU A C 1
ATOM 2839 O O . LEU A 1 359 ? 1.307 -17.072 -15.587 1.00 97.88 359 LEU A O 1
ATOM 2843 N N . LEU A 1 360 ? 1.081 -15.954 -13.650 1.00 97.62 360 LEU A N 1
ATOM 2844 C CA . LEU A 1 360 ? 2.108 -16.692 -12.919 1.00 97.62 360 LEU A CA 1
ATOM 2845 C C . LEU A 1 360 ? 1.665 -18.131 -12.634 1.00 97.62 360 LEU A C 1
ATOM 2847 O O . LEU A 1 360 ? 2.478 -19.037 -12.780 1.00 97.62 360 LEU A O 1
ATOM 2851 N N . SER A 1 361 ? 0.391 -18.362 -12.302 1.00 94.81 361 SER A N 1
ATOM 2852 C CA . SER A 1 361 ? -0.160 -19.712 -12.115 1.00 94.81 361 SER A CA 1
ATOM 2853 C C . SER A 1 361 ? -0.078 -20.543 -13.402 1.00 94.81 361 SER A C 1
ATOM 2855 O O . SER A 1 361 ? 0.453 -21.652 -13.380 1.00 94.81 361 SER A O 1
ATOM 2857 N N . VAL A 1 362 ? -0.472 -19.972 -14.550 1.00 96.19 362 VAL A N 1
ATOM 2858 C CA . VAL A 1 362 ? -0.325 -20.618 -15.873 1.00 96.19 362 VAL A CA 1
ATOM 2859 C C . VAL A 1 362 ? 1.143 -20.926 -16.194 1.00 96.19 362 VAL A C 1
ATOM 2861 O O . VAL A 1 362 ? 1.442 -21.914 -16.860 1.00 96.19 362 VAL A O 1
ATOM 2864 N N . ALA A 1 363 ? 2.074 -20.117 -15.689 1.00 97.12 363 ALA A N 1
ATOM 2865 C CA . ALA A 1 363 ? 3.509 -20.335 -15.827 1.00 97.12 363 ALA A CA 1
ATOM 2866 C C . ALA A 1 363 ? 4.109 -21.283 -14.762 1.00 97.12 363 ALA A C 1
ATOM 2868 O O . ALA A 1 363 ? 5.322 -21.270 -14.546 1.00 97.12 363 ALA A O 1
ATOM 2869 N N . ASN A 1 364 ? 3.293 -22.134 -14.128 1.00 96.00 364 ASN A N 1
ATOM 2870 C CA . ASN A 1 364 ? 3.682 -23.080 -13.070 1.00 96.00 364 ASN A CA 1
ATOM 2871 C C . ASN A 1 364 ? 4.180 -22.407 -11.776 1.00 96.00 364 ASN A C 1
ATOM 2873 O O . ASN A 1 364 ? 5.081 -22.907 -11.091 1.00 96.00 364 ASN A O 1
ATOM 2877 N N . GLY A 1 365 ? 3.609 -21.250 -11.443 1.00 95.50 365 GLY A N 1
ATOM 2878 C CA . GLY A 1 365 ? 3.756 -20.637 -10.130 1.00 95.50 365 GLY A CA 1
ATOM 2879 C C . GLY A 1 365 ? 3.056 -21.474 -9.062 1.00 95.50 365 GLY A C 1
ATOM 2880 O O . GLY A 1 365 ? 1.884 -21.816 -9.208 1.00 95.50 365 GLY A O 1
ATOM 2881 N N . ASP A 1 366 ? 3.771 -21.795 -7.986 1.00 93.75 366 ASP A N 1
ATOM 2882 C CA . ASP A 1 366 ? 3.230 -22.596 -6.888 1.00 93.75 366 ASP A CA 1
ATOM 2883 C C . ASP A 1 366 ? 2.368 -21.733 -5.951 1.00 93.75 366 ASP A C 1
ATOM 2885 O O . ASP A 1 366 ? 2.885 -20.918 -5.184 1.00 93.75 366 ASP A O 1
ATOM 2889 N N . LEU A 1 367 ? 1.044 -21.920 -6.016 1.00 92.81 367 LEU A N 1
ATOM 2890 C CA . LEU A 1 367 ? 0.075 -21.204 -5.179 1.00 92.81 367 LEU A CA 1
ATOM 2891 C C . LEU A 1 367 ? 0.176 -21.581 -3.692 1.00 92.81 367 LEU A C 1
ATOM 2893 O O . LEU A 1 367 ? -0.167 -20.755 -2.845 1.00 92.81 367 LEU A O 1
ATOM 2897 N N . GLN A 1 368 ? 0.659 -22.790 -3.390 1.00 92.75 368 GLN A N 1
ATOM 2898 C CA . GLN A 1 368 ? 0.787 -23.351 -2.039 1.00 92.75 368 GLN A CA 1
ATOM 2899 C C . GLN A 1 368 ? 2.160 -23.069 -1.415 1.00 92.75 368 GLN A C 1
ATOM 2901 O O . GLN A 1 368 ? 2.377 -23.318 -0.225 1.00 92.75 368 GLN A O 1
ATOM 2906 N N . GLN A 1 369 ? 3.107 -22.539 -2.197 1.00 94.00 369 GLN A N 1
ATOM 2907 C CA . GLN A 1 369 ? 4.412 -22.141 -1.690 1.00 94.00 369 GLN A CA 1
ATOM 2908 C C . GLN A 1 369 ? 4.232 -21.093 -0.598 1.00 94.00 369 GLN A C 1
ATOM 2910 O O . GLN A 1 369 ? 3.735 -20.008 -0.856 1.00 94.00 369 GLN A O 1
ATOM 2915 N N . GLN A 1 370 ? 4.722 -21.394 0.602 1.00 93.62 370 GLN A N 1
ATOM 2916 C CA . GLN A 1 370 ? 4.669 -20.462 1.722 1.00 93.62 370 GLN A CA 1
ATOM 2917 C C . GLN A 1 370 ? 5.827 -19.454 1.701 1.00 93.62 370 GLN A C 1
ATOM 2919 O O . GLN A 1 370 ? 6.980 -19.813 1.402 1.00 93.62 370 GLN A O 1
ATOM 2924 N N . ASP A 1 371 ? 5.538 -18.210 2.070 1.00 94.06 371 ASP A N 1
ATOM 2925 C CA . ASP A 1 371 ? 6.517 -17.160 2.333 1.00 94.06 371 ASP A CA 1
ATOM 2926 C C . ASP A 1 371 ? 7.222 -17.335 3.696 1.00 94.06 371 ASP A C 1
ATOM 2928 O O . ASP A 1 371 ? 7.149 -18.381 4.350 1.00 94.06 371 ASP A O 1
ATOM 2932 N N . GLY A 1 372 ? 7.978 -16.323 4.126 1.00 92.06 372 GLY A N 1
ATOM 2933 C CA . GLY A 1 372 ? 8.721 -16.348 5.385 1.00 92.06 372 GLY A CA 1
ATOM 2934 C C . GLY A 1 372 ? 7.845 -16.238 6.632 1.00 92.06 372 GLY A C 1
ATOM 2935 O O . GLY A 1 372 ? 8.309 -16.597 7.714 1.00 92.06 372 GLY A O 1
ATOM 2936 N N . LEU A 1 373 ? 6.600 -15.775 6.499 1.00 89.50 373 LEU A N 1
ATOM 2937 C CA . LEU A 1 373 ? 5.601 -15.780 7.567 1.00 89.50 373 LEU A CA 1
ATOM 2938 C C . LEU A 1 373 ? 4.805 -17.088 7.595 1.00 89.50 373 LEU A C 1
ATOM 2940 O O . LEU A 1 373 ? 4.107 -17.334 8.573 1.00 89.50 373 LEU A O 1
ATOM 2944 N N . GLY A 1 374 ? 4.967 -17.958 6.597 1.00 91.25 374 GLY A N 1
ATOM 2945 C CA . GLY A 1 374 ? 4.200 -19.195 6.467 1.00 91.25 374 GLY A CA 1
ATOM 2946 C C . GLY A 1 374 ? 2.886 -19.003 5.711 1.00 91.25 374 GLY A C 1
ATOM 2947 O O . GLY A 1 374 ? 2.015 -19.865 5.799 1.00 91.25 374 GLY A O 1
ATOM 2948 N N . PHE A 1 375 ? 2.719 -17.882 5.007 1.00 92.56 375 PHE A N 1
ATOM 2949 C CA . PHE A 1 375 ? 1.528 -17.602 4.211 1.00 92.56 375 PHE A CA 1
ATOM 2950 C C . PHE A 1 375 ? 1.722 -18.120 2.800 1.00 92.56 375 PHE A C 1
ATOM 2952 O O . PHE A 1 375 ? 2.743 -17.845 2.182 1.00 92.56 375 PHE A O 1
ATOM 2959 N N . ASP A 1 376 ? 0.741 -18.862 2.304 1.00 93.25 376 ASP A N 1
ATOM 2960 C CA . ASP A 1 376 ? 0.623 -19.167 0.883 1.00 93.25 376 ASP A CA 1
ATOM 2961 C C . ASP A 1 376 ? 0.023 -17.972 0.114 1.00 93.25 376 ASP A C 1
ATOM 2963 O O . ASP A 1 376 ? -0.176 -16.873 0.654 1.00 93.25 376 ASP A O 1
ATOM 2967 N N . THR A 1 377 ? -0.291 -18.181 -1.164 1.00 93.44 377 THR A N 1
ATOM 2968 C CA . THR A 1 377 ? -0.848 -17.136 -2.033 1.00 93.44 377 THR A CA 1
ATOM 2969 C C . THR A 1 377 ? -2.217 -16.639 -1.553 1.00 93.44 377 THR A C 1
ATOM 2971 O O . THR A 1 377 ? -2.459 -15.427 -1.559 1.00 93.44 377 THR A O 1
ATOM 2974 N N . PHE A 1 378 ? -3.101 -17.539 -1.108 1.00 94.19 378 PHE A N 1
ATOM 2975 C CA . PHE A 1 378 ? -4.455 -17.189 -0.671 1.00 94.19 378 PHE A CA 1
ATOM 2976 C C . PHE A 1 378 ? -4.437 -16.467 0.678 1.00 94.19 378 PHE A C 1
ATOM 2978 O O . PHE A 1 378 ? -5.000 -15.378 0.805 1.00 94.19 378 PHE A O 1
ATOM 2985 N N . VAL A 1 379 ? -3.701 -16.999 1.657 1.00 93.50 379 VAL A N 1
ATOM 2986 C CA . VAL A 1 379 ? -3.520 -16.359 2.967 1.00 93.50 379 VAL A CA 1
ATOM 2987 C C . VAL A 1 379 ? -2.867 -14.988 2.811 1.00 93.50 379 VAL A C 1
ATOM 2989 O O . VAL A 1 379 ? -3.253 -14.045 3.500 1.00 93.50 379 VAL A O 1
ATOM 2992 N N . THR A 1 380 ? -1.937 -14.834 1.865 1.00 94.00 380 THR A N 1
ATOM 2993 C CA . THR A 1 380 ? -1.360 -13.524 1.538 1.00 94.00 380 THR A CA 1
ATOM 2994 C C . THR A 1 380 ? -2.417 -12.562 1.010 1.00 94.00 380 THR A C 1
ATOM 2996 O O . THR A 1 380 ? -2.445 -11.419 1.456 1.00 94.00 380 THR A O 1
ATOM 2999 N N . ALA A 1 381 ? -3.315 -12.987 0.118 1.00 94.38 381 ALA A N 1
ATOM 3000 C CA . ALA A 1 381 ? -4.416 -12.142 -0.349 1.00 94.38 381 ALA A CA 1
ATOM 3001 C C . ALA A 1 381 ? -5.355 -11.731 0.805 1.00 94.38 381 ALA A C 1
ATOM 3003 O O . ALA A 1 381 ? -5.678 -10.547 0.927 1.00 94.38 381 ALA A O 1
ATOM 3004 N N . CYS A 1 382 ? -5.695 -12.659 1.711 1.00 93.88 382 CYS A N 1
ATOM 3005 C CA . CYS A 1 382 ? -6.484 -12.374 2.919 1.00 93.88 382 CYS A CA 1
ATOM 3006 C C . CYS A 1 382 ? -5.781 -11.335 3.797 1.00 93.88 382 CYS A C 1
ATOM 3008 O O . CYS A 1 382 ? -6.336 -10.281 4.104 1.00 93.88 382 CYS A O 1
ATOM 3010 N N . ALA A 1 383 ? -4.518 -11.599 4.139 1.00 91.50 383 ALA A N 1
ATOM 3011 C CA . ALA A 1 383 ? -3.689 -10.735 4.968 1.00 91.50 383 ALA A CA 1
ATOM 3012 C C . ALA A 1 383 ? -3.419 -9.366 4.338 1.00 91.50 383 ALA A C 1
ATOM 3014 O O . ALA A 1 383 ? -3.018 -8.452 5.051 1.00 91.50 383 ALA A O 1
ATOM 3015 N N . ASN A 1 384 ? -3.595 -9.212 3.022 1.00 89.69 384 ASN A N 1
ATOM 3016 C CA . ASN A 1 384 ? -3.374 -7.961 2.302 1.00 89.69 384 ASN A CA 1
ATOM 3017 C C . ASN A 1 384 ? -4.664 -7.191 1.973 1.00 89.69 384 ASN A C 1
ATOM 3019 O O . ASN A 1 384 ? -4.558 -6.034 1.569 1.00 89.69 384 ASN A O 1
ATOM 3023 N N . GLY A 1 385 ? -5.845 -7.772 2.219 1.00 91.06 385 GLY A N 1
ATOM 3024 C CA . GLY A 1 385 ? -7.133 -7.165 1.865 1.00 91.06 385 GLY A CA 1
ATOM 3025 C C . GLY A 1 385 ? -7.382 -7.125 0.352 1.00 91.06 385 GLY A C 1
ATOM 3026 O O . GLY A 1 385 ? -8.059 -6.229 -0.144 1.00 91.06 385 GLY A O 1
ATOM 3027 N N . SER A 1 386 ? -6.793 -8.062 -0.391 1.00 92.44 386 SER A N 1
ATOM 3028 C CA . SER A 1 386 ? -6.716 -8.043 -1.855 1.00 92.44 386 SER A CA 1
ATOM 3029 C C . SER A 1 386 ? -8.004 -8.560 -2.489 1.00 92.44 386 SER A C 1
ATOM 3031 O O . SER A 1 386 ? -8.090 -9.712 -2.914 1.00 92.44 386 SER A O 1
ATOM 3033 N N . CYS A 1 387 ? -9.036 -7.720 -2.482 1.00 92.12 387 CYS A N 1
ATOM 3034 C CA . CYS A 1 387 ? -10.415 -8.104 -2.773 1.00 92.12 387 CYS A CA 1
ATOM 3035 C C . CYS A 1 387 ? -10.612 -8.686 -4.180 1.00 92.12 387 CYS A C 1
ATOM 3037 O O . CYS A 1 387 ? -11.330 -9.680 -4.329 1.00 92.12 387 CYS A O 1
ATOM 3039 N N . GLN A 1 388 ? -9.968 -8.123 -5.211 1.00 93.12 388 GLN A N 1
ATOM 3040 C CA . GLN A 1 388 ? -10.104 -8.641 -6.581 1.00 93.12 388 GLN A CA 1
ATOM 3041 C C . GLN A 1 388 ? -9.475 -10.030 -6.707 1.00 93.12 388 GLN A C 1
ATOM 3043 O O . GLN A 1 388 ? -10.034 -10.932 -7.334 1.00 93.12 388 GLN A O 1
ATOM 3048 N N . THR A 1 389 ? -8.318 -10.206 -6.075 1.00 94.50 389 THR A N 1
ATOM 3049 C CA . THR A 1 389 ? -7.590 -11.474 -6.047 1.00 94.50 389 THR A CA 1
ATOM 3050 C C . THR A 1 389 ? -8.343 -12.530 -5.240 1.00 94.50 389 THR A C 1
ATOM 3052 O O . THR A 1 389 ? -8.488 -13.655 -5.711 1.00 94.50 389 THR A O 1
ATOM 3055 N N . LEU A 1 390 ? -8.879 -12.167 -4.070 1.00 94.56 390 LEU A N 1
ATOM 3056 C CA . LEU A 1 390 ? -9.688 -13.054 -3.229 1.00 94.56 390 LEU A CA 1
ATOM 3057 C C . LEU A 1 390 ? -10.931 -13.546 -3.959 1.00 94.56 390 LEU A C 1
ATOM 3059 O O . LEU A 1 390 ? -11.156 -14.751 -4.013 1.00 94.56 390 LEU A O 1
ATOM 3063 N N . THR A 1 391 ? -11.689 -12.627 -4.565 1.00 94.12 391 THR A N 1
ATOM 3064 C CA . THR A 1 391 ? -12.902 -12.964 -5.324 1.00 94.12 391 THR A CA 1
ATOM 3065 C C . THR A 1 391 ? -12.598 -14.021 -6.380 1.00 94.12 391 THR A C 1
ATOM 3067 O O . THR A 1 391 ? -13.309 -15.012 -6.486 1.00 94.12 391 THR A O 1
ATOM 3070 N N . LYS A 1 392 ? -11.505 -13.842 -7.126 1.00 91.81 392 LYS A N 1
ATOM 3071 C CA . LYS A 1 392 ? -11.106 -14.768 -8.185 1.00 91.81 392 LYS A CA 1
ATOM 3072 C C . LYS A 1 392 ? -10.607 -16.116 -7.659 1.00 91.81 392 LYS A C 1
ATOM 3074 O O . LYS A 1 392 ? -10.974 -17.153 -8.195 1.00 91.81 392 LYS A O 1
ATOM 3079 N N . LEU A 1 393 ? -9.779 -16.121 -6.614 1.00 92.12 393 LEU A N 1
ATOM 3080 C CA . LEU A 1 393 ? -9.274 -17.370 -6.035 1.00 92.12 393 LEU A CA 1
ATOM 3081 C C . LEU A 1 393 ? -10.413 -18.217 -5.452 1.00 92.12 393 LEU A C 1
ATOM 3083 O O . LEU A 1 393 ? -10.427 -19.426 -5.672 1.00 92.12 393 LEU A O 1
ATOM 3087 N N . LEU A 1 394 ? -11.379 -17.580 -4.780 1.00 91.94 394 LEU A N 1
ATOM 3088 C CA . LEU A 1 394 ? -12.566 -18.237 -4.223 1.00 91.94 394 LEU A CA 1
ATOM 3089 C C . LEU A 1 394 ? -13.480 -18.833 -5.301 1.00 91.94 394 LEU A C 1
ATOM 3091 O O . LEU A 1 394 ? -14.097 -19.864 -5.062 1.00 91.94 394 LEU A O 1
ATOM 3095 N N . THR A 1 395 ? -13.576 -18.214 -6.482 1.00 88.56 395 THR A N 1
ATOM 3096 C CA . THR A 1 395 ? -14.401 -18.747 -7.578 1.00 88.56 395 THR A CA 1
ATOM 3097 C C . THR A 1 395 ? -13.699 -19.833 -8.391 1.00 88.56 395 THR A C 1
ATOM 3099 O O . THR A 1 395 ? -14.368 -20.714 -8.928 1.00 88.56 395 THR A O 1
ATOM 3102 N N . GLU A 1 396 ? -12.370 -19.783 -8.516 1.00 84.25 396 GLU A N 1
ATOM 3103 C CA . GLU A 1 396 ? -11.601 -20.714 -9.355 1.00 84.25 396 GLU A CA 1
ATOM 3104 C C . GLU A 1 396 ? -11.130 -21.973 -8.600 1.00 84.25 396 GLU A C 1
ATOM 3106 O O . GLU A 1 396 ? -10.882 -23.006 -9.226 1.00 84.25 396 GLU A O 1
ATOM 3111 N N . SER A 1 397 ? -11.016 -21.928 -7.268 1.00 78.38 397 SER A N 1
ATOM 3112 C CA . SER A 1 397 ? -10.428 -23.013 -6.467 1.00 78.38 397 SER A CA 1
ATOM 3113 C C . SER A 1 397 ? -11.433 -23.622 -5.489 1.00 78.38 397 SER A C 1
ATOM 3115 O O . SER A 1 397 ? -11.933 -22.942 -4.602 1.00 78.38 397 SER A O 1
ATOM 3117 N N . HIS A 1 398 ? -11.675 -24.929 -5.602 1.00 69.50 398 HIS A N 1
ATOM 3118 C CA . HIS A 1 398 ? -12.689 -25.630 -4.801 1.00 69.50 398 HIS A CA 1
ATOM 3119 C C . HIS A 1 398 ? -12.163 -26.164 -3.450 1.00 69.50 398 HIS A C 1
ATOM 3121 O O . HIS A 1 398 ? -12.962 -26.466 -2.573 1.00 69.50 398 HIS A O 1
ATOM 3127 N N . ASP A 1 399 ? -10.838 -26.226 -3.258 1.00 82.19 399 ASP A N 1
ATOM 3128 C CA . ASP A 1 399 ? -10.188 -26.810 -2.066 1.00 82.19 399 ASP A CA 1
ATOM 3129 C C . ASP A 1 399 ? -9.504 -25.758 -1.165 1.00 82.19 399 ASP A C 1
ATOM 3131 O O . ASP A 1 399 ? -8.546 -26.053 -0.444 1.00 82.19 399 ASP A O 1
ATOM 3135 N N . ILE A 1 400 ? -9.949 -24.498 -1.213 1.00 87.62 400 ILE A N 1
ATOM 3136 C CA . ILE A 1 400 ? -9.376 -23.441 -0.369 1.00 87.62 400 ILE A CA 1
ATOM 3137 C C . ILE A 1 400 ? -9.878 -23.579 1.070 1.00 87.62 400 ILE A C 1
ATOM 3139 O O . ILE A 1 400 ? -11.074 -23.561 1.347 1.00 87.62 400 ILE A O 1
ATOM 3143 N N . SER A 1 401 ? -8.939 -23.633 2.012 1.00 90.62 401 SER A N 1
ATOM 3144 C CA . SER A 1 401 ? -9.244 -23.537 3.436 1.00 90.62 401 SER A CA 1
ATOM 3145 C C . SER A 1 401 ? -9.459 -22.080 3.846 1.00 90.62 401 SER A C 1
ATOM 3147 O O . SER A 1 401 ? -8.565 -21.250 3.693 1.00 90.62 401 SER A O 1
ATOM 3149 N N . LEU A 1 402 ? -10.614 -21.782 4.443 1.00 93.12 402 LEU A N 1
ATOM 3150 C CA . LEU A 1 402 ? -10.921 -20.463 5.019 1.00 93.12 402 LEU A CA 1
ATOM 3151 C C . LEU A 1 402 ? -10.420 -20.295 6.458 1.00 93.12 402 LEU A C 1
ATOM 3153 O O . LEU A 1 402 ? -10.614 -19.247 7.076 1.00 93.12 402 LEU A O 1
ATOM 3157 N N . ARG A 1 403 ? -9.736 -21.314 6.986 1.00 92.62 403 ARG A N 1
ATOM 3158 C CA . ARG A 1 403 ? -9.227 -21.336 8.355 1.00 92.62 403 ARG A CA 1
ATOM 3159 C C . ARG A 1 403 ? -8.319 -20.135 8.631 1.00 92.62 403 ARG A C 1
ATOM 3161 O O . ARG A 1 403 ? -7.363 -19.881 7.895 1.00 92.62 403 ARG A O 1
ATOM 3168 N N . ASN A 1 404 ? -8.590 -19.425 9.719 1.00 92.62 404 ASN A N 1
ATOM 3169 C CA . ASN A 1 404 ? -7.941 -18.191 10.157 1.00 92.62 404 ASN A CA 1
ATOM 3170 C C . ASN A 1 404 ? -7.977 -17.015 9.154 1.00 92.62 404 ASN A C 1
ATOM 3172 O O . ASN A 1 404 ? -7.307 -16.005 9.384 1.00 92.62 404 ASN A O 1
ATOM 3176 N N . CYS A 1 405 ? -8.709 -17.091 8.035 1.00 93.19 405 CYS A N 1
ATOM 3177 C CA . CYS A 1 405 ? -8.638 -16.057 6.992 1.00 93.19 405 CYS A CA 1
ATOM 3178 C C . CYS A 1 405 ? -9.143 -14.695 7.476 1.00 93.19 405 CYS A C 1
ATOM 3180 O O . CYS A 1 405 ? -8.515 -13.671 7.190 1.00 93.19 405 CYS A O 1
ATOM 3182 N N . LEU A 1 406 ? -10.210 -14.689 8.284 1.00 94.88 406 LEU A N 1
ATOM 3183 C CA . LEU A 1 406 ? -10.690 -13.479 8.952 1.00 94.88 406 LEU A CA 1
ATOM 3184 C C . LEU A 1 406 ? -9.634 -12.907 9.906 1.00 94.88 406 LEU A C 1
ATOM 3186 O O . LEU A 1 406 ? -9.400 -11.698 9.907 1.00 94.88 406 LEU A O 1
ATOM 3190 N N . HIS A 1 407 ? -8.936 -13.744 10.681 1.00 94.25 407 HIS A N 1
ATOM 3191 C CA . HIS A 1 407 ? -7.866 -13.265 11.561 1.00 94.25 407 HIS A CA 1
ATOM 3192 C C . HIS A 1 407 ? -6.705 -12.673 10.771 1.00 94.25 407 HIS A C 1
ATOM 3194 O O . HIS A 1 407 ? -6.183 -11.634 11.166 1.00 94.25 407 HIS A O 1
ATOM 3200 N N . TRP A 1 408 ? -6.312 -13.280 9.648 1.00 92.88 408 TRP A N 1
ATOM 3201 C CA . TRP A 1 408 ? -5.235 -12.755 8.807 1.00 92.88 408 TRP A CA 1
ATOM 3202 C C . TRP A 1 408 ? -5.578 -11.390 8.209 1.00 92.88 408 TRP A C 1
ATOM 3204 O O . TRP A 1 408 ? -4.756 -10.471 8.296 1.00 92.88 408 TRP A O 1
ATOM 3214 N N . ALA A 1 409 ? -6.804 -11.222 7.704 1.00 92.56 409 ALA A N 1
ATOM 3215 C CA . ALA A 1 409 ? -7.305 -9.932 7.222 1.00 92.56 409 ALA A CA 1
ATOM 3216 C C . ALA A 1 409 ? -7.277 -8.843 8.313 1.00 92.56 409 ALA A C 1
ATOM 3218 O O . ALA A 1 409 ? -6.991 -7.675 8.035 1.00 92.56 409 ALA A O 1
ATOM 3219 N N . LEU A 1 410 ? -7.502 -9.235 9.570 1.00 91.94 410 LEU A N 1
ATOM 3220 C CA . LEU A 1 410 ? -7.506 -8.347 10.733 1.00 91.94 410 LEU A CA 1
ATOM 3221 C C . LEU A 1 410 ? -6.133 -8.171 11.402 1.00 91.94 410 LEU A C 1
ATOM 3223 O O . LEU A 1 410 ? -5.998 -7.291 12.242 1.00 91.94 410 LEU A O 1
ATOM 3227 N N . LEU A 1 411 ? -5.114 -8.973 11.080 1.00 87.31 411 LEU A N 1
ATOM 3228 C CA . LEU A 1 411 ? -3.779 -8.862 11.688 1.00 87.31 411 LEU A CA 1
ATOM 3229 C C . LEU A 1 411 ? -2.821 -7.968 10.891 1.00 87.31 411 LEU A C 1
ATOM 3231 O O . LEU A 1 411 ? -1.965 -7.325 11.498 1.00 87.31 411 LEU A O 1
ATOM 3235 N N . ILE A 1 412 ? -2.930 -7.944 9.557 1.00 77.50 412 ILE A N 1
ATOM 3236 C CA . ILE A 1 412 ? -1.916 -7.321 8.686 1.00 77.50 412 ILE A CA 1
ATOM 3237 C C . ILE A 1 412 ? -2.448 -6.096 7.917 1.00 77.50 412 ILE A C 1
ATOM 3239 O O . ILE A 1 412 ? -1.838 -5.030 7.996 1.00 77.50 412 ILE A O 1
ATOM 3243 N N . ALA A 1 413 ? -3.561 -6.196 7.179 1.00 61.59 413 ALA A N 1
ATOM 3244 C CA . ALA A 1 413 ? -3.968 -5.179 6.191 1.00 61.59 413 ALA A CA 1
ATOM 3245 C C . ALA A 1 413 ? -5.026 -4.164 6.622 1.00 61.59 413 ALA A C 1
ATOM 3247 O O . ALA A 1 413 ? -5.791 -3.684 5.789 1.00 61.59 413 ALA A O 1
ATOM 3248 N N . GLY A 1 414 ? -5.083 -3.778 7.893 1.00 65.81 414 GLY A N 1
ATOM 3249 C CA . GLY A 1 414 ? -6.004 -2.695 8.247 1.00 65.81 414 GLY A CA 1
ATOM 3250 C C . GLY A 1 414 ? -7.456 -3.137 8.438 1.00 65.81 414 GLY A C 1
ATOM 3251 O O . GLY A 1 414 ? -8.295 -2.274 8.660 1.00 65.81 414 GLY A O 1
ATOM 3252 N N . GLY A 1 415 ? -7.765 -4.439 8.333 1.00 70.62 415 GLY A N 1
ATOM 3253 C CA . GLY A 1 415 ? -9.134 -4.937 8.454 1.00 70.62 415 GLY A CA 1
ATOM 3254 C C . GLY A 1 415 ? -10.062 -4.374 7.381 1.00 70.62 415 GLY A C 1
ATOM 3255 O O . GLY A 1 415 ? -11.131 -3.873 7.726 1.00 70.62 415 GLY A O 1
ATOM 3256 N N . SER A 1 416 ? -9.640 -4.429 6.106 1.00 84.12 416 SER A N 1
ATOM 3257 C CA . SER A 1 416 ? -10.465 -4.009 4.961 1.00 84.12 416 SER A CA 1
ATOM 3258 C C . SER A 1 416 ? -11.876 -4.574 5.094 1.00 84.12 416 SER A C 1
ATOM 3260 O O . SER A 1 416 ? -12.063 -5.789 5.224 1.00 84.12 416 SER A O 1
ATOM 3262 N N . ARG A 1 417 ? -12.867 -3.679 5.085 1.00 85.88 417 ARG A N 1
ATOM 3263 C CA . ARG A 1 417 ? -14.270 -4.066 5.259 1.00 85.88 417 ARG A CA 1
ATOM 3264 C C . ARG A 1 417 ? -14.729 -4.949 4.116 1.00 85.88 417 ARG A C 1
ATOM 3266 O O . ARG A 1 417 ? -15.443 -5.916 4.360 1.00 85.88 417 ARG A O 1
ATOM 3273 N N . ASP A 1 418 ? -14.279 -4.645 2.906 1.00 88.94 418 ASP A N 1
ATOM 3274 C CA . ASP A 1 418 ? -14.622 -5.404 1.712 1.00 88.94 418 ASP A CA 1
ATOM 3275 C C . ASP A 1 418 ? -14.018 -6.807 1.774 1.00 88.94 418 ASP A C 1
ATOM 3277 O O . ASP A 1 418 ? -14.728 -7.783 1.546 1.00 88.94 418 ASP A O 1
ATOM 3281 N N . ALA A 1 419 ? -12.756 -6.941 2.193 1.00 92.25 419 ALA A N 1
ATOM 3282 C CA . ALA A 1 419 ? -12.138 -8.254 2.364 1.00 92.25 419 ALA A CA 1
ATOM 3283 C C . ALA A 1 419 ? -1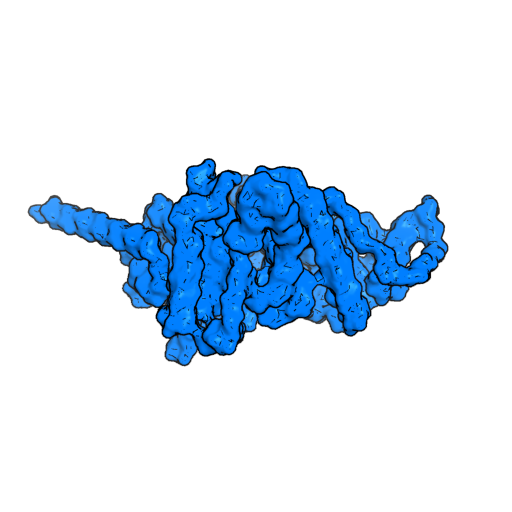2.837 -9.082 3.455 1.00 92.25 419 ALA A C 1
ATOM 3285 O O . ALA A 1 419 ? -13.113 -10.262 3.250 1.00 92.25 419 ALA A O 1
ATOM 3286 N N . VAL A 1 420 ? -13.166 -8.470 4.600 1.00 94.12 420 VAL A N 1
ATOM 3287 C CA . VAL A 1 420 ? -13.916 -9.140 5.678 1.00 94.12 420 VAL A CA 1
ATOM 3288 C C . VAL A 1 420 ? -15.312 -9.549 5.194 1.00 94.12 420 VAL A C 1
ATOM 3290 O O . VAL A 1 420 ? -15.722 -10.680 5.430 1.00 94.12 420 VAL A O 1
ATOM 3293 N N . SER A 1 421 ? -16.014 -8.673 4.472 1.00 93.56 421 SER A N 1
ATOM 3294 C CA . SER A 1 421 ? -17.337 -8.948 3.897 1.00 93.56 421 SER A CA 1
ATOM 3295 C C . SER A 1 421 ? -17.305 -10.101 2.890 1.00 93.56 421 SER A C 1
ATOM 3297 O O . SER A 1 421 ? -18.138 -11.007 2.956 1.00 93.56 421 SER A O 1
ATOM 3299 N N . LEU A 1 422 ? -16.309 -10.114 1.998 1.00 94.81 422 LEU A N 1
ATOM 3300 C CA . LEU A 1 422 ? -16.098 -11.191 1.029 1.00 94.81 422 LEU A CA 1
ATOM 3301 C C . LEU A 1 422 ? -15.838 -12.530 1.723 1.00 94.81 422 LEU A C 1
ATOM 3303 O O . LEU A 1 422 ? -16.432 -13.533 1.343 1.00 94.81 422 LEU A O 1
ATOM 3307 N N . LEU A 1 423 ? -14.996 -12.547 2.759 1.00 95.50 423 LEU A N 1
ATOM 3308 C CA . LEU A 1 423 ? -14.697 -13.766 3.514 1.00 95.50 423 LEU A CA 1
ATOM 3309 C C . LEU A 1 423 ? -15.919 -14.286 4.283 1.00 95.50 423 LEU A C 1
ATOM 3311 O O . LEU A 1 423 ? -16.160 -15.488 4.276 1.00 95.50 423 LEU A O 1
ATOM 3315 N N . ILE A 1 424 ? -16.718 -13.404 4.895 1.00 95.81 424 ILE A N 1
ATOM 3316 C CA . ILE A 1 424 ? -17.988 -13.789 5.539 1.00 95.81 424 ILE A CA 1
ATOM 3317 C C . ILE A 1 424 ? -18.964 -14.357 4.502 1.00 95.81 424 ILE A C 1
ATOM 3319 O O . ILE A 1 424 ? -19.597 -15.375 4.753 1.00 95.81 424 ILE A O 1
ATOM 3323 N N . SER A 1 425 ? -19.059 -13.728 3.327 1.00 95.25 425 SER A N 1
ATOM 3324 C CA . SER A 1 425 ? -19.921 -14.194 2.229 1.00 95.25 425 SER A CA 1
ATOM 3325 C C . SER A 1 425 ? -19.464 -15.530 1.637 1.00 95.25 425 SER A C 1
ATOM 3327 O O . SER A 1 425 ? -20.258 -16.217 1.004 1.00 95.25 425 SER A O 1
ATOM 3329 N N . ALA A 1 426 ? -18.195 -15.889 1.835 1.00 94.88 426 ALA A N 1
ATOM 3330 C CA . ALA A 1 426 ? -17.632 -17.189 1.496 1.00 94.88 426 ALA A CA 1
ATOM 3331 C C . ALA A 1 426 ? -17.764 -18.216 2.638 1.00 94.88 426 ALA A C 1
ATOM 3333 O O . ALA A 1 426 ? -17.117 -19.253 2.582 1.00 94.88 426 ALA A O 1
ATOM 3334 N N . ASP A 1 427 ? -18.569 -17.937 3.668 1.00 94.56 427 ASP A N 1
ATOM 3335 C CA . ASP A 1 427 ? -18.795 -18.794 4.840 1.00 94.56 427 ASP A CA 1
ATOM 3336 C C . ASP A 1 427 ? -17.572 -18.973 5.765 1.00 94.56 427 ASP A C 1
ATOM 3338 O O . ASP A 1 427 ? -17.435 -19.986 6.457 1.00 94.56 427 ASP A O 1
ATOM 3342 N N . ALA A 1 428 ? -16.674 -17.981 5.843 1.00 95.81 428 ALA A N 1
ATOM 3343 C CA . ALA A 1 428 ? -15.642 -17.975 6.881 1.00 95.81 428 ALA A CA 1
ATOM 3344 C C . ALA A 1 428 ? -16.271 -17.848 8.284 1.00 95.81 428 ALA A C 1
ATOM 3346 O O . ALA A 1 428 ? -17.094 -16.964 8.536 1.00 95.81 428 ALA A O 1
ATOM 3347 N N . ASP A 1 429 ? -15.849 -18.702 9.222 1.00 96.94 429 ASP A N 1
ATOM 3348 C CA . ASP A 1 429 ? -16.408 -18.737 10.577 1.00 96.94 429 ASP A CA 1
ATOM 3349 C C . ASP A 1 429 ? -16.051 -17.470 11.378 1.00 96.94 429 ASP A C 1
ATOM 3351 O O . ASP A 1 429 ? -14.920 -17.260 11.823 1.00 96.94 429 ASP A O 1
ATOM 3355 N N . VAL A 1 430 ? -17.063 -16.631 11.611 1.00 97.50 430 VAL A N 1
ATOM 3356 C CA . VAL A 1 430 ? -16.961 -15.370 12.365 1.00 97.50 430 VAL A CA 1
ATOM 3357 C C . VAL A 1 430 ? -16.600 -15.552 13.843 1.00 97.50 430 VAL A C 1
ATOM 3359 O O . VAL A 1 430 ? -16.213 -14.579 14.497 1.00 97.50 430 VAL A O 1
ATOM 3362 N N . ASN A 1 431 ? -16.722 -16.769 14.375 1.00 97.56 431 ASN A N 1
ATOM 3363 C CA . ASN A 1 431 ? -16.439 -17.120 15.767 1.00 97.56 431 ASN A CA 1
ATOM 3364 C C . ASN A 1 431 ? -15.182 -17.982 15.922 1.00 97.56 431 ASN A C 1
ATOM 3366 O O . ASN A 1 431 ? -14.845 -18.362 17.046 1.00 97.56 431 ASN A O 1
ATOM 3370 N N . GLU A 1 432 ? -14.462 -18.262 14.833 1.00 96.75 432 GLU A N 1
ATOM 3371 C CA . GLU A 1 432 ? -13.266 -19.096 14.874 1.00 96.75 432 GLU A CA 1
ATOM 3372 C C . GLU A 1 432 ? -12.238 -18.523 15.864 1.00 96.75 432 GLU A C 1
ATOM 3374 O O . GLU A 1 432 ? -11.926 -17.332 15.878 1.00 96.75 432 GLU A O 1
ATOM 3379 N N . THR A 1 433 ? -11.661 -19.364 16.717 1.00 96.00 433 THR A N 1
ATOM 3380 C CA . THR A 1 433 ? -10.595 -18.927 17.624 1.00 96.00 433 THR A CA 1
ATOM 3381 C C . THR A 1 433 ? -9.241 -19.024 16.936 1.00 96.00 433 THR A C 1
ATOM 3383 O O . THR A 1 433 ? -8.901 -20.089 16.422 1.00 96.00 433 THR A O 1
ATOM 3386 N N . LEU A 1 434 ? -8.443 -17.953 16.998 1.00 94.19 434 LEU A N 1
ATOM 3387 C CA . LEU A 1 434 ? -7.135 -17.903 16.348 1.00 94.19 434 LEU A CA 1
ATOM 3388 C C . LEU A 1 434 ? -6.227 -19.053 16.805 1.00 94.19 434 LEU A C 1
ATOM 3390 O O . LEU A 1 434 ? -5.803 -19.099 17.968 1.00 94.19 434 LEU A O 1
ATOM 3394 N N . ASP A 1 435 ? -5.847 -19.904 15.852 1.00 88.62 435 ASP A N 1
ATOM 3395 C CA . ASP A 1 435 ? -4.829 -20.936 16.034 1.00 88.62 435 ASP A CA 1
ATOM 3396 C C . ASP A 1 435 ? -3.654 -20.731 15.070 1.00 88.62 435 ASP A C 1
ATOM 3398 O O . ASP A 1 435 ? -3.748 -20.956 13.866 1.00 88.62 435 ASP A O 1
ATOM 3402 N N . LEU A 1 436 ? -2.503 -20.352 15.626 1.00 87.56 436 LEU A N 1
ATOM 3403 C CA . LEU A 1 436 ? -1.270 -20.096 14.879 1.00 87.56 436 LEU A CA 1
ATOM 3404 C C . LEU A 1 436 ? -0.387 -21.343 14.704 1.00 87.56 436 LEU A C 1
ATOM 3406 O O . LEU A 1 436 ? 0.804 -21.211 14.415 1.00 87.56 436 LEU A O 1
ATOM 3410 N N . THR A 1 437 ? -0.912 -22.554 14.913 1.00 79.94 437 THR A N 1
ATOM 3411 C CA . THR A 1 437 ? -0.155 -23.804 14.695 1.00 79.94 437 THR A CA 1
ATOM 3412 C C . THR A 1 437 ? 0.435 -23.908 13.288 1.00 79.94 437 THR A C 1
ATOM 3414 O O . THR A 1 437 ? 1.570 -24.372 13.152 1.00 79.94 437 THR A O 1
ATOM 3417 N N . SER A 1 438 ? -0.279 -23.423 12.268 1.00 76.19 438 SER A N 1
ATOM 3418 C CA . SER A 1 438 ? 0.167 -23.431 10.867 1.00 76.19 438 SER A CA 1
ATOM 3419 C C . SER A 1 438 ? 1.330 -22.473 10.587 1.00 76.19 438 SER A C 1
ATOM 3421 O O . SER A 1 438 ? 2.164 -22.756 9.732 1.00 76.19 438 SER A O 1
ATOM 3423 N N . SER A 1 439 ? 1.449 -21.379 11.345 1.00 85.81 439 SER A N 1
ATOM 3424 C CA . SER A 1 439 ? 2.460 -20.341 11.138 1.00 85.81 439 SER A CA 1
ATOM 3425 C C . SER A 1 439 ? 3.355 -20.184 12.375 1.00 85.81 439 SER A C 1
ATOM 3427 O O . SER A 1 439 ? 3.157 -19.319 13.239 1.00 85.81 439 SER A O 1
ATOM 3429 N N . ARG A 1 440 ? 4.417 -20.998 12.433 1.00 89.69 440 ARG A N 1
ATOM 3430 C CA . ARG A 1 440 ? 5.403 -20.979 13.533 1.00 89.69 440 ARG A CA 1
ATOM 3431 C C . ARG A 1 440 ? 6.085 -19.620 13.696 1.00 89.69 440 ARG A C 1
ATOM 3433 O O . ARG A 1 440 ? 6.342 -19.207 14.825 1.00 89.69 440 ARG A O 1
ATOM 3440 N N . VAL A 1 441 ? 6.362 -18.931 12.588 1.00 90.19 441 VAL A N 1
ATOM 3441 C CA . VAL A 1 441 ? 7.045 -17.629 12.593 1.00 90.19 441 VAL A CA 1
ATOM 3442 C C . VAL A 1 441 ? 6.144 -16.554 13.193 1.00 90.19 441 VAL A C 1
ATOM 3444 O O . VAL A 1 441 ? 6.561 -15.894 14.144 1.00 90.19 441 VAL A O 1
ATOM 3447 N N . MET A 1 442 ? 4.891 -16.437 12.736 1.00 89.50 442 MET A N 1
ATOM 3448 C CA . MET A 1 442 ? 3.945 -15.495 13.349 1.00 89.50 442 MET A CA 1
ATOM 3449 C C . MET A 1 442 ? 3.686 -15.816 14.825 1.00 89.50 442 MET A C 1
ATOM 3451 O O . MET A 1 442 ? 3.676 -14.911 15.659 1.00 89.50 442 MET A O 1
ATOM 3455 N N . LYS A 1 443 ? 3.539 -17.102 15.176 1.00 91.56 443 LYS A N 1
ATOM 3456 C CA . LYS A 1 443 ? 3.374 -17.530 16.571 1.00 91.56 443 LYS A CA 1
ATOM 3457 C C . LYS A 1 443 ? 4.538 -17.060 17.439 1.00 91.56 443 LYS A C 1
ATOM 3459 O O . LYS A 1 443 ? 4.314 -16.520 18.523 1.00 91.56 443 LYS A O 1
ATOM 3464 N N . LEU A 1 444 ? 5.774 -17.236 16.970 1.00 93.06 444 LEU A N 1
ATOM 3465 C CA . LEU A 1 444 ? 6.962 -16.760 17.674 1.00 93.06 444 LEU A CA 1
ATOM 3466 C C . LEU A 1 444 ? 6.967 -15.231 17.790 1.00 93.06 444 LEU A C 1
ATOM 3468 O O . LEU A 1 444 ? 7.174 -14.717 18.888 1.00 93.06 444 LEU A O 1
ATOM 3472 N N . ALA A 1 445 ? 6.691 -14.512 16.699 1.00 91.50 445 ALA A N 1
ATOM 3473 C CA . ALA A 1 445 ? 6.650 -13.052 16.691 1.00 91.50 445 ALA A CA 1
ATOM 3474 C C . ALA A 1 445 ? 5.641 -12.509 17.719 1.00 91.50 445 ALA A C 1
ATOM 3476 O O . ALA A 1 445 ? 6.017 -11.741 18.608 1.00 91.50 445 ALA A O 1
ATOM 3477 N N . LEU A 1 446 ? 4.386 -12.966 17.671 1.00 92.62 446 LEU A N 1
ATOM 3478 C CA . LEU A 1 446 ? 3.346 -12.551 18.618 1.00 92.62 446 LEU A CA 1
ATOM 3479 C C . LEU A 1 446 ? 3.651 -13.004 20.052 1.00 92.62 446 LEU A C 1
ATOM 3481 O O . LEU A 1 446 ? 3.378 -12.270 20.996 1.00 92.62 446 LEU A O 1
ATOM 3485 N N . THR A 1 447 ? 4.303 -14.149 20.250 1.00 93.12 447 THR A N 1
ATOM 3486 C CA . THR A 1 447 ? 4.765 -14.555 21.589 1.00 93.12 447 THR A CA 1
ATOM 3487 C C . THR A 1 447 ? 5.801 -13.571 22.142 1.00 93.12 447 THR A C 1
ATOM 3489 O O . THR A 1 447 ? 5.676 -13.114 23.281 1.00 93.12 447 THR A O 1
ATOM 3492 N N . VAL A 1 448 ? 6.797 -13.184 21.338 1.00 93.50 448 VAL A N 1
ATOM 3493 C CA . VAL A 1 448 ? 7.836 -12.216 21.734 1.00 93.50 448 VAL A CA 1
ATOM 3494 C C . VAL A 1 448 ? 7.226 -10.847 22.042 1.00 93.50 448 VAL A C 1
ATOM 3496 O O . VAL A 1 448 ? 7.518 -10.266 23.090 1.00 93.50 448 VAL A O 1
ATOM 3499 N N . TYR A 1 449 ? 6.345 -10.330 21.181 1.00 94.19 449 TYR A N 1
ATOM 3500 C CA . TYR A 1 449 ? 5.650 -9.065 21.444 1.00 94.19 449 TYR A CA 1
ATOM 3501 C C . TYR A 1 449 ? 4.715 -9.151 22.661 1.00 94.19 449 TYR A C 1
ATOM 3503 O O . TYR A 1 449 ? 4.647 -8.199 23.440 1.00 94.19 449 TYR A O 1
ATOM 3511 N N . GLY A 1 450 ? 4.066 -10.295 22.885 1.00 94.50 450 GLY A N 1
ATOM 3512 C CA . GLY A 1 450 ? 3.238 -10.543 24.064 1.00 94.50 450 GLY A CA 1
ATOM 3513 C C . GLY A 1 450 ? 4.041 -10.525 25.369 1.00 94.50 450 GLY A C 1
ATOM 3514 O O . GLY A 1 450 ? 3.580 -9.965 26.362 1.00 94.50 450 GLY A O 1
ATOM 3515 N N . PHE A 1 451 ? 5.274 -11.047 25.381 1.00 93.81 451 PHE A N 1
ATOM 3516 C CA . PHE A 1 451 ? 6.174 -10.893 26.534 1.00 93.81 451 PHE A CA 1
ATOM 3517 C C . PHE A 1 451 ? 6.583 -9.434 26.753 1.00 93.81 451 PHE A C 1
ATOM 3519 O O . PHE A 1 451 ? 6.576 -8.955 27.890 1.00 93.81 451 PHE A O 1
ATOM 3526 N N . ARG A 1 452 ? 6.884 -8.704 25.670 1.00 93.06 452 ARG A N 1
ATOM 3527 C CA . ARG A 1 452 ? 7.249 -7.277 25.735 1.00 93.06 452 ARG A CA 1
ATOM 3528 C C . ARG A 1 452 ? 6.136 -6.407 26.313 1.00 93.06 452 ARG A C 1
ATOM 3530 O O . ARG A 1 452 ? 6.459 -5.402 26.942 1.00 93.06 452 ARG A O 1
ATOM 3537 N N . HIS A 1 453 ? 4.868 -6.802 26.171 1.00 94.56 453 HIS A N 1
ATOM 3538 C CA . HIS A 1 453 ? 3.722 -6.086 26.739 1.00 94.56 453 HIS A CA 1
ATOM 3539 C C . HIS A 1 453 ? 3.876 -5.804 28.241 1.00 94.56 453 HIS A C 1
ATOM 3541 O O . HIS A 1 453 ? 3.571 -4.707 28.697 1.00 94.56 453 HIS A O 1
ATOM 3547 N N . ARG A 1 454 ? 4.424 -6.765 29.001 1.00 91.38 454 ARG A N 1
ATOM 3548 C CA . ARG A 1 454 ? 4.598 -6.658 30.462 1.00 91.38 454 ARG A CA 1
ATOM 3549 C C . ARG A 1 454 ? 5.624 -5.610 30.887 1.00 91.38 454 ARG A C 1
ATOM 3551 O O . ARG A 1 454 ? 5.571 -5.129 32.010 1.00 91.38 454 ARG A O 1
ATOM 3558 N N . ILE A 1 455 ? 6.575 -5.302 30.011 1.00 92.12 455 ILE A N 1
ATOM 3559 C CA . ILE A 1 455 ? 7.688 -4.388 30.296 1.00 92.12 455 ILE A CA 1
ATOM 3560 C C . ILE A 1 455 ? 7.411 -3.023 29.671 1.00 92.12 455 ILE A C 1
ATOM 3562 O O . ILE A 1 455 ? 7.734 -1.982 30.233 1.00 92.12 455 ILE A O 1
ATOM 3566 N N . SER A 1 456 ? 6.835 -3.021 28.473 1.00 90.56 456 SER A N 1
ATOM 3567 C CA . SER A 1 456 ? 6.627 -1.811 27.704 1.00 90.56 456 SER A CA 1
ATOM 3568 C C . SER A 1 456 ? 5.393 -1.982 26.817 1.00 90.56 456 SER A C 1
ATOM 3570 O O . SER A 1 456 ? 5.524 -2.481 25.698 1.00 90.56 456 SER A O 1
ATOM 3572 N N . PRO A 1 457 ? 4.194 -1.617 27.296 1.00 92.06 457 PRO A N 1
ATOM 3573 C CA . PRO A 1 457 ? 2.958 -1.793 26.545 1.00 92.06 457 PRO A CA 1
ATOM 3574 C C . PRO A 1 457 ? 2.854 -0.814 25.363 1.00 92.06 457 PRO A C 1
ATOM 3576 O O . PRO A 1 457 ? 3.310 0.327 25.409 1.00 92.06 457 PRO A O 1
ATOM 3579 N N . SER A 1 458 ? 2.237 -1.285 24.288 1.00 92.12 458 SER A N 1
ATOM 3580 C CA . SER A 1 458 ? 1.923 -0.588 23.036 1.00 92.12 458 SER A CA 1
ATOM 3581 C C . SER A 1 458 ? 0.746 -1.301 22.367 1.00 92.12 458 SER A C 1
ATOM 3583 O O . SER A 1 458 ? 0.404 -2.407 22.777 1.00 92.12 458 SER A O 1
ATOM 3585 N N . ARG A 1 459 ? 0.144 -0.731 21.314 1.00 91.38 459 ARG A N 1
ATOM 3586 C CA . ARG A 1 459 ? -0.988 -1.390 20.635 1.00 91.38 459 ARG A CA 1
ATOM 3587 C C . ARG A 1 459 ? -0.614 -2.764 20.069 1.00 91.38 459 ARG A C 1
ATOM 3589 O O . ARG A 1 459 ? -1.342 -3.720 20.314 1.00 91.38 459 ARG A O 1
ATOM 3596 N N . LEU A 1 460 ? 0.546 -2.888 19.411 1.00 93.25 460 LEU A N 1
ATOM 3597 C CA . LEU A 1 460 ? 1.024 -4.181 18.907 1.00 93.25 460 LEU A CA 1
ATOM 3598 C C . LEU A 1 460 ? 1.241 -5.189 20.038 1.00 93.25 460 LEU A C 1
ATOM 3600 O O . LEU A 1 460 ? 0.847 -6.343 19.923 1.00 93.25 460 LEU A O 1
ATOM 3604 N N . THR A 1 461 ? 1.866 -4.768 21.139 1.00 95.00 461 THR A N 1
ATOM 3605 C CA . THR A 1 461 ? 2.139 -5.690 22.251 1.00 95.00 461 THR A CA 1
ATOM 3606 C C . THR A 1 461 ? 0.870 -6.074 23.010 1.00 95.00 461 THR A C 1
ATOM 3608 O O . THR A 1 461 ? 0.773 -7.217 23.436 1.00 95.00 461 THR A O 1
ATOM 3611 N N . THR A 1 462 ? -0.123 -5.183 23.137 1.00 94.62 462 THR A N 1
ATOM 3612 C CA . THR A 1 462 ? -1.453 -5.505 23.693 1.00 94.62 462 THR A CA 1
ATOM 3613 C C . THR A 1 462 ? -2.173 -6.533 22.826 1.00 94.62 462 THR A C 1
ATOM 3615 O O . THR A 1 462 ? -2.638 -7.548 23.341 1.00 94.62 462 THR A O 1
ATOM 3618 N N . LEU A 1 463 ? -2.199 -6.324 21.506 1.00 94.56 463 LEU A N 1
ATOM 3619 C CA . LEU A 1 463 ? -2.720 -7.304 20.553 1.00 94.56 463 LEU A CA 1
ATOM 3620 C C . LEU A 1 463 ? -2.011 -8.649 20.722 1.00 94.56 463 LEU A C 1
ATOM 3622 O O . LEU A 1 463 ? -2.646 -9.678 20.930 1.00 94.56 463 LEU A O 1
ATOM 3626 N N . ALA A 1 464 ? -0.681 -8.633 20.722 1.00 94.44 464 ALA A N 1
ATOM 3627 C CA . ALA A 1 464 ? 0.141 -9.821 20.878 1.00 94.44 464 ALA A CA 1
ATOM 3628 C C . ALA A 1 464 ? 0.025 -10.462 22.274 1.00 94.44 464 ALA A C 1
ATOM 3630 O O . ALA A 1 464 ? 0.315 -11.640 22.444 1.00 94.44 464 ALA A O 1
ATOM 3631 N N . TYR A 1 465 ? -0.423 -9.742 23.296 1.00 95.12 465 TYR A N 1
ATOM 3632 C CA . TYR A 1 465 ? -0.676 -10.309 24.618 1.00 95.12 465 TYR A CA 1
ATOM 3633 C C . TYR A 1 465 ? -2.006 -11.079 24.679 1.00 95.12 465 TYR A C 1
ATOM 3635 O O . TYR A 1 465 ? -2.095 -12.109 25.362 1.00 95.12 465 TYR A O 1
ATOM 3643 N N . HIS A 1 466 ? -3.004 -10.604 23.926 1.00 95.06 466 HIS A N 1
ATOM 3644 C CA . HIS A 1 466 ? -4.367 -11.142 23.890 1.00 95.06 466 HIS A CA 1
ATOM 3645 C C . HIS A 1 466 ? -4.665 -12.046 22.683 1.00 95.06 466 HIS A C 1
ATOM 3647 O O . HIS A 1 466 ? -5.724 -12.663 22.661 1.00 95.06 466 HIS A O 1
ATOM 3653 N N . HIS A 1 467 ? -3.756 -12.178 21.708 1.00 92.56 467 HIS A N 1
ATOM 3654 C CA . HIS A 1 467 ? -4.015 -12.897 20.447 1.00 92.56 467 HIS A CA 1
ATOM 3655 C C . HIS A 1 467 ? -4.464 -14.358 20.623 1.00 92.56 467 HIS A C 1
ATOM 3657 O O . HIS A 1 467 ? -5.286 -14.839 19.850 1.00 92.56 467 HIS A O 1
ATOM 3663 N N . GLY A 1 468 ? -3.934 -15.072 21.623 1.00 92.69 468 GLY A N 1
ATOM 3664 C CA . GLY A 1 468 ? -4.222 -16.493 21.827 1.00 92.69 468 GLY A CA 1
ATOM 3665 C C . GLY A 1 468 ? -5.709 -16.743 22.073 1.00 92.69 468 GLY A C 1
ATOM 3666 O O . GLY A 1 468 ? -6.274 -16.196 23.022 1.00 92.69 468 GLY A O 1
ATOM 3667 N N . GLY A 1 469 ? -6.338 -17.548 21.213 1.00 94.00 469 GLY A N 1
ATOM 3668 C CA . GLY A 1 469 ? -7.763 -17.873 21.296 1.00 94.00 469 GLY A CA 1
ATOM 3669 C C . GLY A 1 469 ? -8.706 -16.696 21.023 1.00 94.00 469 GLY A C 1
ATOM 3670 O O . GLY A 1 469 ? -9.887 -16.795 21.334 1.00 94.00 469 GLY A O 1
ATOM 3671 N N . SER A 1 470 ? -8.211 -15.573 20.491 1.00 96.19 470 SER A N 1
ATOM 3672 C CA . SER A 1 470 ? -9.072 -14.446 20.118 1.00 96.19 470 SER A CA 1
ATOM 3673 C C . SER A 1 470 ? -9.927 -14.782 18.895 1.00 96.19 470 SER A C 1
ATOM 3675 O O . SER A 1 470 ? -9.434 -15.376 17.936 1.00 96.19 470 SER A O 1
ATOM 3677 N N . THR A 1 471 ? -11.192 -14.363 18.915 1.00 97.62 471 THR A N 1
ATOM 3678 C CA . THR A 1 471 ? -12.085 -14.406 17.746 1.00 97.62 471 THR A CA 1
ATOM 3679 C C . THR A 1 471 ? -11.764 -13.259 16.774 1.00 97.62 471 THR A C 1
ATOM 3681 O O . THR A 1 471 ? -11.091 -12.298 17.178 1.00 97.62 471 THR A O 1
ATOM 3684 N N . PRO A 1 472 ? -12.256 -13.284 15.518 1.00 97.06 472 PRO A N 1
ATOM 3685 C CA . PRO A 1 472 ? -12.161 -12.144 14.610 1.00 97.06 472 PRO A CA 1
ATOM 3686 C C . PRO A 1 472 ? -12.660 -10.846 15.256 1.00 97.06 472 PRO A C 1
ATOM 3688 O O . PRO A 1 472 ? -11.970 -9.830 15.204 1.00 97.06 472 PRO A O 1
ATOM 3691 N N . LEU A 1 473 ? -13.788 -10.896 15.975 1.00 97.38 473 LEU A N 1
ATOM 3692 C CA . LEU A 1 473 ? -14.351 -9.738 16.680 1.00 97.38 473 LEU A CA 1
ATOM 3693 C C . LEU A 1 473 ? -13.378 -9.142 17.713 1.00 97.38 473 LEU A C 1
ATOM 3695 O O . LEU A 1 473 ? -13.258 -7.926 17.848 1.00 97.38 473 LEU A O 1
ATOM 3699 N N . MET A 1 474 ? -12.652 -9.984 18.451 1.00 97.31 474 MET A N 1
ATOM 3700 C CA . MET A 1 474 ? -11.660 -9.510 19.421 1.00 97.31 474 MET A CA 1
ATOM 3701 C C . MET A 1 474 ? -10.442 -8.885 18.736 1.00 97.31 474 MET A C 1
ATOM 3703 O O . MET A 1 474 ? -9.937 -7.858 19.196 1.00 97.31 474 MET A O 1
ATOM 3707 N N . LEU A 1 475 ? -9.966 -9.475 17.634 1.00 95.25 475 LEU A N 1
ATOM 3708 C CA . LEU A 1 475 ? -8.821 -8.944 16.892 1.00 95.25 475 LEU A CA 1
ATOM 3709 C C . LEU A 1 475 ? -9.140 -7.629 16.176 1.00 95.25 475 LEU A C 1
ATOM 3711 O O . LEU A 1 475 ? -8.277 -6.748 16.147 1.00 95.25 475 LEU A O 1
ATOM 3715 N N . SER A 1 476 ? -10.354 -7.461 15.640 1.00 93.62 476 SER A N 1
ATOM 3716 C CA . SER A 1 476 ? -10.769 -6.194 15.027 1.00 93.62 476 SER A CA 1
ATOM 3717 C C . SER A 1 476 ? -10.762 -5.061 16.059 1.00 93.62 476 SER A C 1
ATOM 3719 O O . SER A 1 476 ? -10.228 -3.986 15.790 1.00 93.62 476 SER A O 1
ATOM 3721 N N . ILE A 1 477 ? -11.231 -5.326 17.285 1.00 93.38 477 ILE A N 1
ATOM 3722 C CA . ILE A 1 477 ? -11.181 -4.379 18.410 1.00 93.38 477 ILE A CA 1
ATOM 3723 C C . ILE A 1 477 ? -9.735 -4.067 18.817 1.00 93.38 477 ILE A C 1
ATOM 3725 O O . ILE A 1 477 ? -9.373 -2.897 18.938 1.00 93.38 477 ILE A O 1
ATOM 3729 N N . LEU A 1 478 ? -8.893 -5.091 19.003 1.00 92.38 478 LEU A N 1
ATOM 3730 C CA . LEU A 1 478 ? -7.495 -4.923 19.428 1.00 92.38 478 LEU A CA 1
ATOM 3731 C C . LEU A 1 478 ? -6.659 -4.105 18.434 1.00 92.38 478 LEU A C 1
ATOM 3733 O O . LEU A 1 478 ? -5.761 -3.369 18.850 1.00 92.38 478 LEU A O 1
ATOM 3737 N N . ASN A 1 479 ? -6.958 -4.214 17.139 1.00 87.94 479 ASN A N 1
ATOM 3738 C CA . ASN A 1 479 ? -6.311 -3.414 16.101 1.00 87.94 479 ASN A CA 1
ATOM 3739 C C . ASN A 1 479 ? -6.896 -2.007 15.935 1.00 87.94 479 ASN A C 1
ATOM 3741 O O . ASN A 1 479 ? -6.223 -1.151 15.362 1.00 87.94 479 ASN A O 1
ATOM 3745 N N . GLY A 1 480 ? -8.107 -1.757 16.441 1.00 86.44 480 GLY A N 1
ATOM 3746 C CA . GLY A 1 480 ? -8.842 -0.510 16.216 1.00 86.44 480 GLY A CA 1
ATOM 3747 C C . GLY A 1 480 ? -9.662 -0.485 14.921 1.00 86.44 480 GLY A C 1
ATOM 3748 O O . GLY A 1 480 ? -10.145 0.570 14.535 1.00 86.44 480 GLY A O 1
ATOM 3749 N N . TYR A 1 481 ? -9.871 -1.626 14.258 1.00 87.25 481 TYR A N 1
ATOM 3750 C CA . TYR A 1 481 ? -10.633 -1.731 13.005 1.00 87.25 481 TYR A CA 1
ATOM 3751 C C . TYR A 1 481 ? -12.141 -1.748 13.268 1.00 87.25 481 TYR A C 1
ATOM 3753 O O . TYR A 1 481 ? -12.836 -2.740 13.042 1.00 87.25 481 TYR A O 1
ATOM 3761 N N . PHE A 1 482 ? -12.660 -0.631 13.780 1.00 86.50 482 PHE A N 1
ATOM 3762 C CA . PHE A 1 482 ? -14.037 -0.526 14.267 1.00 86.50 482 PHE A CA 1
ATOM 3763 C C . PHE A 1 482 ? -15.094 -0.722 13.173 1.00 86.50 482 PHE A C 1
ATOM 3765 O O . PHE A 1 482 ? -16.151 -1.277 13.459 1.00 86.50 482 PHE A O 1
ATOM 3772 N N . GLY A 1 483 ? -14.798 -0.360 11.920 1.00 84.81 483 GLY A N 1
ATOM 3773 C CA . GLY A 1 483 ? -15.676 -0.662 10.784 1.00 84.81 483 GLY A CA 1
ATOM 3774 C C . GLY A 1 483 ? -15.876 -2.169 10.574 1.00 84.81 483 GLY A C 1
ATOM 3775 O O . GLY A 1 483 ? -17.009 -2.622 10.426 1.00 84.81 483 GLY A O 1
ATOM 3776 N N . ALA A 1 484 ? -14.796 -2.955 10.643 1.00 89.81 484 ALA A N 1
ATOM 3777 C CA . ALA A 1 484 ? -14.863 -4.416 10.581 1.00 89.81 484 ALA A CA 1
ATOM 3778 C C . ALA A 1 484 ? -15.507 -5.021 11.841 1.00 89.81 484 ALA A C 1
ATOM 3780 O O . ALA A 1 484 ? -16.251 -5.993 11.738 1.00 89.81 484 ALA A O 1
ATOM 3781 N N . THR A 1 485 ? -15.285 -4.427 13.021 1.00 92.50 485 THR A N 1
ATOM 3782 C CA . THR A 1 485 ? -15.961 -4.832 14.268 1.00 92.50 485 THR A CA 1
ATOM 3783 C C . THR A 1 485 ? -17.480 -4.768 14.125 1.00 92.50 485 THR A C 1
ATOM 3785 O O . THR A 1 485 ? -18.159 -5.733 14.465 1.00 92.50 485 THR A O 1
ATOM 3788 N N . LEU A 1 486 ? -18.020 -3.661 13.606 1.00 90.81 486 LEU A N 1
ATOM 3789 C CA . LEU A 1 486 ? -19.465 -3.509 13.409 1.00 90.81 486 LEU A CA 1
ATOM 3790 C C . LEU A 1 486 ? -20.007 -4.527 12.395 1.00 90.81 486 LEU A C 1
ATOM 3792 O O . LEU A 1 486 ? -21.015 -5.171 12.669 1.00 90.81 486 LEU A O 1
ATOM 3796 N N . LEU A 1 487 ? -19.286 -4.757 11.294 1.00 91.56 487 LEU A N 1
ATOM 3797 C CA . LEU A 1 487 ? -19.653 -5.764 10.294 1.00 91.56 487 LEU A CA 1
ATOM 3798 C C . LEU A 1 487 ? -19.704 -7.188 10.883 1.00 91.56 487 LEU A C 1
ATOM 3800 O O . LEU A 1 487 ? -20.630 -7.946 10.611 1.00 91.56 487 LEU A O 1
ATOM 3804 N N . LEU A 1 488 ? -18.745 -7.553 11.738 1.00 95.62 488 LEU A N 1
ATOM 3805 C CA . LEU A 1 488 ? -18.746 -8.851 12.423 1.00 95.62 488 LEU A CA 1
ATOM 3806 C C . LEU A 1 488 ? -19.928 -8.987 13.397 1.00 95.62 488 LEU A C 1
ATOM 3808 O O . LEU A 1 488 ? -20.517 -10.061 13.516 1.00 95.62 488 LEU A O 1
ATOM 3812 N N . LEU A 1 489 ? -20.312 -7.903 14.079 1.00 94.81 489 LEU A N 1
ATOM 3813 C CA . LEU A 1 489 ? -21.486 -7.886 14.961 1.00 94.81 489 LEU A CA 1
ATOM 3814 C C . LEU A 1 489 ? -22.804 -8.036 14.184 1.00 94.81 489 LEU A C 1
ATOM 3816 O O . LEU A 1 489 ? -23.720 -8.714 14.669 1.00 94.81 489 LEU A O 1
ATOM 3820 N N . GLU A 1 490 ? -22.898 -7.432 12.998 1.00 93.19 490 GLU A N 1
ATOM 3821 C CA . GLU A 1 490 ? -24.005 -7.619 12.047 1.00 93.19 490 GLU A CA 1
ATOM 3822 C C . GLU A 1 490 ? -24.064 -9.071 11.554 1.00 93.19 490 GLU A C 1
ATOM 3824 O O . GLU A 1 490 ? -25.134 -9.682 11.560 1.00 93.19 490 GLU A O 1
ATOM 3829 N N . ALA A 1 491 ? -22.904 -9.672 11.274 1.00 95.69 491 ALA A N 1
ATOM 3830 C CA . ALA A 1 491 ? -22.745 -11.085 10.923 1.00 95.69 491 ALA A CA 1
ATOM 3831 C C . ALA A 1 491 ? -22.899 -12.056 12.116 1.00 95.69 491 ALA A C 1
ATOM 3833 O O . ALA A 1 491 ? -22.535 -13.226 12.024 1.00 95.69 491 ALA A O 1
ATOM 3834 N N . ARG A 1 492 ? -23.473 -11.594 13.237 1.00 94.69 492 ARG A N 1
ATOM 3835 C CA . ARG A 1 492 ? -23.789 -12.396 14.434 1.00 94.69 492 ARG A CA 1
ATOM 3836 C C . ARG A 1 492 ? -22.571 -13.025 15.126 1.00 94.69 492 ARG A C 1
ATOM 3838 O O . ARG A 1 492 ? -22.694 -14.090 15.731 1.00 94.69 492 ARG A O 1
ATOM 3845 N N . ALA A 1 493 ? -21.421 -12.349 15.115 1.00 97.12 493 ALA A N 1
ATOM 3846 C CA . ALA A 1 493 ? -20.295 -12.737 15.963 1.00 97.12 493 ALA A CA 1
ATOM 3847 C C . ALA A 1 493 ? -20.699 -12.770 17.452 1.00 97.12 493 ALA A C 1
ATOM 3849 O O . ALA A 1 493 ? -21.379 -11.870 17.960 1.00 97.12 493 ALA A O 1
ATOM 3850 N N . GLN A 1 494 ? -20.266 -13.814 18.154 1.00 96.06 494 GLN A N 1
ATOM 3851 C CA . GLN A 1 494 ? -20.535 -14.042 19.568 1.00 96.06 494 GLN A CA 1
ATOM 3852 C C . GLN A 1 494 ? -19.694 -13.096 20.432 1.00 96.06 494 GLN A C 1
ATOM 3854 O O . GLN A 1 494 ? -18.469 -13.019 20.316 1.00 96.06 494 GLN A O 1
ATOM 3859 N N . VAL A 1 495 ? -20.364 -12.366 21.326 1.00 96.38 495 VAL A N 1
ATOM 3860 C CA . VAL A 1 495 ? -19.748 -11.312 22.157 1.00 96.38 495 VAL A CA 1
ATOM 3861 C C . VAL A 1 495 ? -19.251 -11.806 23.523 1.00 96.38 495 VAL A C 1
ATOM 3863 O O . VAL A 1 495 ? -18.469 -11.123 24.187 1.00 96.38 495 VAL A O 1
ATOM 3866 N N . ASP A 1 496 ? -19.708 -12.983 23.943 1.00 94.75 496 ASP A N 1
ATOM 3867 C CA . ASP A 1 496 ? -19.499 -13.623 25.249 1.00 94.75 496 ASP A CA 1
ATOM 3868 C C . ASP A 1 496 ? -18.333 -14.621 25.270 1.00 94.75 496 ASP A C 1
ATOM 3870 O O . ASP A 1 496 ? -17.837 -14.962 26.349 1.00 94.75 496 ASP A O 1
ATOM 3874 N N . MET A 1 497 ? -17.860 -15.050 24.094 1.00 96.56 497 MET A N 1
ATOM 3875 C CA . MET A 1 497 ? -16.664 -15.879 23.963 1.00 96.56 497 MET A CA 1
ATOM 3876 C C . MET A 1 497 ? -15.478 -15.238 24.686 1.00 96.56 497 MET A C 1
ATOM 3878 O O . MET A 1 497 ? -15.362 -14.013 24.794 1.00 96.56 497 MET A O 1
ATOM 3882 N N . ARG A 1 498 ? -14.570 -16.081 25.180 1.00 97.06 498 ARG A N 1
ATOM 3883 C CA . ARG A 1 498 ? -13.382 -15.654 25.923 1.00 97.06 498 ARG A CA 1
ATOM 3884 C C . ARG A 1 498 ? -12.122 -16.133 25.229 1.00 97.06 498 ARG A C 1
ATOM 3886 O O . ARG A 1 498 ? -12.013 -17.308 24.890 1.00 97.06 498 ARG A O 1
ATOM 3893 N N . ASN A 1 499 ? -11.153 -15.235 25.079 1.00 96.31 499 ASN A N 1
ATOM 3894 C CA . ASN A 1 499 ? -9.824 -15.616 24.608 1.00 96.31 499 ASN A CA 1
ATOM 3895 C C . ASN A 1 499 ? -9.062 -16.435 25.670 1.00 96.31 499 ASN A C 1
ATOM 3897 O O . ASN A 1 499 ? -9.523 -16.616 26.800 1.00 96.31 499 ASN A O 1
ATOM 3901 N N . SER A 1 500 ? -7.835 -16.868 25.365 1.00 95.31 500 SER A N 1
ATOM 3902 C CA . SER A 1 500 ? -6.990 -17.623 26.309 1.00 95.31 500 SER A CA 1
ATOM 3903 C C . SER A 1 500 ? -6.574 -16.829 27.561 1.00 95.31 500 SER A C 1
ATOM 3905 O O . SER A 1 500 ? -5.944 -17.381 28.462 1.00 95.31 500 SER A O 1
ATOM 3907 N N . ARG A 1 501 ? -6.897 -15.531 27.634 1.00 94.62 501 ARG A N 1
ATOM 3908 C CA . ARG A 1 501 ? -6.739 -14.677 28.824 1.00 94.62 501 ARG A CA 1
ATOM 3909 C C . ARG A 1 501 ? -8.047 -14.482 29.595 1.00 94.62 501 ARG A C 1
ATOM 3911 O O . ARG A 1 501 ? -8.068 -13.713 30.551 1.00 94.62 501 ARG A O 1
ATOM 3918 N N . GLY A 1 502 ? -9.124 -15.156 29.198 1.00 96.62 502 GLY A N 1
ATOM 3919 C CA . GLY A 1 502 ? -10.436 -15.052 29.829 1.00 96.62 502 GLY A CA 1
ATOM 3920 C C . GLY A 1 502 ? -11.193 -13.762 29.500 1.00 96.62 502 GLY A C 1
ATOM 3921 O O . GLY A 1 502 ? -12.187 -13.478 30.172 1.00 96.62 502 GLY A O 1
ATOM 3922 N N . ARG A 1 503 ? -10.738 -12.978 28.510 1.00 97.25 503 ARG A N 1
ATOM 3923 C CA . ARG A 1 503 ? -11.306 -11.667 28.155 1.00 97.25 503 ARG A CA 1
ATOM 3924 C C . ARG A 1 503 ? -12.367 -11.801 27.067 1.00 97.25 503 ARG A C 1
ATOM 3926 O O . ARG A 1 503 ? -12.148 -12.517 26.092 1.00 97.25 503 ARG A O 1
ATOM 3933 N N . THR A 1 504 ? -13.482 -11.092 27.235 1.00 97.38 504 THR A N 1
ATOM 3934 C CA . THR A 1 504 ? -14.547 -10.964 26.223 1.00 97.38 504 THR A CA 1
ATOM 3935 C C . THR A 1 504 ? -14.296 -9.782 25.285 1.00 97.38 504 THR A C 1
ATOM 3937 O O . THR A 1 504 ? -13.470 -8.913 25.579 1.00 97.38 504 THR A O 1
ATOM 3940 N N . ALA A 1 505 ? -15.042 -9.700 24.178 1.00 97.38 505 ALA A N 1
ATOM 3941 C CA . ALA A 1 505 ? -14.952 -8.578 23.239 1.00 97.38 505 ALA A CA 1
ATOM 3942 C C . ALA A 1 505 ? -15.207 -7.219 23.924 1.00 97.38 505 ALA A C 1
ATOM 3944 O O . ALA A 1 505 ? -14.420 -6.289 23.752 1.00 97.38 505 ALA A O 1
ATOM 3945 N N . LEU A 1 506 ? -16.238 -7.126 24.775 1.00 96.88 506 LEU A N 1
ATOM 3946 C CA . LEU A 1 506 ? -16.561 -5.909 25.536 1.00 96.88 506 LEU A CA 1
ATOM 3947 C C . LEU A 1 506 ? -15.417 -5.478 26.467 1.00 96.88 506 LEU A C 1
ATOM 3949 O O . LEU A 1 506 ? -15.059 -4.305 26.536 1.00 96.88 506 LEU A O 1
ATOM 3953 N N . GLN A 1 507 ? -14.798 -6.434 27.156 1.00 96.69 507 GLN A N 1
ATOM 3954 C CA . GLN A 1 507 ? -13.689 -6.156 28.066 1.00 96.69 507 GLN A CA 1
ATOM 3955 C C . GLN A 1 507 ? -12.439 -5.651 27.335 1.00 96.69 507 GLN A C 1
ATOM 3957 O O . GLN A 1 507 ? -11.742 -4.766 27.836 1.00 96.69 507 GLN A O 1
ATOM 3962 N N . LEU A 1 508 ? -12.154 -6.203 26.154 1.00 96.62 508 LEU A N 1
ATOM 3963 C CA . LEU A 1 508 ? -11.069 -5.722 25.299 1.00 96.62 508 LEU A CA 1
ATOM 3964 C C . LEU A 1 508 ? -11.389 -4.334 24.730 1.00 96.62 508 LEU A C 1
ATOM 3966 O O . LEU A 1 508 ? -10.503 -3.484 24.697 1.00 96.62 508 LEU A O 1
ATOM 3970 N N . ALA A 1 509 ? -12.646 -4.073 24.356 1.00 94.88 509 ALA A N 1
ATOM 3971 C CA . ALA A 1 509 ? -13.099 -2.767 23.877 1.00 94.88 509 ALA A CA 1
ATOM 3972 C C . ALA A 1 509 ? -12.894 -1.665 24.930 1.00 94.88 509 ALA A C 1
ATOM 3974 O O . ALA A 1 509 ? -12.363 -0.599 24.613 1.00 94.88 509 ALA A O 1
ATOM 3975 N N . GLN A 1 510 ? -13.201 -1.956 26.197 1.00 93.44 510 GLN A N 1
ATOM 3976 C CA . GLN A 1 510 ? -12.909 -1.070 27.331 1.00 93.44 510 GLN A CA 1
ATOM 3977 C C . GLN A 1 510 ? -11.403 -0.810 27.487 1.00 93.44 510 GLN A C 1
ATOM 3979 O O . GLN A 1 510 ? -10.978 0.330 27.670 1.00 93.44 510 GLN A O 1
ATOM 3984 N N . GLU A 1 511 ? -10.580 -1.856 27.380 1.00 91.44 511 GLU A N 1
ATOM 3985 C CA . GLU A 1 511 ? -9.122 -1.771 27.534 1.00 91.44 511 GLU A CA 1
ATOM 3986 C C . GLU A 1 511 ? -8.460 -0.910 26.448 1.00 91.44 511 GLU A C 1
ATOM 3988 O O . GLU A 1 511 ? -7.554 -0.123 26.739 1.00 91.44 511 GLU A O 1
ATOM 3993 N N . VAL A 1 512 ? -8.930 -1.015 25.202 1.00 87.94 512 VAL A N 1
ATOM 3994 C CA . VAL A 1 512 ? -8.408 -0.219 24.078 1.00 87.94 512 VAL A CA 1
ATOM 3995 C C . VAL A 1 512 ? -9.074 1.150 23.933 1.00 87.94 512 VAL A C 1
ATOM 3997 O O . VAL A 1 512 ? -8.639 1.927 23.080 1.00 87.94 512 VAL A O 1
ATOM 4000 N N . GLN A 1 513 ? -10.073 1.458 24.769 1.00 87.31 513 GLN A N 1
ATOM 4001 C CA . GLN A 1 513 ? -10.907 2.664 24.686 1.00 87.31 513 GLN A CA 1
ATOM 4002 C C . GLN A 1 513 ? -11.576 2.785 23.307 1.00 87.31 513 GLN A C 1
ATOM 4004 O O . GLN A 1 513 ? -11.399 3.770 22.585 1.00 87.31 513 GLN A O 1
ATOM 4009 N N . ALA A 1 514 ? -12.296 1.730 22.915 1.00 88.12 514 ALA A N 1
ATOM 4010 C CA . ALA A 1 514 ? -13.085 1.701 21.690 1.00 88.12 514 ALA A CA 1
ATOM 4011 C C . ALA A 1 514 ? -14.126 2.844 21.668 1.00 88.12 514 ALA A C 1
ATOM 4013 O O . ALA A 1 514 ? -14.578 3.289 22.725 1.00 88.12 514 ALA A O 1
ATOM 4014 N N . PRO A 1 515 ? -14.503 3.349 20.480 1.00 84.88 515 PRO A N 1
ATOM 4015 C CA . PRO A 1 515 ? -15.436 4.460 20.362 1.00 84.88 515 PRO A CA 1
ATOM 4016 C C . PRO A 1 515 ? -16.849 4.069 20.837 1.00 84.88 515 PRO A C 1
ATOM 4018 O O . PRO A 1 515 ? -17.210 2.891 20.752 1.00 84.88 515 PRO A O 1
ATOM 4021 N N . PRO A 1 516 ? -17.673 5.047 21.272 1.00 86.75 516 PRO A N 1
ATOM 4022 C CA . PRO A 1 516 ? -18.997 4.788 21.846 1.00 86.75 516 PRO A CA 1
ATOM 4023 C C . PRO A 1 516 ? -19.911 3.875 21.012 1.00 86.75 516 PRO A C 1
ATOM 4025 O O . PRO A 1 516 ? -20.434 2.931 21.593 1.00 86.75 516 PRO A O 1
ATOM 4028 N N . PRO A 1 517 ? -20.018 4.010 19.671 1.00 87.31 517 PRO A N 1
ATOM 4029 C CA . PRO A 1 517 ? -20.887 3.130 18.879 1.00 87.31 517 PRO A CA 1
ATOM 4030 C C . PRO A 1 517 ? -20.533 1.640 18.991 1.00 87.31 517 PRO A C 1
ATOM 4032 O O . PRO A 1 517 ? -21.407 0.780 18.967 1.00 87.31 517 PRO A O 1
ATOM 4035 N N . VAL A 1 518 ? -19.243 1.319 19.134 1.00 90.06 518 VAL A N 1
ATOM 4036 C CA . VAL A 1 518 ? -18.783 -0.067 19.313 1.00 90.06 518 VAL A CA 1
ATOM 4037 C C . VAL A 1 518 ? -19.094 -0.557 20.723 1.00 90.06 518 VAL A C 1
ATOM 4039 O O . VAL A 1 518 ? -19.515 -1.698 20.895 1.00 90.06 518 VAL A O 1
ATOM 4042 N N . MET A 1 519 ? -18.896 0.303 21.724 1.00 92.56 519 MET A N 1
ATOM 4043 C CA . MET A 1 519 ? -19.208 -0.004 23.120 1.00 92.56 519 MET A CA 1
ATOM 4044 C C . MET A 1 519 ? -20.701 -0.286 23.305 1.00 92.56 519 MET A C 1
ATOM 4046 O O . MET A 1 519 ? -21.059 -1.352 23.797 1.00 92.56 519 MET A O 1
ATOM 4050 N N . GLU A 1 520 ? -21.556 0.611 22.815 1.00 92.44 520 GLU A N 1
ATOM 4051 C CA . GLU A 1 520 ? -23.015 0.491 22.873 1.00 92.44 520 GLU A CA 1
ATOM 4052 C C . GLU A 1 520 ? -23.506 -0.784 22.172 1.00 92.44 520 GLU A C 1
ATOM 4054 O O . GLU A 1 520 ? -24.309 -1.532 22.731 1.00 92.44 520 GLU A O 1
ATOM 4059 N N . ALA A 1 521 ? -22.979 -1.095 20.980 1.00 92.88 521 ALA A N 1
ATOM 4060 C CA . ALA A 1 521 ? -23.349 -2.306 20.246 1.00 92.88 521 ALA A CA 1
ATOM 4061 C C . ALA A 1 521 ? -22.963 -3.600 20.990 1.00 92.88 521 ALA A C 1
ATOM 4063 O O . ALA A 1 521 ? -23.724 -4.574 20.989 1.00 92.88 521 ALA A O 1
ATOM 4064 N N . LEU A 1 522 ? -21.790 -3.624 21.634 1.00 95.25 522 LEU A N 1
ATOM 4065 C CA . LEU A 1 522 ? -21.331 -4.764 22.433 1.00 95.25 522 LEU A CA 1
ATOM 4066 C C . LEU A 1 522 ? -22.138 -4.917 23.728 1.00 95.25 522 LEU A C 1
ATOM 4068 O O . LEU A 1 522 ? -22.478 -6.041 24.101 1.00 95.25 522 LEU A O 1
ATOM 4072 N N . GLU A 1 523 ? -22.459 -3.811 24.400 1.00 94.31 523 GLU A N 1
ATOM 4073 C CA . GLU A 1 523 ? -23.272 -3.799 25.620 1.00 94.31 523 GLU A CA 1
ATOM 4074 C C . GLU A 1 523 ? -24.697 -4.275 25.344 1.00 94.31 523 GLU A C 1
ATOM 4076 O O . GLU A 1 523 ? -25.166 -5.190 26.023 1.00 94.31 523 GLU A O 1
ATOM 4081 N N . ALA A 1 524 ? -25.342 -3.749 24.298 1.00 92.56 524 ALA A N 1
ATOM 4082 C CA . ALA A 1 524 ? -26.689 -4.148 23.899 1.00 92.56 524 ALA A CA 1
ATOM 4083 C C . ALA A 1 524 ? -26.776 -5.654 23.600 1.00 92.56 524 ALA A C 1
ATOM 4085 O O . ALA A 1 524 ? -27.654 -6.345 24.117 1.00 92.56 524 ALA A O 1
ATOM 4086 N N . LYS A 1 525 ? -25.823 -6.198 22.827 1.00 92.12 525 LYS A N 1
ATOM 4087 C CA . LYS A 1 525 ? -25.769 -7.642 22.533 1.00 92.12 525 LYS A CA 1
ATOM 4088 C C . LYS A 1 525 ? -25.427 -8.488 23.760 1.00 92.12 525 LYS A C 1
ATOM 4090 O O . LYS A 1 525 ? -25.946 -9.592 23.900 1.00 92.12 525 LYS A O 1
ATOM 4095 N N . SER A 1 526 ? -24.563 -7.996 24.649 1.00 89.44 526 SER A N 1
ATOM 4096 C CA . SER A 1 526 ? -24.227 -8.696 25.894 1.00 89.44 526 SER A CA 1
ATOM 4097 C C . SER A 1 526 ? -25.397 -8.730 26.878 1.00 89.44 526 SER A C 1
ATOM 4099 O O . SER A 1 526 ? -25.498 -9.691 27.641 1.00 89.44 526 SER A O 1
ATOM 4101 N N . GLN A 1 527 ? -26.240 -7.696 26.895 1.00 89.56 527 GLN A N 1
ATOM 4102 C CA . GLN A 1 527 ? -27.441 -7.663 27.722 1.00 89.56 527 GLN A CA 1
ATOM 4103 C C . GLN A 1 527 ? -28.516 -8.594 27.160 1.00 89.56 527 GLN A C 1
ATOM 4105 O O . GLN A 1 527 ? -28.976 -9.464 27.887 1.00 89.56 527 GLN A O 1
ATOM 4110 N N . ALA A 1 528 ? -28.810 -8.505 25.857 1.00 87.62 528 ALA A N 1
ATOM 4111 C CA . ALA A 1 528 ? -29.801 -9.365 25.207 1.00 87.62 528 ALA A CA 1
ATOM 4112 C C . ALA A 1 528 ? -29.536 -10.860 25.453 1.00 87.62 528 ALA A C 1
ATOM 4114 O O . ALA A 1 528 ? -30.454 -11.614 25.747 1.00 87.62 528 ALA A O 1
ATOM 4115 N N . ARG A 1 529 ? -28.265 -11.282 25.416 1.00 84.56 529 ARG A N 1
ATOM 4116 C CA . ARG A 1 529 ? -27.898 -12.678 25.680 1.00 84.56 529 ARG A CA 1
ATOM 4117 C C . ARG A 1 529 ? -28.039 -13.088 27.148 1.00 84.56 529 ARG A C 1
ATOM 4119 O O . ARG A 1 529 ? -28.408 -14.219 27.425 1.00 84.56 529 ARG A O 1
ATOM 4126 N N . ARG A 1 530 ? -27.773 -12.174 28.087 1.00 84.88 530 ARG A N 1
ATOM 4127 C CA . ARG A 1 530 ? -28.024 -12.424 29.515 1.00 84.88 530 ARG A CA 1
ATOM 4128 C C . ARG A 1 530 ? -29.516 -12.602 29.785 1.00 84.88 530 ARG A C 1
ATOM 4130 O O . ARG A 1 530 ? -29.884 -13.522 30.504 1.00 84.88 530 ARG A O 1
ATOM 4137 N N . ASP A 1 531 ? -30.349 -11.777 29.158 1.00 85.44 531 ASP A N 1
ATOM 4138 C CA . ASP A 1 531 ? -31.805 -11.874 29.279 1.00 85.44 531 ASP A CA 1
ATOM 4139 C C . ASP A 1 531 ? -32.330 -13.196 28.660 1.00 85.44 531 ASP A C 1
ATOM 4141 O O . ASP A 1 531 ? -33.217 -13.847 29.219 1.00 85.44 531 ASP A O 1
ATOM 4145 N N . GLU A 1 532 ? -31.752 -13.651 27.539 1.00 82.44 532 GLU A N 1
ATOM 4146 C CA . GLU A 1 532 ? -32.033 -14.971 26.942 1.00 82.44 532 GLU A CA 1
ATOM 4147 C C . GLU A 1 532 ? -31.634 -16.138 27.868 1.00 82.44 532 GLU A C 1
ATOM 4149 O O . GLU A 1 532 ? -32.421 -17.066 28.062 1.00 82.44 532 GLU A O 1
ATOM 4154 N N . ASP A 1 533 ? -30.453 -16.087 28.490 1.00 79.62 533 ASP A N 1
ATOM 4155 C CA . ASP A 1 533 ? -29.987 -17.135 29.410 1.00 79.62 533 ASP A CA 1
ATOM 4156 C C . ASP A 1 533 ? -30.837 -17.195 30.698 1.00 79.62 533 ASP A C 1
ATOM 4158 O O . ASP A 1 533 ? -31.154 -18.282 31.199 1.00 79.62 533 ASP A O 1
ATOM 4162 N N . GLU A 1 534 ? -31.251 -16.040 31.233 1.00 79.38 534 GLU A N 1
ATOM 4163 C CA . GLU A 1 534 ? -32.136 -15.953 32.403 1.00 79.38 534 GLU A CA 1
ATOM 4164 C C . GLU A 1 534 ? -33.536 -16.496 32.089 1.00 79.38 534 GLU A C 1
ATOM 4166 O O . GLU A 1 534 ? -34.072 -17.314 32.844 1.00 79.38 534 GLU A O 1
ATOM 4171 N N . THR A 1 535 ? -34.116 -16.126 30.945 1.00 76.69 535 THR A N 1
ATOM 4172 C CA . THR A 1 535 ? -35.424 -16.654 30.524 1.00 76.69 535 THR A CA 1
ATOM 4173 C C . THR A 1 535 ? -35.375 -18.163 30.273 1.00 76.69 535 THR A C 1
ATOM 4175 O O . THR A 1 535 ? -36.227 -18.883 30.797 1.00 76.69 535 THR A O 1
ATOM 4178 N N . ALA A 1 536 ? -34.349 -18.680 29.590 1.00 72.00 536 ALA A N 1
ATOM 4179 C CA . ALA A 1 536 ? -34.163 -20.122 29.388 1.00 72.00 536 ALA A CA 1
ATOM 4180 C C . ALA A 1 536 ? -34.022 -20.897 30.714 1.00 72.00 536 ALA A C 1
ATOM 4182 O O . ALA A 1 536 ? -34.567 -21.995 30.863 1.00 72.00 536 ALA A O 1
ATOM 4183 N N . SER A 1 537 ? -33.350 -20.303 31.704 1.00 68.00 537 SER A N 1
ATOM 4184 C CA . SER A 1 537 ? -33.202 -20.884 33.045 1.00 68.00 537 SER A CA 1
ATOM 4185 C C . SER A 1 537 ? -34.514 -20.892 33.837 1.00 68.00 537 SER A C 1
ATOM 4187 O O . SER A 1 537 ? -34.730 -21.786 34.650 1.00 68.00 537 SER A O 1
ATOM 4189 N N . THR A 1 538 ? -35.415 -19.939 33.577 1.00 66.62 538 THR A N 1
ATOM 4190 C CA . THR A 1 538 ? -36.711 -19.828 34.273 1.00 66.62 538 THR A CA 1
ATOM 4191 C C . THR A 1 538 ? -37.765 -20.800 33.720 1.00 66.62 538 THR A C 1
ATOM 4193 O O . THR A 1 538 ? -38.645 -21.222 34.460 1.00 66.62 538 THR A O 1
ATOM 4196 N N . PHE A 1 539 ? -37.669 -21.191 32.443 1.00 59.09 539 PHE A N 1
ATOM 4197 C CA . PHE A 1 539 ? -38.549 -22.193 31.809 1.00 59.09 539 PHE A CA 1
ATOM 4198 C C . PHE A 1 539 ? -38.062 -23.647 31.959 1.00 59.09 539 PHE A C 1
ATOM 4200 O O . PHE A 1 539 ? -38.759 -24.571 31.542 1.00 59.09 539 PHE A O 1
ATOM 4207 N N . SER A 1 540 ? -36.872 -23.855 32.531 1.00 51.97 540 SER A N 1
ATOM 4208 C CA . SER A 1 540 ? -36.279 -25.181 32.775 1.00 51.97 540 SER A CA 1
ATOM 4209 C C . SER A 1 540 ? -36.482 -25.684 34.218 1.00 51.97 540 SER A C 1
ATOM 4211 O O . SER A 1 540 ? -35.885 -26.691 34.603 1.00 51.97 540 SER A O 1
ATOM 4213 N N . ILE A 1 541 ? -37.304 -24.980 35.007 1.00 44.84 541 ILE A N 1
ATOM 4214 C CA . ILE A 1 541 ? -37.765 -25.326 36.364 1.00 44.84 541 ILE A CA 1
ATOM 4215 C C . ILE A 1 541 ? -39.261 -25.616 36.278 1.00 44.84 541 ILE A C 1
ATOM 4217 O O . ILE A 1 541 ? -39.698 -26.605 36.909 1.00 44.84 541 ILE A O 1
#

Foldseek 3Di:
DEEQEQALELPGRC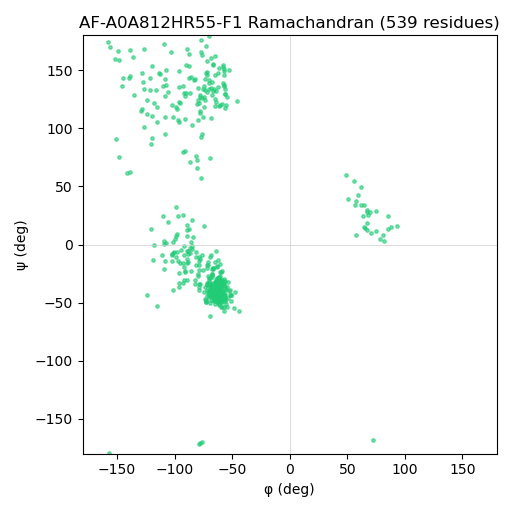PPCPLVVQVVLLLVCQLVVVAFAFAFLQCCVQPNGDDGDHSCNVPVDDDDYHDLVVNQQDDPDPVSVVRNVVCVLCLLVCLLPDQEYEYRFAQDHRPVDRDTTDPVLCLQALVSLLSVVSNVLRPDPRHWYWYRHGSHDIHTDQPLQSQQRASLNHDDSDPVCLLSSQVSLVVSLVVSLVVCVVVVVLVVNLQSQQLCVRRYCDNSPDDGDFCPQPDQDDPDDCVPCVQSVLQSRLCRRSVHDAQADADPQQDGSLLSNLSNLPLSNNLSSVVRPHDLFDFGQHADSSNRRAGRCTSLLSNLLSLSLSNNVSSVVVVHDQCGAGPQGDTSLLSNLLNLNLSSVVSSVVSVHDQCRATNQLDGNQLSNLLNVSLNNNVVCLVPDDPDDLACSLVSNLNHHLNPQNSLVSSVVSVRDQAHFDDCPSGPPVLVVLCVLCVVCVVDNGLNSQCSVQNARDGSLQSCLSSLVVSNNVVSVVSVHDQCDAGPVRDGSLRSNVVSVHDPVSNVSSVVRVVVVVVVVVVVVVVVD

Solvent-accessible surface area (backbone atoms only — not comparable to full-atom values): 28372 Å² total; per-residue (Å²): 58,31,51,46,65,66,58,34,36,96,88,40,56,51,88,83,44,59,65,59,48,37,51,51,45,25,52,52,24,30,62,72,55,80,27,63,55,37,56,33,41,54,35,35,69,77,70,38,91,69,91,60,76,47,39,64,65,62,64,73,46,90,78,59,76,44,40,69,75,85,67,28,53,81,53,90,49,73,65,26,49,53,46,24,51,54,42,63,78,40,45,46,60,54,35,24,66,30,56,36,40,30,40,50,32,42,85,41,70,30,78,82,45,104,45,65,40,31,73,66,58,39,67,40,26,16,64,54,26,42,42,50,50,23,40,71,52,24,88,55,87,82,47,42,42,36,38,34,48,41,44,66,42,34,29,38,52,68,77,57,68,62,70,59,54,15,25,39,72,28,54,63,97,52,74,82,48,46,67,52,52,36,53,53,48,53,52,45,53,53,53,40,42,51,53,21,58,78,69,66,38,57,67,63,25,42,53,50,63,28,29,37,42,56,29,50,32,32,69,31,90,64,79,74,86,75,81,84,52,79,88,85,76,82,88,52,51,65,88,85,32,51,51,57,35,50,45,53,50,51,29,51,67,59,72,45,92,51,58,78,43,63,50,97,66,29,45,32,54,61,52,42,36,37,46,39,38,44,32,66,59,43,49,34,39,41,75,70,68,27,65,52,73,38,51,26,68,37,58,45,73,85,60,68,41,47,28,46,37,31,39,58,27,48,12,21,43,66,60,17,55,63,30,43,53,45,34,50,76,59,67,30,69,55,76,51,54,22,73,53,39,40,31,24,53,40,30,3,22,61,50,39,22,44,63,37,39,51,56,40,43,77,64,71,30,65,56,75,56,49,28,61,56,50,38,26,31,64,53,32,12,33,23,42,35,13,49,65,29,44,57,49,50,64,74,75,42,92,84,72,78,56,77,61,37,63,44,35,18,35,66,56,36,72,26,37,52,65,35,50,50,51,40,48,76,70,68,37,68,56,65,46,55,46,72,51,83,83,20,61,52,50,43,49,51,34,50,53,35,23,58,40,25,82,80,58,70,45,52,42,15,50,34,28,57,51,45,53,38,22,28,38,53,38,39,17,48,54,68,63,25,56,71,34,29,52,51,37,51,72,70,63,36,72,58,79,55,55,20,76,81,69,47,29,39,56,58,50,30,62,74,69,52,54,56,66,74,61,49,53,54,44,51,54,54,53,48,54,52,50,56,50,54,52,52,56,58,64,75,73,111

pLDDT: mean 91.08, std 6.87, range [44.84, 98.75]

Secondary structure (DSSP, 8-state):
-EEEE--SSSS-S-TTSHHHHHHHHHHHHHHHTSS--EE-HHHHHHH--PPPPPHHHHHHS--PPEEHHHHS---SSHHHHHHHHHHHHHHHHHHHH-SEEEEE--S-B-SSSS-B--HHHHHHBHHHHHHHHHHHHSS-SS-EEEEESSSS-EEEE--SSGGG--GGGSB-S-GGGHHHHHHHHHHHHHHHHHHHHHTT-HHHHHHHHHHHIIIIITTS--PPP---SS-----S-TTT-HHHHHHHHHHHHTT-SSTT---TTS--HHHHHHHHT-HHHHHHHHHTT--TT-B-SS-BGGGTBPTT-BHHHHHHHTT-HHHHHHHHHTT--TT---TT---HHHHHHHTT-HHHHHHHHHTT--TT---TTS--HHHHHHHHT-HHHHHHHHHH-TT---TTHHHHHHHTS---HHHHHHHHHTT--TTPPP-GGG-HHHHHHHHHHHHHHTTS--HHHHHHHH-TT--HHHHHHHHT-HHHHHHHHHTT--SS---TTS--HHHHHHHHT--HHHHHHHHHHHHHHHHHHHHHHHTT-

Sequence (541 aa):
MFVSHEWLSAVHPDPKGEQLRVLQDALRNLLSGSSRIRTSPITEFCFGRVRTPTPGELREKSLYVWYDYLSCPQGSDAEAVSGRQRAIDTIVAYVARCQYFVVLCPALAHHDRNQIIDTESLNRRAWCRAERLARELGERGDGQTVVIESAGHQSLVIPARLHLDAPGAGELTFEQDRPRIRRLVLQMVWKKLLYFLERGDLHSYRFLLNKQYACCLLGLDAKSLEGLIPDFRPQSDPFLSPGSLAVERFLHENGFCTVQDRDTAGWTPLCYAVVSGDASLVAALIDNGANSNDYITRSKEEIVFPKKMSVLSIAAHFRSNETIKVLLARRACVNVRDSFKTTALHWACTSDNCEAVRLLSVANGDLQQQDGLGFDTFVTACANGSCQTLTKLLTESHDISLRNCLHWALLIAGGSRDAVSLLISADADVNETLDLTSSRVMKLALTVYGFRHRISPSRLTTLAYHHGGSTPLMLSILNGYFGATLLLLEARAQVDMRNSRGRTALQLAQEVQAPPPVMEALEAKSQARRDEDETASTFSI

Radius of gyration: 24.85 Å; Cα contacts (8 Å, |Δi|>4): 968; chains: 1; bounding box: 65×64×75 Å